Protein AF-A0A1Y2HWG3-F1 (afdb_monomer)

Solvent-accessible surface area (backbone atoms only — not comparable to full-atom values): 23329 Å² total; per-residue (Å²): 133,79,81,68,75,70,51,81,79,37,79,45,49,74,38,41,66,46,76,47,55,45,86,50,19,32,92,91,37,32,68,60,39,44,61,42,41,46,58,50,27,68,60,30,26,38,30,31,31,41,37,36,26,39,57,32,66,30,68,59,56,54,48,47,38,39,39,60,37,43,30,32,36,79,91,70,26,44,28,19,28,32,43,34,40,42,25,83,41,72,63,83,57,46,79,70,67,94,60,74,80,80,69,65,88,82,62,74,59,49,70,41,34,66,85,41,52,26,84,79,34,35,29,31,43,35,37,34,30,57,42,48,77,85,66,73,88,80,66,73,95,69,40,40,23,34,20,42,8,44,60,37,33,23,31,30,39,30,28,34,63,52,49,65,24,33,39,50,70,90,53,22,43,41,84,44,55,61,33,40,63,56,84,74,52,52,100,85,57,74,69,43,56,50,35,82,37,75,31,65,50,24,31,32,43,32,34,39,49,47,71,55,33,90,44,91,87,52,53,66,59,65,35,41,52,43,33,79,47,22,31,29,42,35,38,35,37,47,76,93,65,36,51,66,55,41,61,61,61,50,50,44,52,51,72,28,58,46,24,29,38,38,37,41,32,36,24,40,48,54,74,68,37,52,44,51,39,41,38,62,50,51,32,46,89,55,50,86,77,21,72,32,51,53,49,49,42,38,38,35,35,26,56,33,96,48,68,93,54,25,16,36,32,36,32,36,79,53,76,46,45,83,68,64,82,83,52,81,80,83,70,91,69,74,76,82,62,81,60,75,60,65,77,71,42,90,48,70,86,78,50,74,70,58,74,49,82,62,40,54,15,84,75,64,83,40,26,34,89,39,91,60,17,34,66,38,89,89,75,59,44,39,34,33,77,85,68,44,95,41,65,73,50,77,48,68,36,91,88,55,68,40,48,38,36,31,55,30,68,68,57,83,61,50,62,62,61,66,71,81,52,73,66,70,86,70,61,123

Radius of gyration: 22.94 Å; Cα contacts (8 Å, |Δi|>4): 893; chains: 1; bounding box: 54×53×65 Å

Mean predicted aligned error: 10.66 Å

Nearest PDB structures (foldseek):
  5hyw-assembly2_C  TM=5.145E-01  e=3.352E-03  Oryza sativa Japonica Group
  8j07-assembly1_5  TM=5.182E-01  e=3.824E-02  Homo sapiens
  7zgu-assembly1_A  TM=3.962E-01  e=2.045E-01  Homo sapiens
  4z0c-assembly1_D  TM=3.500E-01  e=1.069E-01  Mus musculus

Sequence (428 aa):
MADLAPLQSSPWTTVTSLTLGTPLFSPLNWLDSLHQLAIIAAAFPNVTSLSLKPYFPAIADVLLACDPFLRRPPAVGRPLRRLSIVRSHSEQKLPELKRAVQTDNKMVRTQLNMTRASPHHLEQLVLADTGLYGDHSWWQDHPVLIHPGLLHGLKYANIMGAHVAVAPPRLATPDSDSFPSVLSLRRKEKPILLAHLTLPNLLALALNGDLERPSTAISLTDALPTCPNLESLMIDMDWSVCLNTWREPAAVICKYPRLRNVCLACVTFNEKQLLLLADHLFGHPIRALRPVPTLARLVIANQSHADELTGLWVGGPEVGAVWMSDVKVPGEFKVVSPCPFLRLFKNPAMVQPAPMYGESCLCGRKMMGRAGAWMHPLDGTIVCAKCKHEVGVKLESKKTGVVARRLTHDMSNYPSFLSEGPWPLAVV

Foldseek 3Di:
DPDPVVLVPQPLQVDQEDEAEAVCQDPVHNVVSLVCLLVVLQSRQNHQAYAYAHAAADPLLSLLSCQSQFFDDVVRHAHHAHYAYAHQDLDDHDPHDLDRPDDPPPDDGFFFDQAAADPRGYAYYHDHHNNPPADPPPDDPFAFEAQVNNQLNYQYYFQHPGHYFHDDSVQNGRSHGRTDGSSPADPPRDTHALLVAENANHAFYHYELQSLDVDPVDQSLSSHHQHANHAYYEYEYHLVNAAAALVSVLSNVLSHLNYAYYEYENHAYDLVRVVVNLCQQPLDPDLVPHSRSNHAKYWYQHDYPDLVRHAIKIFGPQPFADDCVVPPPDDDDPPPDPDCVCVVDVDPVVQPQQFDFQCAAPVNPDTPRDGQWHQLLPPRGIHGPVRDPAFPDWRADPNRRTIMIGRHSDCVCVVVCSRPGRNDPNPD

Structure (mmCIF, N/CA/C/O backbone):
data_AF-A0A1Y2HWG3-F1
#
_entry.id   AF-A0A1Y2HWG3-F1
#
loop_
_atom_site.group_PDB
_atom_site.id
_atom_site.type_symbol
_atom_site.label_atom_id
_atom_site.label_alt_id
_atom_site.label_comp_id
_atom_site.label_asym_id
_atom_site.label_entity_id
_atom_site.label_seq_id
_atom_site.pdbx_PDB_ins_code
_atom_site.Cartn_x
_atom_site.Cartn_y
_atom_site.Cartn_z
_atom_site.occupancy
_atom_site.B_iso_or_equiv
_atom_site.auth_seq_id
_atom_site.auth_comp_id
_atom_site.auth_asym_id
_atom_site.auth_atom_id
_atom_site.pdbx_PDB_model_num
ATOM 1 N N . MET A 1 1 ? 25.164 -8.085 -29.906 1.00 40.44 1 MET A N 1
ATOM 2 C CA . MET A 1 1 ? 25.079 -8.964 -28.726 1.00 40.44 1 MET A CA 1
ATOM 3 C C . MET A 1 1 ? 26.508 -9.214 -28.290 1.00 40.44 1 MET A C 1
ATOM 5 O O . MET A 1 1 ? 27.204 -9.934 -28.986 1.00 40.44 1 MET A O 1
ATOM 9 N N . ALA A 1 2 ? 26.983 -8.498 -27.271 1.00 41.94 2 ALA A N 1
ATOM 10 C CA . ALA A 1 2 ? 28.292 -8.769 -26.683 1.00 41.94 2 ALA A CA 1
ATOM 11 C C . ALA A 1 2 ? 28.205 -10.085 -25.894 1.00 41.94 2 ALA A C 1
ATOM 13 O O . ALA A 1 2 ? 27.166 -10.347 -25.284 1.00 41.94 2 ALA A O 1
ATOM 14 N N . ASP A 1 3 ? 29.253 -10.907 -25.957 1.00 39.75 3 ASP A N 1
ATOM 15 C CA . ASP A 1 3 ? 29.334 -12.217 -25.308 1.00 39.75 3 ASP A CA 1
ATOM 16 C C . ASP A 1 3 ? 28.896 -12.151 -23.837 1.00 39.75 3 ASP A C 1
ATOM 18 O O . ASP A 1 3 ? 29.552 -11.531 -23.005 1.00 39.75 3 ASP A O 1
ATOM 22 N N . LEU A 1 4 ? 27.783 -12.818 -23.508 1.00 47.84 4 LEU A N 1
ATOM 23 C CA . LEU A 1 4 ? 27.286 -13.008 -22.135 1.00 47.84 4 LEU A CA 1
ATOM 24 C C . LEU A 1 4 ? 28.080 -14.086 -21.366 1.00 47.84 4 LEU A C 1
ATOM 26 O O . LEU A 1 4 ? 27.843 -14.303 -20.178 1.00 47.84 4 LEU A O 1
ATOM 30 N N . ALA A 1 5 ? 29.041 -14.745 -22.023 1.00 46.00 5 ALA A N 1
ATOM 31 C CA . ALA A 1 5 ? 29.880 -15.795 -21.450 1.00 46.00 5 ALA A CA 1
ATOM 32 C C . ALA A 1 5 ? 30.683 -15.395 -20.184 1.00 46.00 5 ALA A C 1
ATOM 34 O O . ALA A 1 5 ? 30.798 -16.241 -19.297 1.00 46.00 5 ALA A O 1
ATOM 35 N N . PRO A 1 6 ? 31.180 -14.150 -19.992 1.00 50.50 6 PRO A N 1
ATOM 36 C CA . PRO A 1 6 ? 31.944 -13.808 -18.793 1.00 50.50 6 PRO A CA 1
ATOM 37 C C . PRO A 1 6 ? 31.072 -13.483 -17.566 1.00 50.50 6 PRO A C 1
ATOM 39 O O . PRO A 1 6 ? 31.606 -13.294 -16.474 1.00 50.50 6 PRO A O 1
ATOM 42 N N . LEU A 1 7 ? 29.737 -13.428 -17.690 1.00 50.94 7 LEU A N 1
ATOM 43 C CA . LEU A 1 7 ? 28.871 -13.118 -16.545 1.00 50.94 7 LEU A CA 1
ATOM 44 C C . LEU A 1 7 ? 28.629 -14.317 -15.624 1.00 50.94 7 LEU A C 1
ATOM 46 O O . LEU A 1 7 ? 28.382 -14.097 -14.444 1.00 50.94 7 LEU A O 1
ATOM 50 N N . GLN A 1 8 ? 28.752 -15.565 -16.093 1.00 53.88 8 GLN A N 1
ATOM 51 C CA . GLN A 1 8 ? 28.525 -16.740 -15.233 1.00 53.88 8 GLN A CA 1
ATOM 52 C C . GLN A 1 8 ? 29.557 -16.875 -14.098 1.00 53.88 8 GLN A C 1
ATOM 54 O O . GLN A 1 8 ? 29.242 -17.451 -13.061 1.00 53.88 8 GLN A O 1
ATOM 59 N N . SER A 1 9 ? 30.750 -16.292 -14.251 1.00 64.38 9 SER A N 1
ATOM 60 C CA . SER A 1 9 ? 31.790 -16.229 -13.214 1.00 64.38 9 SER A CA 1
ATOM 61 C C . SER A 1 9 ? 31.792 -14.918 -12.419 1.00 64.38 9 SER A C 1
ATOM 63 O O . SER A 1 9 ? 32.653 -14.718 -11.564 1.00 64.38 9 SER A O 1
ATOM 65 N N . SER A 1 10 ? 30.867 -13.996 -12.702 1.00 77.19 10 SER A N 1
ATOM 66 C CA . SER A 1 10 ? 30.827 -12.698 -12.033 1.00 77.19 10 SER A CA 1
ATOM 67 C C . SER A 1 10 ? 30.284 -12.845 -10.607 1.00 77.19 10 SER A C 1
ATOM 69 O O . SER A 1 10 ? 29.199 -13.418 -10.434 1.00 77.19 10 SER A O 1
ATOM 71 N N . PRO A 1 11 ? 30.959 -12.293 -9.576 1.00 79.81 11 PRO A N 1
ATOM 72 C CA . PRO A 1 11 ? 30.484 -12.368 -8.190 1.00 79.81 11 PRO A CA 1
ATOM 73 C C . PRO A 1 11 ? 29.088 -11.745 -8.023 1.00 79.81 11 PRO A C 1
ATOM 75 O O . PRO A 1 11 ? 28.308 -12.155 -7.159 1.00 79.81 11 PRO A O 1
ATOM 78 N N . TRP A 1 12 ? 28.730 -10.814 -8.911 1.00 86.19 12 TRP A N 1
ATOM 79 C CA . TRP A 1 12 ? 27.451 -10.108 -8.935 1.00 86.19 12 TRP A CA 1
ATOM 80 C C . TRP A 1 12 ? 26.244 -10.998 -9.258 1.00 86.19 12 TRP A C 1
ATOM 82 O O . TRP A 1 12 ? 25.116 -10.649 -8.913 1.00 86.19 12 TRP A O 1
ATOM 92 N N . THR A 1 13 ? 26.452 -12.184 -9.840 1.00 86.75 13 THR A N 1
ATOM 93 C CA . THR A 1 13 ? 25.362 -13.138 -10.110 1.00 86.75 13 THR A CA 1
ATOM 94 C C . THR A 1 13 ? 24.743 -13.721 -8.843 1.00 86.75 13 THR A C 1
ATOM 96 O O . THR A 1 13 ? 23.601 -14.171 -8.878 1.00 86.75 13 THR A O 1
ATOM 99 N N . THR A 1 14 ? 25.446 -13.703 -7.711 1.00 88.56 14 THR A N 1
ATOM 100 C CA . THR A 1 14 ? 24.920 -14.219 -6.435 1.00 88.56 14 THR A CA 1
ATOM 101 C C . THR A 1 14 ? 24.025 -13.214 -5.707 1.00 88.56 14 THR A C 1
ATOM 103 O O . THR A 1 14 ? 23.265 -13.583 -4.809 1.00 88.56 14 THR A O 1
ATOM 106 N N . VAL A 1 15 ? 24.077 -11.940 -6.104 1.00 92.31 15 VAL A N 1
ATOM 107 C CA . VAL A 1 15 ? 23.353 -10.854 -5.446 1.00 92.31 15 VAL A CA 1
ATOM 108 C C . VAL A 1 15 ? 21.863 -10.956 -5.759 1.00 92.31 15 VAL A C 1
ATOM 110 O O . VAL A 1 15 ? 21.438 -10.843 -6.907 1.00 92.31 15 VAL A O 1
ATOM 113 N N . THR A 1 16 ? 21.049 -11.137 -4.717 1.00 93.62 16 THR A N 1
ATOM 114 C CA . THR A 1 16 ? 19.582 -11.202 -4.841 1.00 93.62 16 THR A CA 1
ATOM 115 C C . THR A 1 16 ? 18.866 -9.935 -4.389 1.00 93.62 16 THR A C 1
ATOM 117 O O . THR A 1 16 ? 17.678 -9.779 -4.675 1.00 93.62 16 THR A O 1
ATOM 120 N N . SER A 1 17 ? 19.562 -9.053 -3.669 1.00 93.12 17 SER A N 1
ATOM 121 C CA . SER A 1 17 ? 19.022 -7.804 -3.135 1.00 93.12 17 SER A CA 1
ATOM 122 C C . SER A 1 17 ? 19.991 -6.665 -3.402 1.00 93.12 17 SER A C 1
ATOM 124 O O . SER A 1 17 ? 21.180 -6.809 -3.129 1.00 93.12 17 SER A O 1
ATOM 126 N N . LEU A 1 18 ? 19.478 -5.544 -3.898 1.00 92.19 18 LEU A N 1
ATOM 127 C CA . LEU A 1 18 ? 20.265 -4.361 -4.219 1.00 92.19 18 LEU A CA 1
ATOM 128 C C . LEU A 1 18 ? 19.577 -3.115 -3.661 1.00 92.19 18 LEU A C 1
ATOM 130 O O . LEU A 1 18 ? 18.372 -2.939 -3.835 1.00 92.19 18 LEU A O 1
ATOM 134 N N . THR A 1 19 ? 20.353 -2.248 -3.014 1.00 92.00 19 THR A N 1
ATOM 135 C CA . THR A 1 19 ? 19.885 -0.944 -2.539 1.00 92.00 19 THR A CA 1
ATOM 136 C C . THR A 1 19 ? 20.746 0.139 -3.164 1.00 92.00 19 THR A C 1
ATOM 138 O O . THR A 1 19 ? 21.958 0.149 -2.964 1.00 92.00 19 THR A O 1
ATOM 141 N N . LEU A 1 20 ? 20.122 1.048 -3.907 1.00 88.38 20 LEU A N 1
ATOM 142 C CA . LEU A 1 20 ? 20.777 2.186 -4.540 1.00 88.38 20 LEU A CA 1
ATOM 143 C C . LEU A 1 20 ? 20.325 3.464 -3.835 1.00 88.38 20 LEU A C 1
ATOM 145 O O . LEU A 1 20 ? 19.145 3.817 -3.831 1.00 88.38 20 LEU A O 1
ATOM 149 N N . GLY A 1 21 ? 21.278 4.112 -3.172 1.00 84.00 21 GLY A N 1
ATOM 150 C CA . GLY A 1 21 ? 21.026 5.276 -2.334 1.00 84.00 21 GLY A CA 1
ATOM 151 C C . GLY A 1 21 ? 21.036 6.607 -3.084 1.00 84.00 21 GLY A C 1
ATOM 152 O O . GLY A 1 21 ? 21.293 6.689 -4.285 1.00 84.00 21 GLY A O 1
ATOM 153 N N . THR A 1 22 ? 20.846 7.663 -2.301 1.00 75.12 22 THR A N 1
ATOM 154 C CA . THR A 1 22 ? 20.791 9.070 -2.707 1.00 75.12 22 THR A CA 1
ATOM 155 C C . THR A 1 22 ? 21.930 9.555 -3.613 1.00 75.12 22 THR A C 1
ATOM 157 O O . THR A 1 22 ? 21.626 10.302 -4.539 1.00 75.12 22 THR A O 1
ATOM 160 N N . PRO A 1 23 ? 23.211 9.155 -3.434 1.00 77.06 23 PRO A N 1
ATOM 161 C CA . PRO A 1 23 ? 24.301 9.683 -4.261 1.00 77.06 23 PRO A CA 1
ATOM 162 C C . PRO A 1 23 ? 24.141 9.421 -5.762 1.00 77.06 23 PRO A C 1
ATOM 164 O O . PRO A 1 23 ? 24.629 10.208 -6.567 1.00 77.06 23 PRO A O 1
ATOM 167 N N . LEU A 1 24 ? 23.447 8.346 -6.150 1.00 78.06 24 LEU A N 1
ATOM 168 C CA . LEU A 1 24 ? 23.149 8.065 -7.557 1.00 78.06 24 LEU A CA 1
ATOM 169 C C . LEU A 1 24 ? 22.045 8.992 -8.087 1.00 78.06 24 LEU A C 1
ATOM 171 O O . LEU A 1 24 ? 22.070 9.424 -9.225 1.00 78.06 24 LEU A O 1
ATOM 175 N N . PHE A 1 25 ? 21.093 9.387 -7.256 1.00 81.50 25 PHE A N 1
ATOM 176 C CA . PHE A 1 25 ? 19.933 10.169 -7.687 1.00 81.50 25 PHE A CA 1
ATOM 177 C C . PHE A 1 25 ? 20.009 11.633 -7.245 1.00 81.50 25 PHE A C 1
ATOM 179 O O . PHE A 1 25 ? 18.986 12.236 -6.912 1.00 81.50 25 PHE A O 1
ATOM 186 N N . SER A 1 26 ? 21.223 12.182 -7.216 1.00 81.75 26 SER A N 1
ATOM 187 C CA . SER A 1 26 ? 21.507 13.560 -6.819 1.00 81.75 26 SER A CA 1
ATOM 188 C C . SER A 1 26 ? 21.139 14.547 -7.946 1.00 81.75 26 SER A C 1
ATOM 190 O O . SER A 1 26 ? 20.964 14.133 -9.098 1.00 81.75 26 SER A O 1
ATOM 192 N N . PRO A 1 27 ? 21.042 15.862 -7.674 1.00 77.69 27 PRO A N 1
ATOM 193 C CA . PRO A 1 27 ? 20.620 16.834 -8.687 1.00 77.69 27 PRO A CA 1
ATOM 194 C C . PRO A 1 27 ? 21.543 16.876 -9.910 1.00 77.69 27 PRO A C 1
ATOM 196 O O . PRO A 1 27 ? 21.093 17.208 -11.002 1.00 77.69 27 PRO A O 1
ATOM 199 N N . LEU A 1 28 ? 22.818 16.513 -9.746 1.00 82.00 28 LEU A N 1
ATOM 200 C CA . LEU A 1 28 ? 23.819 16.590 -10.809 1.00 82.00 28 LEU A CA 1
ATOM 201 C C . LEU A 1 28 ? 23.850 15.354 -11.719 1.00 82.00 28 LEU A C 1
ATOM 203 O O . LEU A 1 28 ? 24.396 15.434 -12.811 1.00 82.00 28 LEU A O 1
ATOM 207 N N . ASN A 1 29 ? 23.302 14.215 -11.282 1.00 84.25 29 ASN A N 1
ATOM 208 C CA . ASN A 1 29 ? 23.492 12.921 -11.951 1.00 84.25 29 ASN A CA 1
ATOM 209 C C . ASN A 1 29 ? 22.227 12.055 -12.035 1.00 84.25 29 ASN A C 1
ATOM 211 O O . ASN A 1 29 ? 22.310 10.898 -12.444 1.00 84.25 29 ASN A O 1
ATOM 215 N N . TRP A 1 30 ? 21.059 12.572 -11.646 1.00 84.06 30 TRP A N 1
ATOM 216 C CA . TRP A 1 30 ? 19.833 11.774 -11.612 1.00 84.06 30 TRP A CA 1
ATOM 217 C C . TRP A 1 30 ? 19.476 11.180 -12.982 1.00 84.06 30 TRP A C 1
ATOM 219 O O . TRP A 1 30 ? 19.115 10.008 -13.039 1.00 84.06 30 TRP A O 1
ATOM 229 N N . LEU A 1 31 ? 19.611 11.943 -14.076 1.00 86.44 31 LEU A N 1
ATOM 230 C CA . LEU A 1 31 ? 19.262 11.478 -15.423 1.00 86.44 31 LEU A CA 1
ATOM 231 C C . LEU A 1 31 ? 20.207 10.366 -15.894 1.00 86.44 31 LEU A C 1
ATOM 233 O O . LEU A 1 31 ? 19.748 9.311 -16.331 1.00 86.44 31 LEU A O 1
ATOM 237 N N . ASP A 1 32 ? 21.516 10.566 -15.732 1.00 87.38 32 ASP A N 1
ATOM 238 C CA . ASP A 1 32 ? 22.518 9.539 -16.033 1.00 87.38 32 ASP A CA 1
ATOM 239 C C . ASP A 1 32 ? 22.273 8.278 -15.206 1.00 87.38 32 ASP A C 1
ATOM 241 O O . ASP A 1 32 ? 22.396 7.164 -15.710 1.00 87.38 32 ASP A O 1
ATOM 245 N N . SER A 1 33 ? 21.849 8.434 -13.954 1.00 87.38 33 SER A N 1
ATOM 246 C CA . SER A 1 33 ? 21.563 7.299 -13.084 1.00 87.38 33 SER A CA 1
ATOM 247 C C . SER A 1 33 ? 20.314 6.530 -13.492 1.00 87.38 33 SER A C 1
ATOM 249 O O . SER A 1 33 ? 20.319 5.304 -13.397 1.00 87.38 33 SER A O 1
ATOM 251 N N . LEU A 1 34 ? 19.286 7.195 -14.034 1.00 88.69 34 LEU A N 1
ATOM 252 C CA . LEU A 1 34 ? 18.160 6.503 -14.673 1.00 88.69 34 LEU A CA 1
ATOM 253 C C . LEU A 1 34 ? 18.634 5.656 -15.863 1.00 88.69 34 LEU A C 1
ATOM 255 O O . LEU A 1 34 ? 18.234 4.500 -15.989 1.00 88.69 34 LEU A O 1
ATOM 259 N N . HIS A 1 35 ? 19.535 6.181 -16.698 1.00 86.81 35 HIS A N 1
ATOM 260 C CA . HIS A 1 35 ? 20.118 5.419 -17.807 1.00 86.81 35 HIS A CA 1
ATOM 261 C C . HIS A 1 35 ? 20.997 4.252 -17.327 1.00 86.81 35 HIS A C 1
ATOM 263 O O . HIS A 1 35 ? 20.967 3.164 -17.908 1.00 86.81 35 HIS A O 1
ATOM 269 N N . GLN A 1 36 ? 21.745 4.438 -16.236 1.00 89.50 36 GLN A N 1
ATOM 270 C CA . GLN A 1 36 ? 22.602 3.400 -15.663 1.00 89.50 36 GLN A CA 1
ATOM 271 C C . GLN A 1 36 ? 21.816 2.226 -15.071 1.00 89.50 36 GLN A C 1
ATOM 273 O O . GLN A 1 36 ? 22.359 1.123 -15.015 1.00 89.50 36 GLN A O 1
ATOM 278 N N . LEU A 1 37 ? 20.545 2.397 -14.683 1.00 90.94 37 LEU A N 1
ATOM 279 C CA . LEU A 1 37 ? 19.734 1.298 -14.141 1.00 90.94 37 LEU A CA 1
ATOM 280 C C . LEU A 1 37 ? 19.635 0.103 -15.098 1.00 90.94 37 LEU A C 1
ATOM 282 O O . LEU A 1 37 ? 19.680 -1.035 -14.636 1.00 90.94 37 LEU A O 1
ATOM 286 N N . ALA A 1 38 ? 19.587 0.321 -16.416 1.00 88.56 38 ALA A N 1
ATOM 287 C CA . ALA A 1 38 ? 19.599 -0.773 -17.390 1.00 88.56 38 ALA A CA 1
ATOM 288 C C . ALA A 1 38 ? 20.936 -1.542 -17.394 1.00 88.56 38 ALA A C 1
ATOM 290 O O . ALA A 1 38 ? 20.953 -2.773 -17.442 1.00 88.56 38 ALA A O 1
ATOM 291 N N . ILE A 1 39 ? 22.058 -0.823 -17.279 1.00 89.06 39 ILE A N 1
ATOM 292 C CA . ILE A 1 39 ? 23.406 -1.410 -17.205 1.00 89.06 39 ILE A CA 1
ATOM 293 C C . ILE A 1 39 ? 23.555 -2.209 -15.906 1.00 89.06 39 ILE A C 1
ATOM 295 O O . ILE A 1 39 ? 24.012 -3.353 -15.918 1.00 89.06 39 ILE A O 1
ATOM 299 N N . ILE A 1 40 ? 23.101 -1.642 -14.787 1.00 91.69 40 ILE A N 1
ATOM 300 C CA . ILE A 1 40 ? 23.076 -2.319 -13.488 1.00 91.69 40 ILE A CA 1
ATOM 301 C C . ILE A 1 40 ? 22.175 -3.560 -13.575 1.00 91.69 40 ILE A C 1
ATOM 303 O O . ILE A 1 40 ? 22.560 -4.635 -13.123 1.00 91.69 40 ILE A O 1
ATOM 307 N N . ALA A 1 41 ? 21.007 -3.484 -14.211 1.00 92.19 41 ALA A N 1
ATOM 308 C CA . ALA A 1 41 ? 20.136 -4.645 -14.357 1.00 92.19 41 ALA A CA 1
ATOM 309 C C . ALA A 1 41 ? 20.834 -5.816 -15.070 1.00 92.19 41 ALA A C 1
ATOM 311 O O . ALA A 1 41 ? 20.703 -6.956 -14.623 1.00 92.19 41 ALA A O 1
ATOM 312 N N . ALA A 1 42 ? 21.604 -5.536 -16.124 1.00 89.50 42 ALA A N 1
ATOM 313 C CA . ALA A 1 42 ? 22.378 -6.547 -16.841 1.00 89.50 42 ALA A CA 1
ATOM 314 C C . ALA A 1 42 ? 23.519 -7.136 -15.989 1.00 89.50 42 ALA A C 1
ATOM 316 O O . ALA A 1 42 ? 23.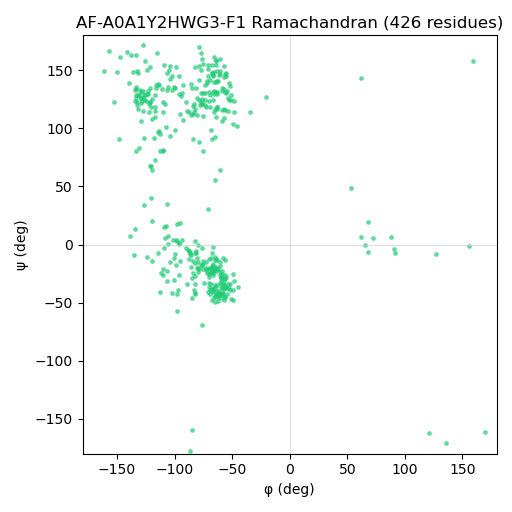756 -8.342 -16.028 1.00 89.50 42 ALA A O 1
ATOM 317 N N . ALA A 1 43 ? 24.195 -6.309 -15.184 1.00 90.50 43 ALA A N 1
ATOM 318 C CA . ALA A 1 43 ? 25.274 -6.752 -14.299 1.00 90.50 43 ALA A CA 1
ATOM 319 C C . ALA A 1 43 ? 24.784 -7.607 -13.111 1.00 90.50 43 ALA A C 1
ATOM 321 O O . ALA A 1 43 ? 25.535 -8.433 -12.592 1.00 90.50 43 ALA A O 1
ATOM 322 N N . PHE A 1 44 ? 23.523 -7.436 -12.698 1.00 93.94 44 PHE A N 1
ATOM 323 C CA . PHE A 1 44 ? 22.924 -8.085 -11.528 1.00 93.94 44 PHE A CA 1
ATOM 324 C C . PHE A 1 44 ? 21.691 -8.944 -11.898 1.00 93.94 44 PHE A C 1
ATOM 326 O O . PHE A 1 44 ? 20.557 -8.628 -11.498 1.00 93.94 44 PHE A O 1
ATOM 333 N N . PRO A 1 45 ? 21.871 -10.060 -12.634 1.00 92.81 45 PRO A N 1
ATOM 334 C CA . PRO A 1 45 ? 20.778 -10.830 -13.243 1.00 92.81 45 PRO A CA 1
ATOM 335 C C . PRO A 1 45 ? 19.856 -11.547 -12.244 1.00 92.81 45 PRO A C 1
ATOM 337 O O . PRO A 1 45 ? 18.709 -11.860 -12.569 1.00 92.81 45 PRO A O 1
ATOM 340 N N . ASN A 1 46 ? 20.305 -11.773 -11.007 1.00 93.62 46 ASN A N 1
ATOM 341 C CA . ASN A 1 46 ? 19.534 -12.487 -9.982 1.00 93.62 46 ASN A CA 1
ATOM 342 C C . ASN A 1 46 ? 18.949 -11.583 -8.886 1.00 93.62 46 ASN A C 1
ATOM 344 O O . ASN A 1 46 ? 18.354 -12.091 -7.930 1.00 93.62 46 ASN A O 1
ATOM 348 N N . VAL A 1 47 ? 19.057 -10.256 -9.033 1.00 95.50 47 VAL A N 1
ATOM 349 C CA . VAL A 1 47 ? 18.376 -9.303 -8.147 1.00 95.50 47 VAL A CA 1
ATOM 350 C C . VAL A 1 47 ? 16.866 -9.470 -8.274 1.00 95.50 47 VAL A C 1
ATOM 352 O O . VAL A 1 47 ? 16.279 -9.234 -9.322 1.00 95.50 47 VAL A O 1
ATOM 355 N N . THR A 1 48 ? 16.242 -9.869 -7.167 1.00 95.94 48 THR A N 1
ATOM 356 C CA . THR A 1 48 ? 14.787 -10.041 -7.036 1.00 95.94 48 THR A CA 1
ATOM 357 C C . THR A 1 48 ? 14.171 -9.045 -6.053 1.00 95.94 48 THR A C 1
ATOM 359 O O . THR A 1 48 ? 12.947 -8.953 -5.974 1.00 95.94 48 THR A O 1
ATOM 362 N N . SER A 1 49 ? 15.005 -8.282 -5.341 1.00 96.19 49 SER A N 1
ATOM 363 C CA . SER A 1 49 ? 14.613 -7.206 -4.434 1.00 96.19 49 SER A CA 1
ATOM 364 C C . SER A 1 49 ? 15.456 -5.961 -4.703 1.00 96.19 49 SER A C 1
ATOM 366 O O . SER A 1 49 ? 16.677 -6.013 -4.577 1.00 96.19 49 SER A O 1
ATOM 368 N N . LEU A 1 50 ? 14.816 -4.853 -5.067 1.00 95.38 50 LEU A N 1
ATOM 369 C CA . LEU A 1 50 ? 15.465 -3.588 -5.400 1.00 95.38 50 LEU A CA 1
ATOM 370 C C . LEU A 1 50 ? 14.872 -2.479 -4.537 1.00 95.38 50 LEU A C 1
ATOM 372 O O . LEU A 1 50 ? 13.653 -2.330 -4.473 1.00 95.38 50 LEU A O 1
ATOM 376 N N . SER A 1 51 ? 15.737 -1.710 -3.884 1.00 93.56 51 SER A N 1
ATOM 377 C CA . SER A 1 51 ? 15.363 -0.520 -3.124 1.00 93.56 51 SER A CA 1
ATOM 378 C C . SER A 1 51 ? 16.103 0.691 -3.677 1.00 93.56 51 SER A C 1
ATOM 380 O O . SER A 1 51 ? 17.330 0.688 -3.748 1.00 93.56 51 SER A O 1
ATOM 382 N N . LEU A 1 52 ? 15.367 1.712 -4.095 1.00 92.00 52 LEU A N 1
ATOM 383 C CA . LEU A 1 52 ? 15.887 2.950 -4.656 1.00 92.00 52 LEU A CA 1
ATOM 384 C C . LEU A 1 52 ? 15.511 4.102 -3.732 1.00 92.00 52 LEU A C 1
ATOM 386 O O . LEU A 1 52 ? 14.364 4.206 -3.296 1.00 92.00 52 LEU A O 1
ATOM 390 N N . LYS A 1 53 ? 16.469 4.985 -3.456 1.00 89.38 53 LYS A N 1
ATOM 391 C CA . LYS A 1 53 ? 16.238 6.198 -2.666 1.00 89.38 53 LYS A CA 1
ATOM 392 C C . LYS A 1 53 ? 16.494 7.447 -3.509 1.00 89.38 53 LYS A C 1
ATOM 394 O O . LYS A 1 53 ? 17.549 8.069 -3.354 1.00 89.38 53 LYS A O 1
ATOM 399 N N . PRO A 1 54 ? 15.596 7.773 -4.459 1.00 87.12 54 PRO A N 1
ATOM 400 C CA . PRO A 1 54 ? 15.763 8.948 -5.294 1.00 87.12 54 PRO A CA 1
ATOM 401 C C . PRO A 1 54 ? 15.637 10.237 -4.480 1.00 87.12 54 PRO A C 1
ATOM 403 O O . PRO A 1 54 ? 14.841 10.307 -3.547 1.00 87.12 54 PRO A O 1
ATOM 406 N N . TYR A 1 55 ? 16.401 11.267 -4.852 1.00 84.44 55 TYR A N 1
ATOM 407 C CA . TYR A 1 55 ? 16.290 12.591 -4.234 1.00 84.44 55 TYR A CA 1
ATOM 408 C C . TYR A 1 55 ? 15.416 13.530 -5.076 1.00 84.44 55 TYR A C 1
ATOM 410 O O . TYR A 1 55 ? 14.392 14.029 -4.612 1.00 84.44 55 TYR A O 1
ATOM 418 N N . PHE A 1 56 ? 15.794 13.735 -6.340 1.00 81.38 56 PHE A N 1
ATOM 419 C CA . PHE A 1 56 ? 15.114 14.649 -7.264 1.00 81.38 56 PHE A CA 1
ATOM 420 C C . PHE A 1 56 ? 14.114 14.027 -8.244 1.00 81.38 56 PHE A C 1
ATOM 422 O O . PHE A 1 56 ? 13.076 14.658 -8.463 1.00 81.38 56 PHE A O 1
ATOM 429 N N . PRO A 1 57 ? 14.389 12.872 -8.884 1.00 85.94 57 PRO A N 1
ATOM 430 C CA . PRO A 1 57 ? 13.553 12.427 -9.991 1.00 85.94 57 PRO A CA 1
ATOM 431 C C . PRO A 1 57 ? 12.152 12.047 -9.512 1.00 85.94 57 PRO A C 1
ATOM 433 O O . PRO A 1 57 ? 11.977 11.540 -8.399 1.00 85.94 57 PRO A O 1
ATOM 436 N N . ALA A 1 58 ? 11.157 12.266 -10.372 1.00 87.06 58 ALA A N 1
ATOM 437 C CA . ALA A 1 58 ? 9.806 11.805 -10.110 1.00 87.06 58 ALA A CA 1
ATOM 438 C C . ALA A 1 58 ? 9.777 10.272 -10.018 1.00 87.06 58 ALA A C 1
ATOM 440 O O . ALA A 1 58 ? 10.431 9.576 -10.797 1.00 87.06 58 ALA A O 1
ATOM 441 N N . ILE A 1 59 ? 8.980 9.733 -9.088 1.00 90.38 59 ILE A N 1
ATOM 442 C CA . ILE A 1 59 ? 8.832 8.280 -8.899 1.00 90.38 59 ILE A CA 1
ATOM 443 C C . ILE A 1 59 ? 8.435 7.579 -10.211 1.00 90.38 59 ILE A C 1
ATOM 445 O O . ILE A 1 59 ? 8.951 6.500 -10.497 1.00 90.38 59 ILE A O 1
ATOM 449 N N . ALA A 1 60 ? 7.586 8.205 -11.034 1.00 90.06 60 ALA A N 1
ATOM 450 C CA . ALA A 1 60 ? 7.183 7.683 -12.341 1.00 90.06 60 ALA A CA 1
ATOM 451 C C . ALA A 1 60 ? 8.378 7.454 -13.291 1.00 90.06 60 ALA A C 1
ATOM 453 O O . ALA A 1 60 ? 8.474 6.398 -13.917 1.00 90.06 60 ALA A O 1
ATOM 454 N N . ASP A 1 61 ? 9.328 8.393 -13.346 1.00 89.75 61 ASP A N 1
ATOM 455 C CA . ASP A 1 61 ? 10.523 8.280 -14.194 1.00 89.75 61 ASP A CA 1
ATOM 456 C C . ASP A 1 61 ? 11.467 7.177 -13.697 1.00 89.75 61 ASP A C 1
ATOM 458 O O . ASP A 1 61 ? 12.032 6.417 -14.487 1.00 89.75 61 ASP A O 1
ATOM 462 N N . VAL A 1 62 ? 11.597 7.040 -12.373 1.00 92.88 62 VAL A N 1
ATOM 463 C CA . VAL A 1 62 ? 12.371 5.955 -11.755 1.00 92.88 62 VAL A CA 1
ATOM 464 C C . VAL A 1 62 ? 11.744 4.595 -12.075 1.00 92.88 62 VAL A C 1
ATOM 466 O O . VAL A 1 62 ? 12.461 3.652 -12.410 1.00 92.88 62 VAL A O 1
ATOM 469 N N . LEU A 1 63 ? 10.414 4.485 -12.017 1.00 94.25 63 LEU A N 1
ATOM 470 C CA . LEU A 1 63 ? 9.685 3.258 -12.343 1.00 94.25 63 LEU A CA 1
ATOM 471 C C . LEU A 1 63 ? 9.863 2.834 -13.801 1.00 94.25 63 LEU A C 1
ATOM 473 O O . LEU A 1 63 ? 10.109 1.654 -14.057 1.00 94.25 63 LEU A O 1
ATOM 477 N N . LEU A 1 64 ? 9.805 3.785 -14.737 1.00 90.62 64 LEU A N 1
ATOM 478 C CA . LEU A 1 64 ? 10.077 3.540 -16.157 1.00 90.62 64 LEU A CA 1
ATOM 479 C C . LEU A 1 64 ? 11.473 2.935 -16.363 1.00 90.62 64 LEU A C 1
ATOM 481 O O . LEU A 1 64 ? 11.629 1.937 -17.068 1.00 90.62 64 LEU A O 1
ATOM 485 N N . ALA A 1 65 ? 12.483 3.483 -15.687 1.00 91.88 65 ALA A N 1
ATOM 486 C CA . ALA A 1 65 ? 13.858 2.995 -15.769 1.00 91.88 65 ALA A CA 1
ATOM 487 C C . ALA A 1 65 ? 14.081 1.621 -15.094 1.00 91.88 65 ALA A C 1
ATOM 489 O O . ALA A 1 65 ? 15.112 0.983 -15.316 1.00 91.88 65 ALA A O 1
ATOM 490 N N . CYS A 1 66 ? 13.125 1.131 -14.293 1.00 94.69 66 CYS A N 1
ATOM 491 C CA . CYS A 1 66 ? 13.210 -0.162 -13.607 1.00 94.69 66 CYS A CA 1
ATOM 492 C C . CYS A 1 66 ? 12.720 -1.359 -14.438 1.00 94.69 66 CYS A C 1
ATOM 494 O O . CYS A 1 66 ? 12.902 -2.501 -14.006 1.00 94.69 66 CYS A O 1
ATOM 496 N N . ASP A 1 67 ? 12.123 -1.150 -15.616 1.00 93.50 67 ASP A N 1
ATOM 497 C CA . ASP A 1 67 ? 11.604 -2.240 -16.460 1.00 93.50 67 ASP A CA 1
ATOM 498 C C . ASP A 1 67 ? 12.626 -3.374 -16.743 1.00 93.50 67 ASP A C 1
ATOM 500 O O . ASP A 1 67 ? 12.257 -4.546 -16.612 1.00 93.50 67 ASP A O 1
ATOM 504 N N . PRO A 1 68 ? 13.930 -3.089 -16.979 1.00 93.62 68 PRO A N 1
ATOM 505 C CA . PRO A 1 68 ? 14.966 -4.120 -17.133 1.00 93.62 68 PRO A CA 1
ATOM 506 C C . PRO A 1 68 ? 15.166 -5.037 -15.912 1.00 93.62 68 PRO A C 1
ATOM 508 O O . PRO A 1 68 ? 15.677 -6.153 -16.038 1.00 93.62 68 PRO A O 1
ATOM 511 N N . PHE A 1 69 ? 14.793 -4.591 -14.710 1.00 95.25 69 PHE A N 1
ATOM 512 C CA . PHE A 1 69 ? 14.742 -5.451 -13.524 1.00 95.25 69 PHE A CA 1
ATOM 513 C C . PHE A 1 69 ? 13.438 -6.252 -13.480 1.00 95.25 69 PHE A C 1
ATOM 515 O O . PHE A 1 69 ? 13.449 -7.440 -13.163 1.00 95.25 69 PHE A O 1
ATOM 522 N N . LEU A 1 70 ? 12.315 -5.606 -13.794 1.00 95.31 70 LEU A N 1
ATOM 523 C CA . LEU A 1 70 ? 10.966 -6.152 -13.632 1.00 95.31 70 LEU A CA 1
ATOM 524 C C . LEU A 1 70 ? 10.657 -7.300 -14.596 1.00 95.31 70 LEU A C 1
ATOM 526 O O . LEU A 1 70 ? 10.029 -8.278 -14.192 1.00 95.31 70 LEU A O 1
ATOM 530 N N . ARG A 1 71 ? 11.108 -7.203 -15.851 1.00 93.88 71 ARG A N 1
ATOM 531 C CA . ARG A 1 71 ? 10.696 -8.110 -16.933 1.00 93.88 71 ARG A CA 1
ATOM 532 C C . ARG A 1 71 ? 11.875 -8.836 -17.567 1.00 93.88 71 ARG A C 1
ATOM 534 O O . ARG A 1 71 ? 12.209 -8.612 -18.728 1.00 93.88 71 ARG A O 1
ATOM 541 N N . ARG A 1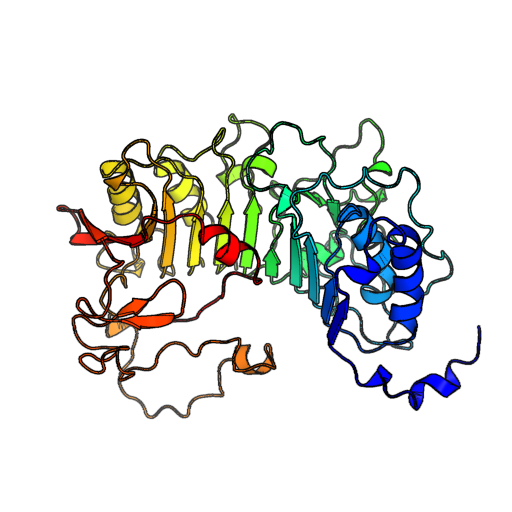 72 ? 12.514 -9.730 -16.811 1.00 92.25 72 ARG A N 1
ATOM 542 C CA . ARG A 1 72 ? 13.676 -10.490 -17.297 1.00 92.25 72 ARG A CA 1
ATOM 543 C C . ARG A 1 72 ? 13.293 -11.847 -17.877 1.00 92.25 72 ARG A C 1
ATOM 545 O O . ARG A 1 72 ? 12.627 -12.620 -17.186 1.00 92.25 72 ARG A O 1
ATOM 552 N N . PRO A 1 73 ? 13.765 -12.190 -19.087 1.00 91.88 73 PRO A N 1
ATOM 553 C CA . PRO A 1 73 ? 13.614 -13.535 -19.616 1.00 91.88 73 PRO A CA 1
ATOM 554 C C . PRO A 1 73 ? 14.462 -14.527 -18.800 1.00 91.88 73 PRO A C 1
ATOM 556 O O . PRO A 1 73 ? 15.561 -14.169 -18.364 1.00 91.88 73 PRO A O 1
ATOM 559 N N . PRO A 1 74 ? 14.016 -15.791 -18.652 1.00 90.56 74 PRO A N 1
ATOM 560 C CA . PRO A 1 74 ? 14.728 -16.803 -17.865 1.00 90.56 74 PRO A CA 1
ATOM 561 C C . PRO A 1 74 ? 16.186 -17.031 -18.286 1.00 90.56 74 PRO A C 1
ATOM 563 O O . PRO A 1 74 ? 17.012 -17.395 -17.456 1.00 90.56 74 PRO A O 1
ATOM 566 N N . ALA A 1 75 ? 16.507 -16.799 -19.563 1.00 90.19 75 ALA A N 1
ATOM 567 C CA . ALA A 1 75 ? 17.863 -16.918 -20.096 1.00 90.19 75 ALA A CA 1
ATOM 568 C C . ALA A 1 75 ? 18.822 -15.820 -19.597 1.00 90.19 75 ALA A C 1
ATOM 570 O O . ALA A 1 75 ? 20.031 -16.027 -19.596 1.00 90.19 75 ALA A O 1
ATOM 571 N N . VAL A 1 76 ? 18.298 -14.659 -19.189 1.00 89.81 76 VAL A N 1
ATOM 572 C CA . VAL A 1 76 ? 19.096 -13.522 -18.700 1.00 89.81 76 VAL A CA 1
ATOM 573 C C . VAL A 1 76 ? 19.160 -13.518 -17.178 1.00 89.81 76 VAL A C 1
ATOM 575 O O . VAL A 1 76 ? 20.203 -13.210 -16.613 1.00 89.81 76 VAL A O 1
ATOM 578 N N . GLY A 1 77 ? 18.063 -13.850 -16.496 1.00 92.25 77 GLY A N 1
ATOM 579 C CA . GLY A 1 77 ? 18.017 -13.804 -15.041 1.00 92.25 77 GLY A CA 1
ATOM 580 C C . GLY A 1 77 ? 16.618 -13.983 -14.469 1.00 92.25 77 GLY A C 1
ATOM 581 O O . GLY A 1 77 ? 15.705 -14.472 -15.134 1.00 92.25 77 GLY A O 1
ATOM 582 N N . ARG A 1 78 ? 16.444 -13.579 -13.209 1.00 93.94 78 ARG A N 1
ATOM 583 C CA . ARG A 1 78 ? 15.158 -13.653 -12.503 1.00 93.94 78 ARG A CA 1
ATOM 584 C C . ARG A 1 78 ? 14.466 -12.290 -12.502 1.00 93.94 78 ARG A C 1
ATOM 586 O O . ARG A 1 78 ? 15.138 -11.308 -12.188 1.00 93.94 78 ARG A O 1
ATOM 593 N N . PRO A 1 79 ? 13.156 -12.215 -12.800 1.00 95.62 79 PRO A N 1
ATOM 594 C CA . PRO A 1 79 ? 12.412 -10.964 -12.719 1.00 95.62 79 PRO A CA 1
ATOM 595 C C . PRO A 1 79 ? 12.370 -10.435 -11.281 1.00 95.62 79 PRO A C 1
ATOM 597 O O . PRO A 1 79 ? 12.373 -11.199 -10.307 1.00 95.62 79 PRO A O 1
ATOM 600 N N . LEU A 1 80 ? 12.314 -9.113 -11.153 1.00 96.62 80 LEU A N 1
ATOM 601 C CA . LEU A 1 80 ? 12.192 -8.437 -9.873 1.00 96.62 80 LEU A CA 1
ATOM 602 C C . LEU A 1 80 ? 10.841 -8.754 -9.221 1.00 96.62 80 LEU A C 1
ATOM 604 O O . LEU A 1 80 ? 9.785 -8.593 -9.828 1.00 96.62 80 LEU A O 1
ATOM 608 N N . ARG A 1 81 ? 10.878 -9.178 -7.954 1.00 96.50 81 ARG A N 1
ATOM 609 C CA . ARG A 1 81 ? 9.683 -9.524 -7.167 1.00 96.50 81 ARG A CA 1
ATOM 610 C C . ARG A 1 81 ? 9.350 -8.485 -6.108 1.00 96.50 81 ARG A C 1
ATOM 612 O O . ARG A 1 81 ? 8.205 -8.425 -5.672 1.00 96.50 81 ARG A O 1
ATOM 619 N N . ARG A 1 82 ? 10.327 -7.686 -5.681 1.00 95.75 82 ARG A N 1
ATOM 620 C CA . ARG A 1 82 ? 10.143 -6.624 -4.689 1.00 95.75 82 ARG A CA 1
ATOM 621 C C . ARG A 1 82 ? 10.800 -5.347 -5.185 1.00 95.75 82 ARG A C 1
ATOM 623 O O . ARG A 1 82 ? 12.000 -5.346 -5.449 1.00 95.75 82 ARG A O 1
ATOM 630 N N . LEU A 1 83 ? 10.015 -4.286 -5.291 1.00 96.69 83 LEU A N 1
ATOM 631 C CA . LEU A 1 83 ? 10.485 -2.956 -5.647 1.00 96.69 83 LEU A CA 1
ATOM 632 C C . LEU A 1 83 ? 10.096 -1.978 -4.546 1.00 96.69 83 LEU A C 1
ATOM 634 O O . LEU A 1 83 ? 8.936 -1.930 -4.143 1.00 96.69 83 LEU A O 1
ATOM 638 N N . SER A 1 84 ? 11.071 -1.211 -4.077 1.00 94.50 84 SER A N 1
ATOM 639 C CA . SER A 1 84 ? 10.869 -0.098 -3.164 1.00 94.50 84 SER A CA 1
ATOM 640 C C . SER A 1 84 ? 11.504 1.154 -3.745 1.00 94.50 84 SER A C 1
ATOM 642 O O . SER A 1 84 ? 12.663 1.122 -4.151 1.00 94.50 84 SER A O 1
ATOM 644 N N . ILE A 1 85 ? 10.748 2.240 -3.812 1.00 92.94 85 ILE A N 1
ATOM 645 C CA . ILE A 1 85 ? 11.199 3.560 -4.230 1.00 92.94 85 ILE A CA 1
ATOM 646 C C . ILE A 1 85 ? 10.746 4.520 -3.141 1.00 92.94 85 ILE A C 1
ATOM 648 O O . ILE A 1 85 ? 9.557 4.803 -3.010 1.00 92.94 85 ILE A O 1
ATOM 652 N N . VAL A 1 86 ? 11.701 4.982 -2.338 1.00 89.00 86 VAL A N 1
ATOM 653 C CA . VAL A 1 86 ? 11.438 5.853 -1.191 1.00 89.00 86 VAL A CA 1
ATOM 654 C C . VAL A 1 86 ? 12.179 7.162 -1.387 1.00 89.00 86 VAL A C 1
ATOM 656 O O . VAL A 1 86 ? 13.404 7.222 -1.280 1.00 89.00 86 VAL A O 1
ATOM 659 N N . ARG A 1 87 ? 11.429 8.218 -1.667 1.00 85.94 87 ARG A N 1
ATOM 660 C CA . ARG A 1 87 ? 11.926 9.582 -1.740 1.00 85.94 87 ARG A CA 1
ATOM 661 C C . ARG A 1 87 ? 11.747 10.237 -0.376 1.00 85.94 87 ARG A C 1
ATOM 663 O O . ARG A 1 87 ? 10.631 10.535 0.023 1.00 85.94 87 ARG A O 1
ATOM 670 N N . SER A 1 88 ? 12.850 10.435 0.344 1.00 78.12 88 SER A N 1
ATOM 671 C CA . SER A 1 88 ? 12.829 10.913 1.737 1.00 78.12 88 SER A CA 1
ATOM 672 C C . SER A 1 88 ? 13.068 12.424 1.899 1.00 78.12 88 SER A C 1
ATOM 674 O O . SER A 1 88 ? 13.465 12.859 2.977 1.00 78.12 88 SER A O 1
ATOM 676 N N . HIS A 1 89 ? 12.922 13.222 0.835 1.00 76.88 89 HIS A N 1
ATOM 677 C CA . HIS A 1 89 ? 13.341 14.629 0.837 1.00 76.88 89 HIS A CA 1
ATOM 678 C C . HIS A 1 89 ? 12.167 15.602 0.704 1.00 76.88 89 HIS A C 1
ATOM 680 O O . HIS A 1 89 ? 11.283 15.385 -0.121 1.00 76.88 89 HIS A O 1
ATOM 686 N N . SER A 1 90 ? 12.198 16.688 1.483 1.00 70.88 90 SER A N 1
ATOM 687 C CA . SER A 1 90 ? 11.157 17.729 1.531 1.00 70.88 90 SER A CA 1
ATOM 688 C C . SER A 1 90 ? 11.189 18.711 0.362 1.00 70.88 90 SER A C 1
ATOM 690 O O . SER A 1 90 ? 10.212 19.413 0.126 1.00 70.88 90 SER A O 1
ATOM 692 N N . GLU A 1 91 ? 12.300 18.781 -0.374 1.00 76.56 91 GLU A N 1
ATOM 693 C CA . GLU A 1 91 ? 12.382 19.623 -1.573 1.00 76.56 91 GLU A CA 1
ATOM 694 C C . GLU A 1 91 ? 11.357 19.199 -2.630 1.00 76.56 91 GLU A C 1
ATOM 696 O O . GLU A 1 91 ? 10.877 18.065 -2.639 1.00 76.56 91 GLU A O 1
ATOM 701 N N . GLN A 1 92 ? 11.029 20.093 -3.560 1.00 75.44 92 GLN A N 1
ATOM 702 C CA . GLN A 1 92 ? 10.123 19.764 -4.654 1.00 75.44 92 GLN A CA 1
ATOM 703 C C . GLN A 1 92 ? 10.802 18.784 -5.626 1.00 75.44 92 GLN A C 1
ATOM 705 O O . GLN A 1 92 ? 11.937 19.001 -6.055 1.00 75.44 92 GLN A O 1
ATOM 710 N N . LYS A 1 93 ? 10.113 17.692 -5.985 1.00 79.38 93 LYS A N 1
ATOM 711 C CA . LYS A 1 93 ? 10.591 16.785 -7.041 1.00 79.38 93 LYS A CA 1
ATOM 712 C C . LYS A 1 93 ? 10.639 17.505 -8.390 1.00 79.38 93 LYS A C 1
ATOM 714 O O . LYS A 1 93 ? 9.872 18.438 -8.637 1.00 79.38 93 LYS A O 1
ATOM 719 N N . LEU A 1 94 ? 11.494 17.027 -9.288 1.00 81.12 94 LEU A N 1
ATOM 720 C CA . LEU A 1 94 ? 11.481 17.495 -10.671 1.00 81.12 94 LEU A CA 1
ATOM 721 C C . LEU A 1 94 ? 10.169 17.082 -11.363 1.00 81.12 94 LEU A C 1
ATOM 723 O O . LEU A 1 94 ? 9.604 16.033 -11.033 1.00 81.12 94 LEU A O 1
ATOM 727 N N . PRO A 1 95 ? 9.668 17.891 -12.315 1.00 78.56 95 PRO A N 1
ATOM 728 C CA . PRO A 1 95 ? 8.539 17.484 -13.140 1.00 78.56 95 PRO A CA 1
ATOM 729 C C . PRO A 1 95 ? 8.896 16.222 -13.930 1.00 78.56 95 PRO A C 1
ATOM 731 O O . PRO A 1 95 ? 10.054 16.031 -14.305 1.00 78.56 95 PRO A O 1
ATOM 734 N N . GLU A 1 96 ? 7.889 15.393 -14.209 1.00 81.69 96 GLU A N 1
ATOM 735 C CA . GLU A 1 96 ? 8.072 14.178 -15.006 1.00 81.69 96 GLU A CA 1
ATOM 736 C C . GLU A 1 96 ? 8.702 14.480 -16.368 1.00 81.69 96 GLU A C 1
ATOM 738 O O . GLU A 1 96 ? 8.427 15.508 -17.008 1.00 81.69 96 GLU A O 1
ATOM 743 N N . LEU A 1 97 ? 9.540 13.559 -16.836 1.00 82.31 97 LEU A N 1
ATOM 744 C CA . LEU A 1 97 ? 10.197 13.695 -18.123 1.00 82.31 97 LEU A CA 1
ATOM 745 C C . LEU A 1 97 ? 9.168 13.718 -19.261 1.00 82.31 97 LEU A C 1
ATOM 747 O O . LEU A 1 97 ? 8.491 12.736 -19.555 1.00 82.31 97 LEU A O 1
ATOM 751 N N . LYS A 1 98 ? 9.124 14.836 -20.002 1.00 79.31 98 LYS A N 1
ATOM 752 C CA . LYS A 1 98 ? 8.248 15.006 -21.183 1.00 79.31 98 LYS A CA 1
ATOM 753 C C . LYS A 1 98 ? 8.487 13.973 -22.287 1.00 79.31 98 LYS A C 1
ATO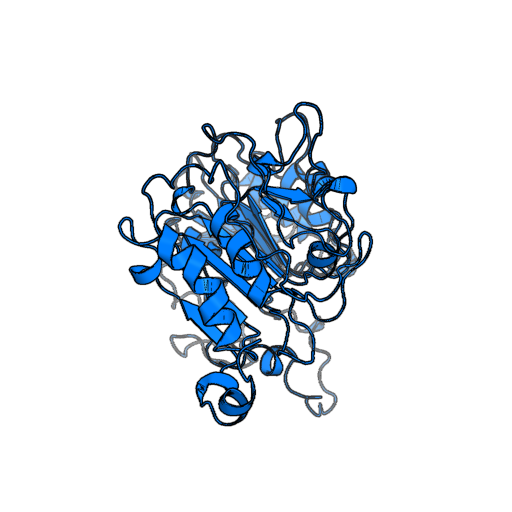M 755 O O . LYS A 1 98 ? 7.635 13.782 -23.152 1.00 79.31 98 LYS A O 1
ATOM 760 N N . ARG A 1 99 ? 9.673 13.370 -22.311 1.00 69.06 99 ARG A N 1
ATOM 761 C CA . ARG A 1 99 ? 10.032 12.268 -23.201 1.00 69.06 99 ARG A CA 1
ATOM 762 C C . ARG A 1 99 ? 10.425 11.102 -22.317 1.00 69.06 99 ARG A C 1
ATOM 764 O O . ARG A 1 99 ? 11.351 11.251 -21.526 1.00 69.06 99 ARG A O 1
ATOM 771 N N . ALA A 1 100 ? 9.741 9.972 -22.476 1.00 63.34 100 ALA A N 1
ATOM 772 C CA . ALA A 1 100 ? 10.117 8.749 -21.786 1.00 63.34 100 ALA A CA 1
ATOM 773 C C . ALA A 1 100 ? 11.604 8.463 -22.033 1.00 63.34 100 ALA A C 1
ATOM 775 O O . ALA A 1 100 ? 12.086 8.598 -23.165 1.00 63.34 100 ALA A O 1
ATOM 776 N N . VAL A 1 101 ? 12.319 8.072 -20.976 1.00 65.25 101 VAL A N 1
ATOM 777 C CA . VAL A 1 101 ? 13.638 7.451 -21.115 1.00 65.25 101 VAL A CA 1
ATOM 778 C C . VAL A 1 101 ? 13.442 6.287 -22.079 1.00 65.25 101 VAL A C 1
ATOM 780 O O . VAL A 1 101 ? 12.648 5.395 -21.789 1.00 65.25 101 VAL A O 1
ATOM 783 N N . GLN A 1 102 ? 14.064 6.345 -23.262 1.00 57.72 102 GLN A N 1
ATOM 784 C CA . GLN A 1 102 ? 13.867 5.318 -24.284 1.00 57.72 102 GLN A CA 1
ATOM 785 C C . GLN A 1 102 ? 14.275 3.971 -23.690 1.00 57.72 102 GLN A C 1
ATOM 787 O O . GLN A 1 102 ? 15.463 3.703 -23.506 1.00 57.72 102 GLN A O 1
ATOM 792 N N . THR A 1 103 ? 13.294 3.130 -23.370 1.00 61.22 103 THR A N 1
ATOM 793 C CA . THR A 1 103 ? 13.562 1.726 -23.113 1.00 61.22 103 THR A CA 1
ATOM 794 C C . THR A 1 103 ? 13.956 1.120 -24.456 1.00 61.22 103 THR A C 1
ATOM 796 O O . THR A 1 103 ? 13.299 1.350 -25.471 1.00 61.22 103 THR A O 1
ATOM 799 N N . ASP A 1 104 ? 15.092 0.423 -24.504 1.00 66.88 104 ASP A N 1
ATOM 800 C CA . ASP A 1 104 ? 15.571 -0.160 -25.755 1.00 66.88 104 ASP A CA 1
ATOM 801 C C . ASP A 1 104 ? 14.495 -1.117 -26.292 1.00 66.88 104 ASP A C 1
ATOM 803 O O . ASP A 1 104 ? 14.168 -2.128 -25.661 1.00 66.88 104 ASP A O 1
ATOM 807 N N . ASN A 1 105 ? 13.924 -0.790 -27.455 1.00 63.22 105 ASN A N 1
ATOM 808 C CA . ASN A 1 105 ? 12.906 -1.608 -28.120 1.00 63.22 105 ASN A CA 1
ATOM 809 C C . ASN A 1 105 ? 13.434 -3.012 -28.466 1.00 63.22 105 ASN A C 1
ATOM 811 O O . ASN A 1 105 ? 12.650 -3.904 -28.775 1.00 63.22 105 ASN A O 1
ATOM 815 N N . LYS A 1 106 ? 14.756 -3.220 -28.424 1.00 71.56 106 LYS A N 1
ATOM 816 C CA . LYS A 1 106 ? 15.404 -4.519 -28.637 1.00 71.56 106 LYS A CA 1
ATOM 817 C C . LYS A 1 106 ? 15.539 -5.347 -27.359 1.00 71.56 106 LYS A C 1
ATOM 819 O O . LYS A 1 106 ? 15.991 -6.490 -27.434 1.00 71.56 106 LYS A O 1
ATOM 824 N N . MET A 1 107 ? 15.183 -4.806 -26.193 1.00 75.12 107 MET A N 1
ATOM 825 C CA . MET A 1 107 ? 15.269 -5.543 -24.937 1.00 75.12 107 MET A CA 1
ATOM 826 C C . MET A 1 107 ? 14.222 -6.659 -24.914 1.00 75.12 107 MET A C 1
ATOM 828 O O . MET A 1 107 ? 13.022 -6.402 -24.965 1.00 75.12 107 MET A O 1
ATOM 832 N N . VAL A 1 108 ? 14.681 -7.907 -24.819 1.00 84.06 108 VAL A N 1
ATOM 833 C CA . VAL A 1 108 ? 13.805 -9.076 -24.669 1.00 84.06 108 VAL A CA 1
ATOM 834 C C . VAL A 1 108 ? 13.189 -9.048 -23.270 1.00 84.06 108 VAL A C 1
ATOM 836 O O . VAL A 1 108 ? 13.922 -9.031 -22.283 1.00 84.06 108 VAL A O 1
ATOM 839 N N . ARG A 1 109 ? 11.853 -9.055 -23.182 1.00 90.44 109 ARG A N 1
ATOM 840 C CA . ARG A 1 109 ? 11.085 -8.947 -21.929 1.00 90.44 109 ARG A CA 1
ATOM 841 C C . ARG A 1 109 ? 10.134 -10.131 -21.762 1.00 90.44 109 ARG A C 1
ATOM 843 O O . ARG A 1 109 ? 9.633 -10.674 -22.743 1.00 90.44 109 ARG A O 1
ATOM 850 N N . THR A 1 110 ? 9.846 -10.527 -20.524 1.00 93.94 110 THR A N 1
ATOM 851 C CA . THR A 1 110 ? 8.778 -11.502 -20.232 1.00 93.94 110 THR A CA 1
ATOM 852 C C . THR A 1 110 ? 7.411 -10.869 -20.400 1.00 93.94 110 THR A C 1
ATOM 854 O O . THR A 1 110 ? 7.160 -9.811 -19.836 1.00 93.94 110 THR A O 1
ATOM 857 N N . GLN A 1 111 ? 6.505 -11.503 -21.141 1.00 95.00 111 GLN A N 1
ATOM 858 C CA . GLN A 1 111 ? 5.168 -10.964 -21.400 1.00 95.00 111 GLN A CA 1
ATOM 859 C C . GLN A 1 111 ? 4.317 -10.830 -20.135 1.00 95.00 111 GLN A C 1
ATOM 861 O O . GLN A 1 111 ? 4.316 -11.712 -19.274 1.00 95.00 111 GLN A O 1
ATOM 866 N N . LEU A 1 112 ? 3.576 -9.724 -20.048 1.00 96.00 112 LEU A N 1
ATOM 867 C CA . LEU A 1 112 ? 2.607 -9.484 -18.984 1.00 96.00 112 LEU A CA 1
ATOM 868 C C . LEU A 1 112 ? 1.201 -9.872 -19.444 1.00 96.00 112 LEU A C 1
ATOM 870 O O . LEU A 1 112 ? 0.821 -9.695 -20.599 1.00 96.00 112 LEU A O 1
ATOM 874 N N . ASN A 1 113 ? 0.396 -10.393 -18.525 1.00 95.25 113 ASN A N 1
ATOM 875 C CA . ASN A 1 113 ? -1.003 -10.681 -18.800 1.00 95.25 113 ASN A CA 1
ATOM 876 C C . ASN A 1 113 ? -1.845 -9.402 -18.6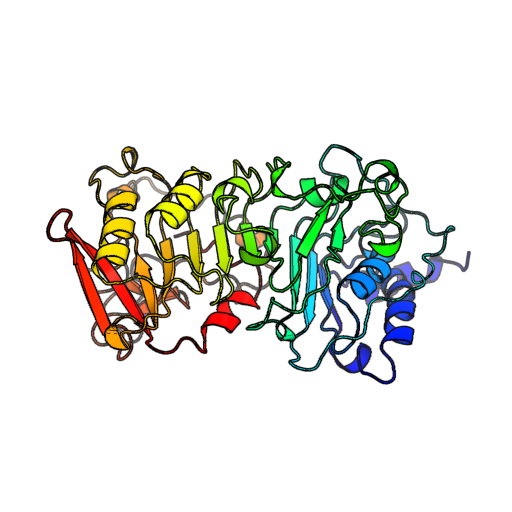70 1.00 95.25 113 ASN A C 1
ATOM 878 O O . ASN A 1 113 ? -1.707 -8.651 -17.710 1.00 95.25 113 ASN A O 1
ATOM 882 N N . MET A 1 114 ? -2.745 -9.154 -19.617 1.00 92.94 114 MET A N 1
ATOM 883 C CA . MET A 1 114 ? -3.554 -7.928 -19.638 1.00 92.94 114 MET A CA 1
ATOM 884 C C . MET A 1 114 ? -4.699 -7.919 -18.608 1.00 92.94 114 MET A C 1
ATOM 886 O O . MET A 1 114 ? -5.274 -6.872 -18.343 1.00 92.94 114 MET A O 1
ATOM 890 N N . THR A 1 115 ? -5.074 -9.078 -18.059 1.00 90.31 115 THR A N 1
ATOM 891 C CA . THR A 1 115 ? -6.320 -9.253 -17.279 1.00 90.31 115 THR A CA 1
ATOM 892 C C . THR A 1 115 ? -6.148 -10.039 -15.981 1.00 90.31 115 THR A C 1
ATOM 894 O O . THR A 1 115 ? -7.085 -10.155 -15.195 1.00 90.31 115 THR A O 1
ATOM 897 N N . ARG A 1 116 ? -4.978 -10.642 -15.756 1.00 93.56 116 ARG A N 1
ATOM 898 C CA . ARG A 1 116 ? -4.701 -11.525 -14.616 1.00 93.56 116 ARG A CA 1
ATOM 899 C C . ARG A 1 116 ? -3.298 -11.285 -14.093 1.00 93.56 116 ARG A C 1
ATOM 901 O O . ARG A 1 116 ? -2.468 -10.706 -14.783 1.00 93.56 116 ARG A O 1
ATOM 908 N N . ALA A 1 117 ? -3.016 -11.792 -12.899 1.00 94.69 117 ALA A N 1
ATOM 909 C CA . ALA A 1 117 ? -1.665 -11.792 -12.357 1.00 94.69 117 ALA A CA 1
ATOM 910 C C . ALA A 1 117 ? -0.687 -12.480 -13.322 1.00 94.69 117 ALA A C 1
ATOM 912 O O . ALA A 1 117 ? -0.935 -13.598 -13.778 1.00 94.69 117 ALA A O 1
ATOM 913 N N . SER A 1 118 ? 0.434 -11.820 -13.603 1.00 94.12 118 SER A N 1
ATOM 914 C CA . SER A 1 118 ? 1.543 -12.406 -14.356 1.00 94.12 118 SER A CA 1
ATOM 915 C C . SER A 1 118 ? 2.396 -13.231 -13.387 1.00 94.12 118 SER A C 1
ATOM 917 O O . SER A 1 118 ? 2.952 -12.663 -12.442 1.00 94.12 118 SER A O 1
ATOM 919 N N . PRO A 1 119 ? 2.502 -14.563 -13.555 1.00 89.94 119 PRO A N 1
ATOM 920 C CA . PRO A 1 119 ? 3.210 -15.412 -12.600 1.00 89.94 119 PRO A CA 1
ATOM 921 C C . PRO A 1 119 ? 4.663 -14.975 -12.406 1.00 89.94 119 PRO A C 1
ATOM 923 O O . PRO A 1 119 ? 5.317 -14.562 -13.359 1.00 89.94 119 PRO A O 1
ATOM 926 N N . HIS A 1 120 ? 5.172 -15.094 -11.179 1.00 89.56 120 HIS A N 1
ATOM 927 C CA . HIS A 1 120 ? 6.574 -14.827 -10.815 1.00 89.56 120 HIS A CA 1
ATOM 928 C C . HIS A 1 120 ? 7.083 -13.390 -11.023 1.00 89.56 120 HIS A C 1
ATOM 930 O O . HIS A 1 120 ? 8.272 -13.155 -10.819 1.00 89.56 120 HIS A O 1
ATOM 936 N N . HIS A 1 121 ? 6.215 -12.444 -11.381 1.00 94.00 121 HIS A N 1
ATOM 937 C CA . HIS A 1 121 ? 6.564 -11.028 -11.479 1.00 94.00 121 HIS A CA 1
ATOM 938 C C . HIS A 1 121 ? 6.439 -10.336 -10.106 1.00 94.00 121 HIS A C 1
ATOM 940 O O . HIS A 1 121 ? 6.504 -10.987 -9.058 1.00 94.00 121 HIS A O 1
ATOM 946 N N . LEU A 1 122 ? 6.308 -9.010 -10.115 1.00 95.69 122 LEU A N 1
ATOM 947 C CA . LEU A 1 122 ? 6.259 -8.156 -8.937 1.00 95.69 122 LEU A CA 1
ATOM 948 C C . LEU A 1 122 ? 5.193 -8.621 -7.928 1.00 95.69 122 LEU A C 1
ATOM 950 O O . LEU A 1 122 ? 4.017 -8.745 -8.255 1.00 95.69 122 LEU A O 1
ATOM 954 N N . GLU A 1 123 ? 5.616 -8.859 -6.688 1.00 95.56 123 GLU A N 1
ATOM 955 C CA . GLU A 1 123 ? 4.751 -9.242 -5.563 1.00 95.56 123 GLU A CA 1
ATOM 956 C C . GLU A 1 123 ? 4.668 -8.149 -4.496 1.00 95.56 123 GLU A C 1
ATOM 958 O O . GLU A 1 123 ? 3.716 -8.119 -3.716 1.00 95.56 123 GLU A O 1
ATOM 963 N N . GLN A 1 124 ? 5.677 -7.284 -4.423 1.00 95.19 124 GLN A N 1
ATOM 964 C CA . GLN A 1 124 ? 5.733 -6.174 -3.484 1.00 95.19 124 GLN A CA 1
ATOM 965 C C . GLN A 1 124 ? 6.124 -4.898 -4.216 1.00 95.19 124 GLN A C 1
ATOM 967 O O . GLN A 1 124 ? 7.160 -4.861 -4.885 1.00 95.19 124 GLN A O 1
ATOM 972 N N . LEU A 1 125 ? 5.322 -3.859 -4.015 1.00 95.62 125 LEU A N 1
ATOM 973 C CA . LEU A 1 125 ? 5.575 -2.510 -4.493 1.00 95.62 125 LEU A CA 1
ATOM 974 C C . LEU A 1 125 ? 5.496 -1.541 -3.313 1.00 95.62 125 LEU A C 1
ATOM 976 O O . LEU A 1 125 ? 4.496 -1.515 -2.600 1.00 95.62 125 LEU A O 1
ATOM 980 N N . VAL A 1 126 ? 6.555 -0.770 -3.100 1.00 93.00 126 VAL A N 1
ATOM 981 C CA . VAL A 1 126 ? 6.593 0.334 -2.139 1.00 93.00 126 VAL A CA 1
ATOM 982 C C . VAL A 1 126 ? 6.960 1.594 -2.907 1.00 93.00 126 VAL A C 1
ATOM 984 O O . VAL A 1 126 ? 8.060 1.684 -3.442 1.00 93.00 126 VAL A O 1
ATOM 987 N N . LEU A 1 127 ? 6.036 2.538 -2.982 1.00 91.94 127 LEU A N 1
ATOM 988 C CA . LEU A 1 127 ? 6.214 3.890 -3.482 1.00 91.94 127 LEU A CA 1
ATOM 989 C C . LEU A 1 127 ? 5.936 4.804 -2.296 1.00 91.94 127 LEU A C 1
ATOM 991 O O . LEU A 1 127 ? 4.829 4.787 -1.769 1.00 91.94 127 LEU A O 1
ATOM 995 N N . ALA A 1 128 ? 6.959 5.519 -1.847 1.00 86.88 128 ALA A N 1
ATOM 996 C CA . ALA A 1 128 ? 6.867 6.437 -0.724 1.00 86.88 128 ALA A CA 1
ATOM 997 C C . ALA A 1 128 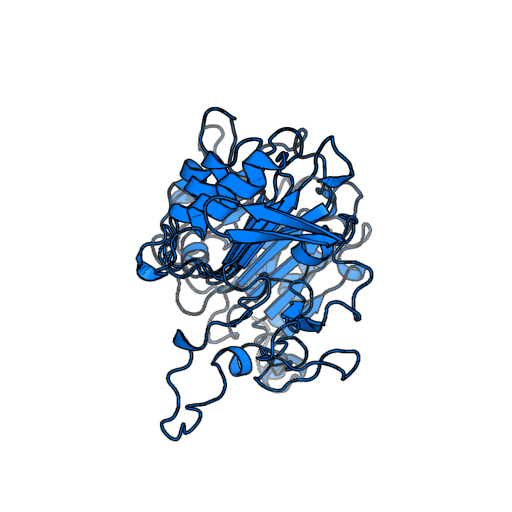? 7.498 7.775 -1.116 1.00 86.88 128 ALA A C 1
ATOM 999 O O . ALA A 1 128 ? 8.701 7.815 -1.374 1.00 86.88 128 ALA A O 1
ATOM 1000 N N . ASP A 1 129 ? 6.726 8.860 -1.151 1.00 85.06 129 ASP A N 1
ATOM 1001 C CA . ASP A 1 129 ? 7.261 10.221 -1.307 1.00 85.06 129 ASP A CA 1
ATOM 1002 C C . ASP A 1 129 ? 6.988 11.039 -0.046 1.00 85.06 129 ASP A C 1
ATOM 1004 O O . ASP A 1 129 ? 5.905 11.585 0.154 1.00 85.06 129 ASP A O 1
ATOM 1008 N N . THR A 1 130 ? 7.983 11.107 0.836 1.00 74.12 130 THR A N 1
ATOM 1009 C CA . THR A 1 130 ? 7.838 11.790 2.123 1.00 74.12 130 THR A CA 1
ATOM 1010 C C . THR A 1 130 ? 7.877 13.304 1.995 1.00 74.12 130 THR A C 1
ATOM 1012 O O . THR A 1 130 ? 7.524 13.997 2.944 1.00 74.12 130 THR A O 1
ATOM 1015 N N . GLY A 1 131 ? 8.314 13.835 0.848 1.00 66.56 131 GLY A N 1
ATOM 1016 C CA . GLY A 1 131 ? 8.240 15.269 0.576 1.00 66.56 131 GLY A CA 1
ATOM 1017 C C . GLY A 1 131 ? 6.809 15.776 0.427 1.00 66.56 131 GLY A C 1
ATOM 1018 O O . GLY A 1 131 ? 6.601 16.978 0.326 1.00 66.56 131 GLY A O 1
ATOM 1019 N N . LEU A 1 132 ? 5.835 14.863 0.410 1.00 63.62 132 LEU A N 1
ATOM 1020 C CA . LEU A 1 132 ? 4.418 15.143 0.202 1.00 63.62 132 LEU A CA 1
ATOM 1021 C C . LEU A 1 132 ? 3.570 14.976 1.451 1.00 63.62 132 LEU A C 1
ATOM 1023 O O . LEU A 1 132 ? 2.351 15.077 1.366 1.00 63.62 132 LEU A O 1
ATOM 1027 N N . TYR A 1 133 ? 4.186 14.722 2.603 1.00 61.31 133 TYR A N 1
ATOM 1028 C CA . TYR A 1 133 ? 3.458 14.739 3.862 1.00 61.31 133 TYR A CA 1
ATOM 1029 C C . TYR A 1 133 ? 3.034 16.182 4.180 1.00 61.31 133 TYR A C 1
ATOM 1031 O O . TYR A 1 133 ? 3.836 16.956 4.698 1.00 61.31 133 TYR A O 1
ATOM 1039 N N . GLY A 1 134 ? 1.783 16.542 3.871 1.00 52.81 134 GLY A N 1
ATOM 1040 C CA . GLY A 1 134 ? 1.126 17.727 4.438 1.00 52.81 134 GLY A CA 1
ATOM 1041 C C . GLY A 1 134 ? 0.501 18.734 3.470 1.00 52.81 134 GLY A C 1
ATOM 1042 O O . GLY A 1 134 ? -0.188 19.626 3.955 1.00 52.81 134 GLY A O 1
ATOM 1043 N N . ASP A 1 135 ? 0.692 18.622 2.151 1.00 58.72 135 ASP A N 1
ATOM 1044 C CA . ASP A 1 135 ? -0.033 19.472 1.189 1.00 58.72 135 ASP A CA 1
ATOM 1045 C C . ASP A 1 135 ? -0.288 18.741 -0.137 1.00 58.72 135 ASP A C 1
ATOM 1047 O O . ASP A 1 135 ? 0.526 18.753 -1.068 1.00 58.72 135 ASP A O 1
ATOM 1051 N N . HIS A 1 136 ? -1.439 18.069 -0.215 1.00 59.34 136 HIS A N 1
ATOM 1052 C CA . HIS A 1 136 ? -1.872 17.358 -1.418 1.00 59.34 136 HIS A CA 1
ATOM 1053 C C . HIS A 1 136 ? -2.625 18.278 -2.401 1.00 59.34 136 HIS A C 1
ATOM 1055 O O . HIS A 1 136 ? -2.912 17.884 -3.533 1.00 59.34 136 HIS A O 1
ATOM 1061 N N . SER A 1 137 ? -2.908 19.530 -2.014 1.00 53.59 137 SER A N 1
ATOM 1062 C CA . SER A 1 137 ? -3.824 20.432 -2.728 1.00 53.59 137 SER A CA 1
ATOM 1063 C C . SER A 1 137 ? -3.272 20.992 -4.046 1.00 53.59 137 SER A C 1
ATOM 1065 O O . SER A 1 137 ? -4.037 21.411 -4.917 1.00 53.59 137 SER A O 1
ATOM 1067 N N . TRP A 1 138 ? -1.948 20.976 -4.232 1.00 50.75 138 TRP A N 1
ATOM 1068 C CA . TRP A 1 138 ? -1.280 21.495 -5.436 1.00 50.75 138 TRP A CA 1
ATOM 1069 C C . TRP A 1 138 ? -0.914 20.418 -6.457 1.00 50.75 138 TRP A C 1
ATOM 1071 O O . TRP A 1 138 ? -0.268 20.711 -7.469 1.00 50.75 138 TRP A O 1
ATOM 1081 N N . TRP A 1 139 ? -1.290 19.164 -6.207 1.00 55.62 139 TRP A N 1
ATOM 1082 C CA . TRP A 1 139 ? -0.899 18.069 -7.077 1.00 55.62 139 TRP A CA 1
ATOM 1083 C C . TRP A 1 139 ? -1.704 18.041 -8.370 1.00 55.62 139 TRP A C 1
ATOM 1085 O O . TRP A 1 139 ? -2.926 17.914 -8.386 1.00 55.62 139 TRP A O 1
ATOM 1095 N N . GLN A 1 140 ? -0.978 18.149 -9.484 1.00 53.84 140 GLN A N 1
ATOM 1096 C CA . GLN A 1 140 ? -1.521 17.850 -10.799 1.00 53.84 140 GLN A CA 1
ATOM 1097 C C . GLN A 1 140 ? -1.718 16.341 -10.944 1.00 53.84 140 GLN A C 1
ATOM 1099 O O . GLN A 1 140 ? -0.875 15.539 -10.543 1.00 53.84 140 GLN A O 1
ATOM 1104 N N . ASP A 1 141 ? -2.853 16.017 -11.550 1.00 60.25 141 ASP A N 1
ATOM 1105 C CA . ASP A 1 141 ? -3.528 14.730 -11.720 1.00 60.25 141 ASP A CA 1
ATOM 1106 C C . ASP A 1 141 ? -2.734 13.726 -12.594 1.00 60.25 141 ASP A C 1
ATOM 1108 O O . ASP A 1 141 ? -3.199 13.256 -13.634 1.00 60.25 141 ASP A O 1
ATOM 1112 N N . HIS A 1 142 ? -1.483 13.438 -12.226 1.00 80.06 142 HIS A N 1
ATOM 1113 C CA . HIS A 1 142 ? -0.589 12.528 -12.944 1.00 80.06 142 HIS A CA 1
ATOM 1114 C C . HIS A 1 142 ? -0.372 11.244 -12.136 1.00 80.06 142 HIS A C 1
ATOM 1116 O O . HIS A 1 142 ? 0.630 11.113 -11.429 1.00 80.06 142 HIS A O 1
ATOM 1122 N N . PRO A 1 143 ? -1.315 10.288 -12.197 1.00 88.81 143 PRO A N 1
ATOM 1123 C CA . PRO A 1 143 ? -1.125 9.003 -11.554 1.00 88.81 143 PRO A CA 1
ATOM 1124 C C . PRO A 1 143 ? -0.001 8.216 -12.230 1.00 88.81 143 PRO A C 1
ATOM 1126 O O . PRO A 1 143 ? 0.137 8.203 -13.456 1.00 88.81 143 PRO A O 1
ATOM 1129 N N . VAL A 1 144 ? 0.743 7.464 -11.427 1.00 92.44 144 VAL A N 1
ATOM 1130 C CA . VAL A 1 144 ? 1.624 6.401 -11.902 1.00 92.44 144 VAL A CA 1
ATOM 1131 C C . VAL A 1 144 ? 0.753 5.311 -12.518 1.00 92.44 144 VAL A C 1
ATOM 1133 O O . VAL A 1 144 ? -0.017 4.649 -11.820 1.00 92.44 144 VAL A O 1
ATOM 1136 N N . LEU A 1 145 ? 0.876 5.103 -13.829 1.00 94.75 145 LEU A N 1
ATOM 1137 C CA . LEU A 1 145 ? 0.175 4.008 -14.487 1.00 94.75 145 LEU A CA 1
ATOM 1138 C C . LEU A 1 145 ? 0.896 2.692 -14.209 1.00 94.75 145 LEU A C 1
ATOM 1140 O O . LEU A 1 145 ? 2.099 2.582 -14.430 1.00 94.75 145 LEU A O 1
ATOM 1144 N N . ILE A 1 146 ? 0.155 1.677 -13.775 1.00 96.88 146 ILE A N 1
ATOM 1145 C CA . ILE A 1 146 ? 0.663 0.316 -13.597 1.00 96.88 146 ILE A CA 1
ATOM 1146 C C . ILE A 1 146 ? -0.004 -0.639 -14.583 1.00 96.88 146 ILE A C 1
ATOM 1148 O O . ILE A 1 146 ? -1.219 -0.605 -14.800 1.00 96.88 146 ILE A O 1
ATOM 1152 N N . HIS A 1 147 ? 0.793 -1.527 -15.172 1.00 96.75 147 HIS A N 1
ATOM 1153 C CA . HIS A 1 147 ? 0.270 -2.601 -16.000 1.00 96.75 147 HIS A CA 1
ATOM 1154 C C . HIS A 1 147 ? -0.610 -3.551 -15.151 1.00 96.75 147 HIS A C 1
ATOM 1156 O O . HIS A 1 147 ? -0.141 -4.058 -14.122 1.00 96.75 147 HIS A O 1
ATOM 1162 N N . PRO A 1 148 ? -1.849 -3.881 -15.572 1.00 96.19 148 PRO A N 1
ATOM 1163 C CA . PRO A 1 148 ? -2.771 -4.726 -14.798 1.00 96.19 148 PRO A CA 1
ATOM 1164 C C . PRO A 1 148 ? -2.163 -6.087 -14.437 1.00 96.19 148 PRO A C 1
ATOM 1166 O O . PRO A 1 148 ? -2.329 -6.581 -13.323 1.00 96.19 148 PRO A O 1
ATOM 1169 N N . GLY A 1 149 ? -1.376 -6.663 -15.349 1.00 95.94 149 GLY A N 1
ATOM 1170 C CA . GLY A 1 149 ? -0.642 -7.908 -15.129 1.00 95.94 149 GLY A CA 1
ATOM 1171 C C . GLY A 1 149 ? 0.314 -7.923 -13.940 1.00 95.94 149 GLY A C 1
ATOM 1172 O O . GLY A 1 149 ? 0.510 -8.987 -13.350 1.00 95.94 149 GLY A O 1
ATOM 1173 N N . LEU A 1 150 ? 0.896 -6.776 -13.584 1.00 96.81 150 LEU A N 1
ATOM 1174 C CA . LEU A 1 150 ? 1.725 -6.631 -12.387 1.00 96.81 150 LEU A CA 1
ATOM 1175 C C . LEU A 1 150 ? 0.860 -6.346 -11.168 1.00 96.81 150 LEU A C 1
ATOM 1177 O O . LEU A 1 150 ? 1.016 -7.002 -10.142 1.00 96.81 150 LEU A O 1
ATOM 1181 N N . LEU A 1 151 ? -0.094 -5.424 -11.307 1.00 96.19 151 LEU A N 1
ATOM 1182 C CA . LEU A 1 151 ? -0.984 -5.009 -10.227 1.00 96.19 151 LEU A CA 1
ATOM 1183 C C . LEU A 1 151 ? -1.753 -6.190 -9.618 1.00 96.19 151 LEU A C 1
ATOM 1185 O O . LEU A 1 151 ? -1.779 -6.351 -8.401 1.00 96.19 151 LEU A O 1
ATOM 1189 N N . HIS A 1 152 ? -2.313 -7.074 -10.449 1.00 95.94 152 HIS A N 1
ATOM 1190 C CA . HIS A 1 152 ? -3.008 -8.274 -9.972 1.00 95.94 152 HIS A CA 1
ATOM 1191 C C . HIS A 1 152 ? -2.081 -9.285 -9.275 1.00 95.94 152 HIS A C 1
ATOM 1193 O O . HIS A 1 152 ? -2.572 -10.152 -8.551 1.00 95.94 152 HIS A O 1
ATOM 1199 N N . GLY A 1 153 ? -0.766 -9.218 -9.505 1.00 95.62 153 GLY A N 1
ATOM 1200 C CA . GLY A 1 153 ? 0.238 -10.068 -8.857 1.00 95.62 153 GLY A CA 1
ATOM 1201 C C . GLY A 1 153 ? 0.696 -9.568 -7.485 1.00 95.62 153 GLY A C 1
ATOM 1202 O O . GLY A 1 153 ? 1.300 -10.341 -6.736 1.00 95.62 153 GLY A O 1
ATOM 1203 N N . LEU A 1 154 ? 0.389 -8.314 -7.131 1.00 96.50 154 LEU A N 1
ATOM 1204 C CA . LEU A 1 154 ? 0.818 -7.723 -5.869 1.00 96.50 154 LEU A CA 1
ATOM 1205 C C . LEU A 1 154 ? 0.162 -8.415 -4.670 1.00 96.50 154 LEU A C 1
ATOM 1207 O O . LEU A 1 154 ? -1.051 -8.608 -4.608 1.00 96.50 154 LEU A O 1
ATOM 1211 N N . LYS A 1 155 ? 1.004 -8.738 -3.691 1.00 95.06 155 LYS A N 1
ATOM 1212 C CA . LYS A 1 155 ? 0.631 -9.165 -2.339 1.00 95.06 155 LYS A CA 1
ATOM 1213 C C . LYS A 1 155 ? 0.757 -8.023 -1.341 1.00 95.06 155 LYS A C 1
ATOM 1215 O O . LYS A 1 155 ? 0.005 -7.972 -0.373 1.00 95.06 155 LYS A O 1
ATOM 1220 N N . TYR A 1 156 ? 1.686 -7.108 -1.596 1.00 94.06 156 TYR A N 1
ATOM 1221 C CA . TYR A 1 156 ? 1.983 -5.977 -0.731 1.00 94.06 156 TYR A CA 1
ATOM 1222 C C . TYR A 1 156 ? 2.097 -4.715 -1.578 1.00 94.06 156 TYR A C 1
ATOM 1224 O O . TYR A 1 156 ? 2.917 -4.663 -2.499 1.00 94.06 156 TYR A O 1
ATOM 1232 N N . ALA A 1 157 ? 1.297 -3.709 -1.254 1.00 93.50 157 ALA A N 1
ATOM 1233 C CA . ALA A 1 157 ? 1.368 -2.400 -1.877 1.00 93.50 157 ALA A CA 1
ATOM 1234 C C . ALA A 1 157 ? 1.430 -1.329 -0.786 1.00 93.50 157 ALA A C 1
ATOM 1236 O O . ALA A 1 157 ? 0.542 -1.247 0.054 1.00 93.50 157 ALA A O 1
ATOM 1237 N N . ASN A 1 158 ? 2.484 -0.525 -0.796 1.00 91.00 158 ASN A N 1
ATOM 1238 C CA . ASN A 1 158 ? 2.541 0.741 -0.079 1.00 91.00 158 ASN A CA 1
ATOM 1239 C C . ASN A 1 158 ? 2.703 1.818 -1.150 1.00 91.00 158 ASN A C 1
ATOM 1241 O O . ASN A 1 158 ? 3.639 1.745 -1.937 1.00 91.00 158 ASN A O 1
ATOM 1245 N N . ILE A 1 159 ? 1.741 2.723 -1.250 1.00 91.19 159 ILE A N 1
ATOM 1246 C CA . ILE A 1 159 ? 1.641 3.740 -2.298 1.00 91.19 159 ILE A CA 1
ATOM 1247 C C . ILE A 1 159 ? 1.498 5.123 -1.638 1.00 91.19 159 ILE A C 1
ATOM 1249 O O . ILE A 1 159 ? 0.784 6.002 -2.102 1.00 91.19 159 ILE A O 1
ATOM 1253 N N . MET A 1 160 ? 2.143 5.306 -0.490 1.00 85.25 160 MET A N 1
ATOM 1254 C CA . MET A 1 160 ? 2.116 6.560 0.252 1.00 85.25 160 MET A CA 1
ATOM 1255 C C . MET A 1 160 ? 2.829 7.681 -0.525 1.00 85.25 160 MET A C 1
ATOM 1257 O O . MET A 1 160 ? 3.944 7.521 -1.006 1.00 85.25 160 MET A O 1
ATOM 1261 N N . GLY A 1 161 ? 2.218 8.849 -0.675 1.00 80.94 161 GLY A N 1
ATOM 1262 C CA . GLY A 1 161 ? 2.764 9.949 -1.473 1.00 80.94 161 GLY A CA 1
ATOM 1263 C C . GLY A 1 161 ? 2.806 9.654 -2.979 1.00 80.94 161 GLY A C 1
ATOM 1264 O O . GLY A 1 161 ? 3.553 10.291 -3.719 1.00 80.94 161 GLY A O 1
ATOM 1265 N N . ALA A 1 162 ? 2.031 8.685 -3.467 1.00 86.56 162 ALA A N 1
ATOM 1266 C CA . ALA A 1 162 ? 1.862 8.457 -4.895 1.00 86.56 162 ALA A CA 1
ATOM 1267 C C . ALA A 1 162 ? 0.400 8.127 -5.215 1.00 86.56 162 ALA A C 1
ATOM 1269 O O . ALA A 1 162 ? -0.250 7.369 -4.509 1.00 86.56 162 ALA A O 1
ATOM 1270 N N . HIS A 1 163 ? -0.113 8.670 -6.315 1.00 87.38 163 HIS A N 1
ATOM 1271 C CA . HIS A 1 163 ? -1.393 8.246 -6.876 1.00 87.38 163 HIS A CA 1
ATOM 1272 C C . HIS A 1 163 ? -1.107 7.197 -7.951 1.00 87.38 163 HIS A C 1
ATOM 1274 O O . HIS A 1 163 ? -0.275 7.430 -8.830 1.00 87.38 163 HIS A O 1
ATOM 1280 N N . VAL A 1 164 ? -1.748 6.031 -7.878 1.00 91.31 164 VAL A N 1
ATOM 1281 C CA . VAL A 1 164 ? -1.576 4.949 -8.856 1.00 91.31 164 VAL A CA 1
ATOM 1282 C C . VAL A 1 164 ? -2.889 4.700 -9.574 1.00 91.31 164 VAL A C 1
ATOM 1284 O O . VAL A 1 164 ? -3.941 4.599 -8.958 1.00 91.31 164 VAL A O 1
ATOM 1287 N N . ALA A 1 165 ? -2.815 4.518 -10.887 1.00 93.00 165 ALA A N 1
ATOM 1288 C CA . ALA A 1 165 ? -3.954 4.103 -11.689 1.00 93.00 165 ALA A CA 1
ATOM 1289 C C . ALA A 1 165 ? -3.557 2.978 -12.647 1.00 93.00 165 ALA A C 1
ATOM 1291 O O . ALA A 1 165 ? -2.381 2.726 -12.900 1.00 93.00 165 ALA A O 1
ATOM 1292 N N . VAL A 1 166 ? -4.534 2.265 -13.193 1.00 94.62 166 VAL A N 1
ATOM 1293 C CA . VAL A 1 166 ? -4.269 1.167 -14.125 1.00 94.62 166 VAL A CA 1
ATOM 1294 C C . VAL A 1 166 ? -4.109 1.705 -15.533 1.00 94.62 166 VAL A C 1
ATOM 1296 O O . VAL A 1 166 ? -4.915 2.510 -16.016 1.00 94.62 166 VAL A O 1
ATOM 1299 N N . ALA A 1 167 ? -3.078 1.208 -16.211 1.00 94.38 167 ALA A N 1
ATOM 1300 C CA . ALA A 1 167 ? -2.861 1.482 -17.617 1.00 94.38 167 ALA A CA 1
ATOM 1301 C C . ALA A 1 167 ? -4.074 1.014 -18.455 1.00 94.38 167 ALA A C 1
ATOM 1303 O O . ALA A 1 167 ? -4.538 -0.120 -18.293 1.00 94.38 167 ALA A O 1
ATOM 1304 N N . PRO A 1 168 ? -4.596 1.852 -19.372 1.00 93.44 168 PRO A N 1
ATOM 1305 C CA . PRO A 1 168 ? -5.677 1.452 -20.266 1.00 93.44 168 PRO A CA 1
ATOM 1306 C C . PRO A 1 168 ? -5.217 0.329 -21.213 1.00 93.44 168 PRO A C 1
ATOM 1308 O O . PRO A 1 168 ? -4.023 0.233 -21.497 1.00 93.44 168 PRO A O 1
ATOM 1311 N N . PRO A 1 169 ? -6.132 -0.472 -21.798 1.00 92.81 169 PRO A N 1
ATOM 1312 C CA . PRO A 1 169 ? -5.780 -1.640 -22.618 1.00 92.81 169 PRO A CA 1
ATOM 1313 C C . PRO A 1 169 ? -4.769 -1.366 -23.739 1.00 92.81 169 PRO A C 1
ATOM 1315 O O . PRO A 1 169 ? -3.926 -2.205 -24.042 1.00 92.81 169 PRO A O 1
ATOM 1318 N N . ARG A 1 170 ? -4.812 -0.165 -24.330 1.00 93.69 170 ARG A N 1
ATOM 1319 C CA . ARG A 1 170 ? -3.866 0.274 -25.366 1.00 93.69 170 ARG A CA 1
ATOM 1320 C C . ARG A 1 170 ? -2.425 0.392 -24.854 1.00 93.69 170 ARG A C 1
ATOM 1322 O O . ARG A 1 170 ? -1.499 0.162 -25.621 1.00 93.69 170 ARG A O 1
ATOM 1329 N N . LEU A 1 171 ? -2.250 0.797 -23.598 1.00 93.00 171 LEU A N 1
ATOM 1330 C CA . LEU A 1 171 ? -0.957 0.932 -22.919 1.00 93.00 171 LEU A CA 1
ATOM 1331 C C . LEU A 1 171 ? -0.605 -0.302 -22.076 1.00 93.00 171 LEU A C 1
ATOM 1333 O O . LEU A 1 171 ? 0.437 -0.305 -21.437 1.00 93.00 171 LEU A O 1
ATOM 1337 N N . ALA A 1 172 ? -1.468 -1.318 -22.065 1.00 94.25 172 ALA A N 1
ATOM 1338 C CA . ALA A 1 172 ? -1.337 -2.535 -21.274 1.00 94.25 172 ALA A CA 1
ATOM 1339 C C . ALA A 1 172 ? -1.290 -3.780 -22.173 1.00 94.25 172 ALA A C 1
ATOM 1341 O O . ALA A 1 172 ? -1.937 -4.785 -21.887 1.00 94.25 172 ALA A O 1
ATOM 1342 N N . THR A 1 173 ? -0.596 -3.698 -23.311 1.00 94.56 173 THR A N 1
ATOM 1343 C CA . THR A 1 173 ? -0.359 -4.864 -24.174 1.00 94.56 173 THR A CA 1
ATOM 1344 C C . THR A 1 173 ? 0.721 -5.763 -23.562 1.00 94.56 173 THR A C 1
ATOM 1346 O O . THR A 1 173 ? 1.538 -5.281 -22.778 1.00 94.56 173 THR A O 1
ATOM 1349 N N . PRO A 1 174 ? 0.809 -7.054 -23.930 1.00 94.62 174 PRO A N 1
ATOM 1350 C CA . PRO A 1 174 ? 1.751 -7.975 -23.292 1.00 94.62 174 PRO A CA 1
ATOM 1351 C C . PRO A 1 174 ? 3.217 -7.538 -23.336 1.00 94.62 174 PRO A C 1
ATOM 1353 O O . PRO A 1 174 ? 3.984 -7.908 -22.449 1.00 94.62 174 PRO A O 1
ATOM 1356 N N . ASP A 1 175 ? 3.600 -6.740 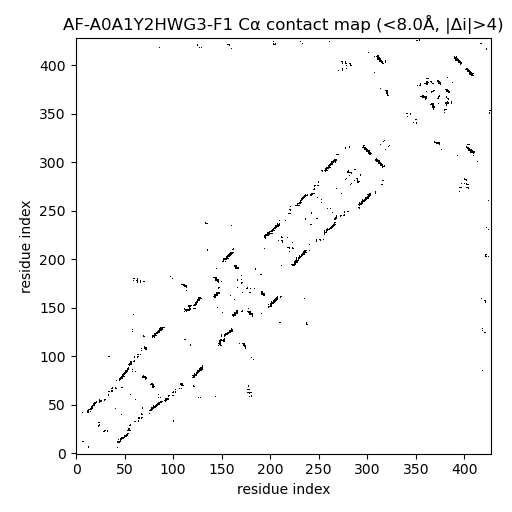-24.333 1.00 91.44 175 ASP A N 1
ATOM 1357 C CA . ASP A 1 175 ? 4.961 -6.240 -24.528 1.00 91.44 175 ASP A CA 1
ATOM 1358 C C . ASP A 1 175 ? 5.161 -4.798 -24.020 1.00 91.44 175 ASP A C 1
ATOM 1360 O O . ASP A 1 175 ? 6.302 -4.357 -23.921 1.00 91.44 175 ASP A O 1
ATOM 1364 N N . SER A 1 176 ? 4.094 -4.094 -23.619 1.00 91.69 176 SER A N 1
ATOM 1365 C CA . SER A 1 176 ? 4.149 -2.717 -23.093 1.00 91.69 176 SER A CA 1
ATOM 1366 C C . SER A 1 176 ? 4.921 -2.584 -21.775 1.00 91.69 176 SER A C 1
AT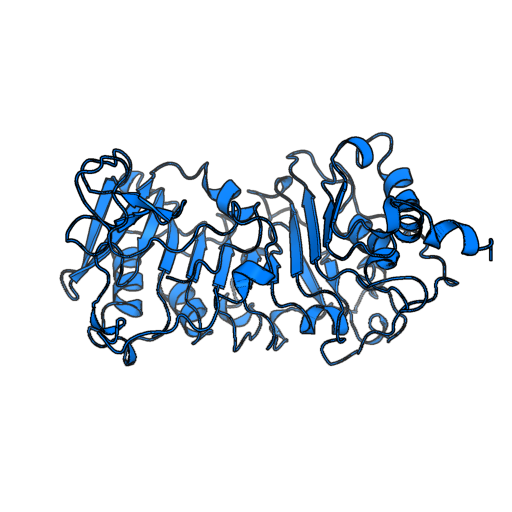OM 1368 O O . SER A 1 176 ? 5.085 -3.553 -21.036 1.00 91.69 176 SER A O 1
ATOM 1370 N N . ASP A 1 177 ? 5.408 -1.382 -21.466 1.00 92.12 177 ASP A N 1
ATOM 1371 C CA . ASP A 1 177 ? 6.162 -1.130 -20.233 1.00 92.12 177 ASP A CA 1
ATOM 1372 C C . ASP A 1 177 ? 5.376 -1.533 -18.971 1.00 92.12 177 ASP A C 1
ATOM 1374 O O . ASP A 1 177 ? 4.155 -1.398 -18.892 1.00 92.12 177 ASP A O 1
ATOM 1378 N N . SER A 1 178 ? 6.097 -1.990 -17.945 1.00 95.31 178 SER A N 1
ATOM 1379 C CA . SER A 1 178 ? 5.526 -2.321 -16.630 1.00 95.31 178 SER A CA 1
ATOM 1380 C C . SER A 1 178 ? 4.764 -1.153 -15.998 1.00 95.31 178 SER A C 1
ATOM 1382 O O . SER A 1 178 ? 3.734 -1.349 -15.346 1.00 95.31 178 SER A O 1
ATOM 1384 N N . PHE A 1 179 ? 5.291 0.056 -16.200 1.00 95.00 179 PHE A N 1
ATOM 1385 C CA . PHE A 1 179 ? 4.766 1.313 -15.684 1.00 95.00 179 PHE A CA 1
ATOM 1386 C C . PHE A 1 179 ? 4.748 2.357 -16.807 1.00 95.00 179 PHE A C 1
ATOM 1388 O O . PHE A 1 179 ? 5.694 3.134 -16.918 1.00 95.00 179 PHE A O 1
ATOM 1395 N N . PRO A 1 180 ? 3.742 2.355 -17.699 1.00 92.31 180 PRO A N 1
ATOM 1396 C CA . PRO A 1 180 ? 3.699 3.281 -18.827 1.00 92.31 180 PRO A CA 1
ATOM 1397 C C . PRO A 1 180 ? 3.676 4.747 -18.374 1.00 92.31 180 PRO A C 1
ATOM 1399 O O . PRO A 1 180 ? 3.054 5.088 -17.371 1.00 92.31 180 PRO A O 1
ATOM 1402 N N . SER A 1 181 ? 4.291 5.644 -19.148 1.00 90.38 181 SER A N 1
ATOM 1403 C CA . SER A 1 181 ? 4.230 7.080 -18.845 1.00 90.38 181 SER A CA 1
ATOM 1404 C C . SER A 1 181 ? 2.791 7.594 -18.952 1.00 90.38 181 SER A C 1
ATOM 1406 O O . SER A 1 181 ? 2.131 7.387 -19.976 1.00 90.38 181 SER A O 1
ATOM 1408 N N . VAL A 1 182 ? 2.330 8.334 -17.939 1.00 88.38 182 VAL A N 1
ATOM 1409 C CA . VAL A 1 182 ? 1.012 8.994 -17.929 1.00 88.38 182 VAL A CA 1
ATOM 1410 C C . VAL A 1 182 ? 0.844 9.974 -19.092 1.00 88.38 182 VAL A C 1
ATOM 1412 O O . VAL A 1 182 ? -0.247 10.120 -19.640 1.00 88.38 182 VAL A O 1
ATOM 1415 N N . LEU A 1 183 ? 1.948 10.553 -19.573 1.00 88.12 183 LEU A N 1
ATOM 1416 C CA . LEU A 1 183 ? 1.979 11.430 -20.745 1.00 88.12 183 LEU A CA 1
ATOM 1417 C C . LEU A 1 183 ? 1.608 10.703 -22.049 1.00 88.12 183 LEU A C 1
ATOM 1419 O O . LEU A 1 183 ? 1.335 11.345 -23.062 1.00 88.12 183 LEU A O 1
ATOM 1423 N N . SER A 1 184 ? 1.576 9.366 -22.033 1.00 89.94 184 SER A N 1
ATOM 1424 C CA . SER A 1 184 ? 1.130 8.541 -23.160 1.00 89.94 184 SER A CA 1
ATOM 1425 C C . SER A 1 184 ? -0.394 8.419 -23.249 1.00 89.94 184 SER A C 1
ATOM 1427 O O . SER A 1 184 ? -0.895 7.836 -24.219 1.00 89.94 184 SER A O 1
ATOM 1429 N N . LEU A 1 185 ? -1.144 8.924 -22.263 1.00 89.12 185 LEU A N 1
ATOM 1430 C CA . LEU A 1 185 ? -2.604 8.991 -22.311 1.00 89.12 185 LEU A CA 1
ATOM 1431 C C . LEU A 1 185 ? -3.062 10.011 -23.355 1.00 89.12 185 LEU A C 1
ATOM 1433 O O . LEU A 1 185 ? -2.492 11.090 -23.523 1.00 89.12 185 LEU A O 1
ATOM 1437 N N . ARG A 1 186 ? -4.135 9.684 -24.076 1.00 90.56 186 ARG A N 1
ATOM 1438 C CA . ARG A 1 186 ? -4.776 10.663 -24.966 1.00 90.56 186 ARG A CA 1
ATOM 1439 C C . ARG A 1 186 ? -5.493 11.718 -24.120 1.00 90.56 186 ARG A C 1
ATOM 1441 O O . ARG A 1 186 ? -6.045 11.391 -23.081 1.00 90.56 186 ARG A O 1
ATOM 1448 N N . ARG A 1 187 ? -5.621 12.956 -24.617 1.00 83.56 187 ARG A N 1
ATOM 1449 C CA . ARG A 1 187 ? -6.274 14.080 -23.897 1.00 83.56 187 ARG A CA 1
ATOM 1450 C C . ARG A 1 187 ? -7.662 13.783 -23.298 1.00 83.56 187 ARG A C 1
ATOM 1452 O O . ARG A 1 187 ? -8.076 14.477 -22.382 1.00 83.56 187 ARG A O 1
ATOM 1459 N N . LYS A 1 188 ? -8.408 12.820 -23.850 1.00 86.12 188 LYS A N 1
ATOM 1460 C CA . LYS A 1 188 ? -9.749 12.416 -23.379 1.00 86.12 188 LYS A CA 1
ATOM 1461 C C . LYS A 1 188 ? -9.774 11.033 -22.713 1.00 86.12 188 LYS A C 1
ATOM 1463 O O . LYS A 1 188 ? -10.834 10.581 -22.297 1.00 86.12 188 LYS A O 1
ATOM 1468 N N . GLU A 1 189 ? -8.644 10.335 -22.681 1.00 86.88 189 GLU A N 1
ATOM 1469 C CA . GLU A 1 189 ? -8.518 9.002 -22.099 1.00 86.88 189 GLU A CA 1
ATOM 1470 C C . GLU A 1 189 ? -8.285 9.158 -20.599 1.00 86.88 189 GLU A C 1
ATOM 1472 O O . GLU A 1 189 ? -7.261 9.688 -20.176 1.00 86.88 189 GLU A O 1
ATOM 1477 N N . LYS A 1 190 ? -9.265 8.732 -19.800 1.00 83.69 190 LYS A N 1
ATOM 1478 C CA . LYS A 1 190 ? -9.131 8.707 -18.345 1.00 83.69 190 LYS A CA 1
ATOM 1479 C C . LYS A 1 190 ? -8.465 7.398 -17.923 1.00 83.69 190 LYS A C 1
ATOM 1481 O O . LYS A 1 190 ? -8.821 6.350 -18.473 1.00 83.69 190 LYS A O 1
ATOM 1486 N N . PRO A 1 191 ? -7.528 7.433 -16.967 1.00 84.50 191 PRO A N 1
ATOM 1487 C CA . PRO A 1 191 ? -6.958 6.215 -16.425 1.00 84.50 191 PRO A CA 1
ATOM 1488 C C . PRO A 1 191 ? -8.019 5.441 -15.629 1.00 84.50 191 PRO A C 1
ATOM 1490 O O . PRO A 1 191 ? -9.004 6.006 -15.147 1.00 84.50 191 PRO A O 1
ATOM 1493 N N . ILE A 1 192 ? -7.839 4.127 -15.520 1.00 89.38 192 ILE A N 1
ATOM 1494 C CA . ILE A 1 192 ? -8.752 3.273 -14.757 1.00 89.38 192 ILE A CA 1
ATOM 1495 C C . ILE A 1 192 ? -8.333 3.346 -13.286 1.00 89.38 192 ILE A C 1
ATOM 1497 O O . ILE A 1 192 ? -7.203 3.008 -12.949 1.00 89.38 192 ILE A O 1
ATOM 1501 N N . LEU A 1 193 ? -9.239 3.778 -12.415 1.00 90.44 193 LEU A N 1
ATOM 1502 C CA . LEU A 1 193 ? -8.975 3.905 -10.979 1.00 90.44 193 LEU A CA 1
ATOM 1503 C C . LEU A 1 193 ? -8.864 2.540 -10.289 1.00 90.44 193 LEU A C 1
ATOM 1505 O O . LEU A 1 193 ? -9.484 1.563 -10.723 1.00 90.44 193 LEU A O 1
ATOM 1509 N N . LEU A 1 194 ? -8.138 2.492 -9.168 1.00 91.19 194 LEU A N 1
ATOM 1510 C CA . LEU A 1 194 ? -8.029 1.292 -8.333 1.00 91.19 194 LEU A CA 1
ATOM 1511 C C . LEU A 1 194 ? -9.392 0.837 -7.792 1.00 91.19 194 LEU A C 1
ATOM 1513 O O . LEU A 1 194 ? -9.641 -0.367 -7.723 1.00 91.19 194 LEU A O 1
ATOM 1517 N N . ALA A 1 195 ? -10.299 1.779 -7.509 1.00 91.50 195 ALA A N 1
ATOM 1518 C CA . ALA A 1 195 ? -11.691 1.538 -7.114 1.00 91.50 195 ALA A CA 1
ATOM 1519 C C . ALA A 1 195 ? -12.411 0.478 -7.968 1.00 91.50 195 ALA A C 1
ATOM 1521 O O . ALA A 1 195 ? -13.205 -0.317 -7.469 1.00 91.50 195 ALA A O 1
ATOM 1522 N N . HIS A 1 196 ? -12.119 0.441 -9.272 1.00 91.56 196 HIS A N 1
ATOM 1523 C CA . HIS A 1 196 ? -12.799 -0.429 -10.233 1.00 91.56 196 HIS A CA 1
ATOM 1524 C C . HIS A 1 196 ? -12.261 -1.867 -10.257 1.00 91.56 196 HIS A C 1
ATOM 1526 O O . HIS A 1 196 ? -12.689 -2.673 -11.084 1.00 91.56 196 HIS A O 1
ATOM 1532 N N . LEU A 1 197 ? -11.298 -2.200 -9.396 1.00 93.44 197 LEU A N 1
ATOM 1533 C CA . LEU A 1 197 ? -10.584 -3.468 -9.450 1.00 93.44 197 LEU A CA 1
ATOM 1534 C C . LEU A 1 197 ? -10.937 -4.399 -8.303 1.00 93.44 197 LEU A C 1
ATOM 1536 O O . LEU A 1 197 ? -11.248 -3.996 -7.182 1.00 93.44 197 LEU A O 1
ATOM 1540 N N . THR A 1 198 ? -10.759 -5.686 -8.590 1.00 96.06 198 THR A N 1
ATOM 1541 C CA . THR A 1 198 ? -10.622 -6.720 -7.571 1.00 96.06 198 THR A CA 1
ATOM 1542 C C . THR A 1 198 ? -9.178 -7.215 -7.542 1.00 96.06 198 THR A C 1
ATOM 1544 O O . THR A 1 198 ? -8.665 -7.723 -8.542 1.00 96.06 198 THR A O 1
ATOM 1547 N N . LEU A 1 199 ? -8.518 -7.080 -6.392 1.00 96.44 199 LEU A N 1
ATOM 1548 C CA . LEU A 1 199 ? -7.128 -7.469 -6.155 1.00 96.44 199 LEU A CA 1
ATOM 1549 C C . LEU A 1 199 ? -7.087 -8.652 -5.172 1.00 96.44 199 LEU A C 1
ATOM 1551 O O . LEU A 1 199 ? -6.862 -8.471 -3.975 1.00 96.44 199 LEU A O 1
ATOM 1555 N N . PRO A 1 200 ? -7.330 -9.890 -5.644 1.00 94.88 200 PRO A N 1
ATOM 1556 C CA . PRO A 1 200 ? -7.484 -11.049 -4.767 1.00 94.88 200 PRO A CA 1
ATOM 1557 C C . PRO A 1 200 ? -6.177 -11.499 -4.112 1.00 94.88 200 PRO A C 1
ATOM 1559 O O . PRO A 1 200 ? -6.222 -12.186 -3.099 1.00 94.88 200 PRO A O 1
ATOM 1562 N N . ASN A 1 201 ? -5.021 -11.138 -4.669 1.00 95.50 201 ASN A N 1
ATOM 1563 C CA . ASN A 1 201 ? -3.726 -11.520 -4.108 1.00 95.50 201 ASN A CA 1
ATOM 1564 C C . ASN A 1 201 ? -3.217 -10.535 -3.052 1.00 95.50 201 ASN A C 1
ATOM 1566 O O . ASN A 1 201 ? -2.265 -10.865 -2.348 1.00 95.50 201 ASN A O 1
ATOM 1570 N N . LEU A 1 202 ? -3.840 -9.357 -2.936 1.00 95.75 202 LEU A N 1
ATOM 1571 C CA . LEU A 1 202 ? -3.367 -8.287 -2.073 1.00 95.75 202 LEU A CA 1
ATOM 1572 C C . LEU A 1 202 ? -3.694 -8.588 -0.606 1.00 95.75 202 LEU A C 1
ATOM 1574 O O . LEU A 1 202 ? -4.858 -8.755 -0.242 1.00 95.75 202 LEU A O 1
ATOM 1578 N N . LEU A 1 203 ? -2.650 -8.647 0.217 1.00 93.25 203 LEU A N 1
ATOM 1579 C CA . LEU A 1 203 ? -2.703 -8.949 1.649 1.00 93.25 203 LEU A CA 1
ATOM 1580 C C . LEU A 1 203 ? -2.466 -7.702 2.504 1.00 93.25 203 LEU A C 1
ATOM 1582 O O . LEU A 1 203 ? -3.030 -7.593 3.590 1.00 93.25 203 LEU A O 1
ATOM 1586 N N . ALA A 1 204 ? -1.658 -6.758 2.016 1.00 90.81 204 ALA A N 1
ATOM 1587 C CA . ALA A 1 204 ? -1.422 -5.480 2.679 1.00 90.81 204 ALA A CA 1
ATOM 1588 C C . ALA A 1 204 ? -1.510 -4.313 1.694 1.00 90.81 204 ALA A C 1
ATOM 1590 O O . ALA A 1 204 ? -0.923 -4.376 0.608 1.00 90.81 204 ALA A O 1
ATOM 1591 N N . LEU A 1 205 ? -2.203 -3.253 2.107 1.00 93.44 205 LEU A N 1
ATOM 1592 C CA . LEU A 1 205 ? -2.372 -2.020 1.346 1.00 93.44 205 LEU A CA 1
ATOM 1593 C C . LEU A 1 205 ? -2.123 -0.807 2.246 1.00 93.44 205 LEU A C 1
ATOM 1595 O O . LEU A 1 205 ? -2.768 -0.683 3.283 1.00 93.44 205 LEU A O 1
ATOM 1599 N N . ALA A 1 206 ? -1.222 0.078 1.832 1.00 90.94 206 ALA A N 1
ATOM 1600 C CA . ALA A 1 206 ? -1.044 1.414 2.392 1.00 90.94 206 ALA A CA 1
ATOM 1601 C C . ALA A 1 206 ? -1.195 2.460 1.281 1.00 90.94 206 ALA A C 1
ATOM 1603 O O . ALA A 1 206 ? -0.612 2.278 0.211 1.00 90.94 206 ALA A O 1
ATOM 1604 N N . LEU A 1 207 ? -1.985 3.508 1.512 1.00 90.75 207 LEU A N 1
ATOM 1605 C CA . LEU A 1 207 ? -2.258 4.569 0.536 1.00 90.75 207 LEU A CA 1
ATOM 1606 C C . LEU A 1 207 ? -2.696 5.880 1.204 1.00 90.75 207 LEU A C 1
ATOM 1608 O O . LEU A 1 207 ? -3.098 5.888 2.370 1.00 90.75 207 LEU A O 1
ATOM 1612 N N . ASN A 1 208 ? -2.684 6.960 0.423 1.00 87.56 208 ASN A N 1
ATOM 1613 C CA . ASN A 1 208 ? -3.325 8.231 0.758 1.00 87.56 208 ASN A CA 1
ATOM 1614 C C . ASN A 1 208 ? -4.784 8.213 0.297 1.00 87.56 208 ASN A C 1
ATOM 1616 O O . ASN A 1 208 ? -5.063 8.148 -0.900 1.00 87.56 208 ASN A O 1
ATOM 1620 N N . GLY A 1 209 ? -5.730 8.244 1.231 1.00 81.50 209 GLY A N 1
ATOM 1621 C CA . GLY A 1 209 ? -7.152 8.164 0.911 1.00 81.50 209 GLY A CA 1
ATOM 1622 C C . GLY A 1 209 ? -7.709 9.440 0.277 1.00 81.50 209 GLY A C 1
ATOM 1623 O O . GLY A 1 209 ? -8.709 9.368 -0.431 1.00 81.50 209 GLY A O 1
ATOM 1624 N N . ASP A 1 210 ? -7.062 10.588 0.475 1.00 78.44 210 ASP A N 1
ATOM 1625 C CA . ASP A 1 210 ? -7.384 11.847 -0.202 1.00 78.44 210 ASP A CA 1
ATOM 1626 C C . ASP A 1 210 ? -7.024 11.807 -1.697 1.00 78.44 210 ASP A C 1
ATOM 1628 O O . ASP A 1 210 ? -7.814 12.272 -2.517 1.00 78.44 210 ASP A O 1
ATOM 1632 N N . LEU A 1 211 ? -5.916 11.154 -2.072 1.00 78.56 211 LEU A N 1
ATOM 1633 C CA . LEU A 1 211 ? -5.534 10.972 -3.480 1.00 78.56 211 LEU A CA 1
ATOM 1634 C C . LEU A 1 211 ? -6.492 10.036 -4.227 1.00 78.56 211 LEU A C 1
ATOM 1636 O O . LEU A 1 211 ? -6.783 10.250 -5.401 1.00 78.56 211 LEU A O 1
ATOM 1640 N N . GLU A 1 212 ? -7.024 9.023 -3.544 1.00 78.25 212 GLU A N 1
ATOM 1641 C CA . GLU A 1 212 ? -8.002 8.095 -4.125 1.00 78.25 212 GLU A CA 1
ATOM 1642 C C . GLU A 1 212 ? -9.425 8.685 -4.163 1.00 78.25 212 GLU A C 1
ATOM 1644 O O . GLU A 1 212 ? -10.298 8.179 -4.872 1.00 78.25 212 GLU A O 1
ATOM 1649 N N . ARG A 1 213 ? -9.679 9.769 -3.416 1.00 75.44 213 ARG A N 1
ATOM 1650 C CA . ARG A 1 213 ? -10.986 10.423 -3.291 1.00 75.44 213 ARG A CA 1
ATOM 1651 C C . ARG A 1 213 ? -10.972 11.791 -3.989 1.00 75.44 213 ARG A C 1
ATOM 1653 O O . ARG A 1 213 ? -10.936 12.822 -3.317 1.00 75.44 213 ARG A O 1
ATOM 1660 N N . PRO A 1 214 ? -11.130 11.844 -5.327 1.00 62.66 214 PRO A N 1
ATOM 1661 C CA . PRO A 1 214 ? -11.033 13.091 -6.097 1.00 62.66 214 PRO A CA 1
ATOM 1662 C C . PRO A 1 214 ? -12.127 14.117 -5.757 1.00 62.66 214 PRO A C 1
ATOM 1664 O O . PRO A 1 214 ? -12.061 15.268 -6.178 1.00 62.66 214 PRO A O 1
ATOM 1667 N N . SER A 1 215 ? -13.171 13.712 -5.025 1.00 67.69 215 SER A N 1
ATOM 1668 C CA . SER A 1 215 ? -14.183 14.625 -4.497 1.00 67.69 215 SER A CA 1
ATOM 1669 C C . SER A 1 215 ? -14.776 14.097 -3.195 1.00 67.69 215 SER A C 1
ATOM 1671 O O . SER A 1 215 ? -14.956 12.891 -3.032 1.00 67.69 215 SER A O 1
ATOM 1673 N N . THR A 1 216 ? -15.177 15.000 -2.301 1.00 67.81 216 THR A N 1
ATOM 1674 C CA . THR A 1 216 ? -15.860 14.658 -1.040 1.00 67.81 216 THR A CA 1
ATOM 1675 C C . THR A 1 216 ? -17.242 14.024 -1.232 1.00 67.81 216 THR A C 1
ATOM 1677 O O . THR A 1 216 ? -17.812 13.509 -0.274 1.00 67.81 216 THR A O 1
ATOM 1680 N N . ALA A 1 217 ? -17.778 14.041 -2.457 1.00 71.75 217 ALA A N 1
ATOM 1681 C CA . ALA A 1 217 ? -19.051 13.420 -2.807 1.00 71.75 217 ALA A CA 1
ATOM 1682 C C . ALA A 1 217 ? -18.973 11.887 -2.909 1.00 71.75 217 ALA A C 1
ATOM 1684 O O . ALA A 1 217 ? -20.002 11.220 -2.824 1.00 71.75 217 ALA A O 1
ATOM 1685 N N . ILE A 1 218 ? -17.775 11.327 -3.100 1.00 80.94 218 ILE A N 1
ATOM 1686 C CA . ILE A 1 218 ? -17.553 9.881 -3.179 1.00 80.94 218 ILE A CA 1
ATOM 1687 C C . ILE A 1 218 ? -17.119 9.399 -1.795 1.00 80.94 218 ILE A C 1
ATOM 1689 O O . ILE A 1 218 ? -16.203 9.969 -1.205 1.00 80.94 218 ILE A O 1
ATOM 1693 N N . SER A 1 219 ? -17.759 8.352 -1.266 1.00 87.69 219 SER A N 1
ATOM 1694 C CA . SER A 1 219 ? -17.307 7.750 -0.008 1.00 87.69 219 SER A CA 1
ATOM 1695 C C . SER A 1 219 ? -15.910 7.165 -0.186 1.00 87.69 219 SER A C 1
ATOM 1697 O O . SER A 1 219 ? -15.640 6.508 -1.192 1.00 87.69 219 SER A O 1
ATOM 1699 N N . LEU A 1 220 ? -15.043 7.300 0.823 1.00 89.75 220 LEU A N 1
ATOM 1700 C CA . LEU A 1 220 ? -13.750 6.613 0.826 1.00 89.75 220 LEU A CA 1
ATOM 1701 C C . LEU A 1 220 ? -13.913 5.096 0.614 1.00 89.75 220 LEU A C 1
ATOM 1703 O O . LEU A 1 220 ? -13.110 4.464 -0.062 1.00 89.75 220 LEU A O 1
ATOM 1707 N N . THR A 1 221 ? -15.001 4.509 1.118 1.00 92.25 221 THR A N 1
ATOM 1708 C CA . THR A 1 221 ? -15.307 3.085 0.918 1.00 92.25 221 THR A CA 1
ATOM 1709 C C . THR A 1 221 ? -15.459 2.730 -0.563 1.00 92.25 221 THR A C 1
ATOM 1711 O O . THR A 1 221 ? -15.010 1.660 -0.968 1.00 92.25 221 THR A O 1
ATOM 1714 N N . ASP A 1 222 ? -16.034 3.617 -1.376 1.00 91.19 222 ASP A N 1
ATOM 1715 C CA . ASP A 1 222 ? -16.254 3.397 -2.812 1.00 91.19 222 ASP A CA 1
ATOM 1716 C C . ASP A 1 222 ? -14.999 3.692 -3.642 1.00 91.19 222 ASP A C 1
ATOM 1718 O O . ASP A 1 222 ? -14.799 3.090 -4.693 1.00 91.19 222 ASP A O 1
ATOM 1722 N N . ALA A 1 223 ? -14.130 4.576 -3.148 1.00 90.81 223 ALA A N 1
ATOM 1723 C CA . ALA A 1 223 ? -12.859 4.925 -3.780 1.00 90.81 223 ALA A CA 1
ATOM 1724 C C . ALA A 1 223 ? -11.801 3.808 -3.691 1.00 90.81 223 ALA A C 1
ATOM 1726 O O . ALA A 1 223 ? -10.898 3.723 -4.518 1.00 90.81 223 ALA A O 1
ATOM 1727 N N . LEU A 1 224 ? -11.898 2.922 -2.698 1.00 94.00 224 LEU A N 1
ATOM 1728 C CA . LEU A 1 224 ? -10.900 1.872 -2.495 1.00 94.00 224 LEU A CA 1
ATOM 1729 C C . LEU A 1 224 ? -11.136 0.642 -3.400 1.00 94.00 224 LEU A C 1
ATOM 1731 O O . LEU A 1 224 ? -12.283 0.307 -3.706 1.00 94.00 224 LEU A O 1
ATOM 1735 N N . PRO A 1 225 ? -10.098 -0.132 -3.759 1.00 95.50 225 PRO A N 1
ATOM 1736 C CA . PRO A 1 225 ? -10.262 -1.395 -4.484 1.00 95.50 225 PRO A CA 1
ATOM 1737 C C . PRO A 1 225 ? -10.988 -2.466 -3.654 1.00 95.50 225 PRO A C 1
ATOM 1739 O O . PRO A 1 225 ? -11.021 -2.428 -2.418 1.00 95.50 225 PRO A O 1
ATOM 1742 N N . THR A 1 226 ? -11.525 -3.486 -4.326 1.00 97.00 226 THR A N 1
ATOM 1743 C CA . THR A 1 226 ? -12.012 -4.707 -3.668 1.00 97.00 226 THR A CA 1
ATOM 1744 C C . THR A 1 226 ? -10.851 -5.672 -3.437 1.00 97.00 226 THR A C 1
ATOM 1746 O O . THR A 1 226 ? -10.234 -6.153 -4.383 1.00 97.00 226 THR A O 1
ATOM 1749 N N . CYS A 1 227 ? -10.564 -6.008 -2.181 1.00 97.19 227 CYS A N 1
ATOM 1750 C CA . CYS A 1 227 ? -9.420 -6.844 -1.804 1.00 97.19 227 CYS A CA 1
ATOM 1751 C C . CYS A 1 227 ? -9.896 -7.956 -0.854 1.00 97.19 227 CYS A C 1
ATOM 1753 O O . CYS A 1 227 ? -9.820 -7.801 0.363 1.00 97.19 227 CYS A O 1
ATOM 1755 N N . PRO A 1 228 ? -10.433 -9.079 -1.370 1.00 96.12 228 PRO A N 1
ATOM 1756 C CA . PRO A 1 228 ? -11.115 -10.082 -0.542 1.00 96.12 228 PRO A CA 1
ATOM 1757 C C . PRO A 1 228 ? -10.202 -10.780 0.478 1.00 96.12 228 PRO A C 1
ATOM 1759 O O . PRO A 1 228 ? -10.693 -11.347 1.452 1.00 96.12 228 PRO A O 1
ATOM 1762 N N . ASN A 1 229 ? -8.885 -10.742 0.260 1.00 95.44 229 ASN A N 1
ATOM 1763 C CA . ASN A 1 229 ? -7.875 -11.352 1.124 1.00 95.44 229 ASN A CA 1
ATOM 1764 C C . ASN A 1 229 ? -7.036 -10.325 1.896 1.00 95.44 229 ASN A C 1
ATOM 1766 O O . ASN A 1 229 ? -5.992 -10.688 2.426 1.00 95.44 229 ASN A O 1
ATOM 1770 N N . LEU A 1 230 ? -7.479 -9.065 1.965 1.00 95.62 230 LEU A N 1
ATOM 1771 C CA . LEU A 1 230 ? -6.739 -8.020 2.662 1.00 95.62 230 LEU A CA 1
ATOM 1772 C C . LEU A 1 230 ? -6.708 -8.291 4.171 1.00 95.62 230 LEU A C 1
ATOM 1774 O O . LEU A 1 230 ? -7.752 -8.423 4.808 1.00 95.62 230 LEU A O 1
ATOM 1778 N N . GLU A 1 231 ? -5.504 -8.346 4.732 1.00 89.75 231 GLU A N 1
ATOM 1779 C CA . GLU A 1 231 ? -5.248 -8.589 6.154 1.00 89.75 231 GLU A CA 1
ATOM 1780 C C . GLU A 1 231 ? -4.709 -7.340 6.869 1.00 89.75 231 GLU A C 1
ATOM 1782 O O . GLU A 1 231 ? -4.908 -7.194 8.077 1.00 89.75 231 GLU A O 1
ATOM 1787 N N . SER A 1 232 ? -4.054 -6.430 6.143 1.00 87.00 232 SER A N 1
ATOM 1788 C CA . SER A 1 232 ? -3.520 -5.171 6.672 1.00 87.00 232 SER A CA 1
ATOM 1789 C C . SER A 1 232 ? -3.924 -3.993 5.790 1.00 87.00 232 SER A C 1
ATOM 1791 O O . SER A 1 232 ? -3.719 -4.026 4.575 1.00 87.00 232 SER A O 1
ATOM 1793 N N . LEU A 1 233 ? -4.490 -2.954 6.399 1.00 92.62 233 LEU A N 1
ATOM 1794 C CA . LEU A 1 233 ? -4.874 -1.719 5.724 1.00 92.62 233 LEU A CA 1
ATOM 1795 C C . LEU A 1 233 ? -4.310 -0.514 6.470 1.00 92.62 233 LEU A C 1
ATOM 1797 O O . LEU A 1 233 ? -4.488 -0.383 7.679 1.00 92.62 233 LEU A O 1
ATOM 1801 N N . MET A 1 234 ? -3.680 0.386 5.731 1.00 90.69 234 MET A N 1
ATOM 1802 C CA . MET A 1 234 ? -3.228 1.677 6.218 1.00 90.69 234 MET A CA 1
ATOM 1803 C C . MET A 1 234 ? -3.756 2.766 5.293 1.00 90.69 234 MET A C 1
ATOM 1805 O O . MET A 1 234 ? -3.582 2.691 4.079 1.00 90.69 234 MET A O 1
ATOM 1809 N N . ILE A 1 235 ? -4.431 3.750 5.869 1.00 90.94 235 ILE A N 1
ATOM 1810 C CA . ILE A 1 235 ? -4.921 4.913 5.138 1.00 90.94 235 ILE A CA 1
ATOM 1811 C C . ILE A 1 235 ? -4.449 6.148 5.877 1.00 90.94 235 ILE A C 1
ATOM 1813 O O . ILE A 1 235 ? -4.748 6.319 7.060 1.00 90.94 235 ILE A O 1
ATOM 1817 N N . ASP A 1 236 ? -3.730 6.994 5.162 1.00 86.81 236 ASP A N 1
ATOM 1818 C CA . ASP A 1 236 ? -3.424 8.352 5.585 1.00 86.81 236 ASP A CA 1
ATOM 1819 C C . ASP A 1 236 ? -4.282 9.329 4.789 1.00 86.81 236 ASP A C 1
ATOM 1821 O O . ASP A 1 236 ? -4.689 9.027 3.669 1.00 86.81 236 ASP A O 1
ATOM 1825 N N . MET A 1 237 ? -4.609 10.467 5.378 1.00 85.19 237 MET A N 1
ATOM 1826 C CA . MET A 1 237 ? -5.494 11.462 4.780 1.00 85.19 237 MET A CA 1
ATOM 1827 C C . MET A 1 237 ? -4.859 12.842 4.912 1.00 85.19 237 MET A C 1
ATOM 1829 O O . MET A 1 237 ? -4.214 13.139 5.914 1.00 85.19 237 MET A O 1
ATOM 1833 N N . ASP A 1 238 ? -5.124 13.729 3.959 1.00 79.88 238 ASP A N 1
ATOM 1834 C CA . ASP A 1 238 ? -4.888 15.160 4.157 1.00 79.88 238 ASP A CA 1
ATOM 1835 C C . ASP A 1 238 ? -5.752 15.693 5.321 1.00 79.88 238 ASP A C 1
ATOM 1837 O O . ASP A 1 238 ? -6.904 15.283 5.509 1.00 79.88 238 ASP A O 1
ATOM 1841 N N . TRP A 1 239 ? -5.237 16.662 6.077 1.00 73.44 239 TRP A N 1
ATOM 1842 C CA . TRP A 1 239 ? -5.984 17.356 7.133 1.00 73.44 239 TRP A CA 1
ATOM 1843 C C . TRP A 1 239 ? -7.242 18.042 6.601 1.00 73.44 239 TRP A C 1
ATOM 1845 O O . TRP A 1 239 ? -8.271 18.073 7.279 1.00 73.44 239 TRP A O 1
ATOM 1855 N N . SER A 1 240 ? -7.189 18.548 5.370 1.00 72.44 240 SER A N 1
ATOM 1856 C CA . SER A 1 240 ? -8.322 19.181 4.692 1.00 72.44 240 SER A CA 1
ATOM 1857 C C . SER A 1 240 ? -9.456 18.204 4.349 1.00 72.44 240 SER A C 1
ATOM 1859 O O . SER A 1 240 ? -10.605 18.625 4.199 1.00 72.44 240 SER A O 1
ATOM 1861 N N . VAL A 1 241 ? -9.168 16.899 4.274 1.00 76.31 241 VAL A N 1
ATOM 1862 C CA . VAL A 1 241 ? -10.122 15.833 3.914 1.00 76.31 241 VAL A CA 1
ATOM 1863 C C . VAL A 1 241 ? -10.274 14.810 5.053 1.00 76.31 241 VAL A C 1
ATOM 1865 O O . VAL A 1 241 ? -10.725 13.684 4.840 1.00 76.31 241 VAL A O 1
ATOM 1868 N N . CYS A 1 242 ? -9.912 15.202 6.277 1.00 80.62 242 CYS A N 1
ATOM 1869 C CA . CYS A 1 242 ? -9.884 14.321 7.438 1.00 80.62 242 CYS A CA 1
ATOM 1870 C C . CYS A 1 242 ? -11.227 13.620 7.712 1.00 80.62 242 CYS A C 1
ATOM 1872 O O . CYS A 1 242 ? -12.321 14.161 7.513 1.00 80.62 242 CYS A O 1
ATOM 1874 N N . LEU A 1 243 ? -11.141 12.395 8.236 1.00 87.06 243 LEU A N 1
ATOM 1875 C CA . LEU A 1 243 ? -12.317 11.651 8.678 1.00 87.06 243 LEU A CA 1
ATOM 1876 C C . LEU A 1 243 ? -12.796 12.235 10.010 1.00 87.06 243 LEU A C 1
ATOM 1878 O O . LEU A 1 243 ? -12.145 12.074 11.041 1.00 87.06 243 LEU A O 1
ATOM 1882 N N . ASN A 1 244 ? -13.953 12.890 9.983 1.00 89.00 244 ASN A N 1
ATOM 1883 C CA . ASN A 1 244 ? -14.534 13.591 11.132 1.00 89.00 244 ASN A CA 1
ATOM 1884 C C . ASN A 1 244 ? -15.733 12.859 11.754 1.00 89.00 244 ASN A C 1
ATOM 1886 O O . ASN A 1 244 ? -16.333 13.344 12.711 1.00 89.00 244 ASN A O 1
ATOM 1890 N N . THR A 1 245 ? -16.121 11.696 11.22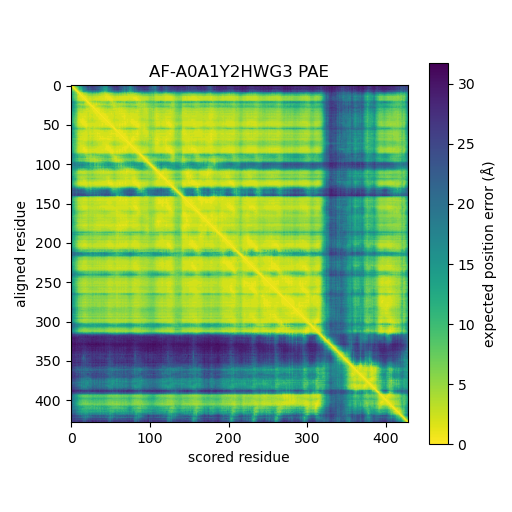1 1.00 92.31 245 THR A N 1
ATOM 1891 C CA . THR A 1 245 ? -17.138 10.821 11.814 1.00 92.31 245 THR A CA 1
ATOM 1892 C C . THR A 1 245 ? -16.643 9.384 11.857 1.00 92.31 245 THR A C 1
ATOM 1894 O O . THR A 1 245 ? -15.933 8.939 10.965 1.00 92.31 245 THR A O 1
ATOM 1897 N N . TRP A 1 246 ? -17.062 8.622 12.870 1.00 94.44 246 TRP A N 1
ATOM 1898 C CA . TRP A 1 246 ? -16.653 7.222 13.026 1.00 94.44 246 TRP A CA 1
ATOM 1899 C C . TRP A 1 246 ? -17.234 6.277 11.956 1.00 94.44 246 TRP A C 1
ATOM 1901 O O . TRP A 1 246 ? -16.719 5.179 11.759 1.00 94.44 246 TRP A O 1
ATOM 1911 N N . ARG A 1 247 ? -18.322 6.678 11.280 1.00 95.75 247 ARG A N 1
ATOM 1912 C CA . ARG A 1 247 ? -19.084 5.810 10.365 1.00 95.75 247 ARG A CA 1
ATOM 1913 C C . ARG A 1 247 ? -18.313 5.471 9.095 1.00 95.75 247 ARG A C 1
ATOM 1915 O O . ARG A 1 247 ? -18.354 4.326 8.665 1.00 95.75 247 ARG A O 1
ATOM 1922 N N . GLU A 1 248 ? -17.627 6.446 8.507 1.00 92.62 248 GLU A N 1
ATOM 1923 C CA . GLU A 1 248 ? -16.827 6.240 7.294 1.00 92.62 248 GLU A CA 1
ATOM 1924 C C . GLU A 1 248 ? -15.632 5.289 7.536 1.00 92.62 248 GLU A C 1
ATOM 1926 O O . GLU A 1 248 ? -15.551 4.280 6.838 1.00 92.62 248 GLU A O 1
ATOM 1931 N N . PRO A 1 249 ? -14.793 5.476 8.578 1.00 93.88 249 PRO A N 1
ATOM 1932 C CA . PRO A 1 249 ? -13.822 4.475 9.028 1.00 93.88 249 PRO A CA 1
ATOM 1933 C C . PRO A 1 249 ? -14.415 3.082 9.225 1.00 93.88 249 PRO A C 1
ATOM 1935 O O . PRO A 1 249 ? -13.847 2.095 8.768 1.00 93.88 249 PRO A O 1
ATOM 1938 N N . ALA A 1 250 ? -15.559 2.988 9.912 1.00 96.38 250 ALA A N 1
ATOM 1939 C CA . ALA A 1 250 ? -16.212 1.710 10.163 1.00 96.38 250 ALA A CA 1
ATOM 1940 C C . ALA A 1 250 ? -16.639 1.035 8.853 1.00 96.38 250 ALA A C 1
ATOM 1942 O O . ALA A 1 250 ? -16.406 -0.158 8.689 1.00 96.38 250 ALA A O 1
ATOM 1943 N N . ALA A 1 251 ? -17.203 1.786 7.903 1.00 96.25 251 ALA A N 1
ATOM 1944 C CA . ALA A 1 251 ? -17.581 1.271 6.590 1.00 96.25 251 ALA A CA 1
ATOM 1945 C C . ALA A 1 251 ? -16.366 0.756 5.802 1.00 96.25 251 ALA A C 1
ATOM 1947 O O . ALA A 1 251 ? -16.408 -0.357 5.275 1.00 96.25 251 ALA A O 1
ATOM 1948 N N . VAL A 1 252 ? -15.259 1.508 5.804 1.00 95.56 252 VAL A N 1
ATOM 1949 C CA . VAL A 1 252 ? -13.993 1.088 5.187 1.00 95.56 252 VAL A CA 1
ATOM 1950 C C . VAL A 1 252 ? -13.472 -0.205 5.815 1.00 95.56 252 VAL A C 1
ATOM 1952 O O . VAL A 1 252 ? -13.103 -1.129 5.098 1.00 95.56 252 VAL A O 1
ATOM 1955 N N . ILE A 1 253 ? -13.473 -0.312 7.145 1.00 96.12 253 ILE A N 1
ATOM 1956 C CA . ILE A 1 253 ? -13.010 -1.515 7.851 1.00 96.12 253 ILE A CA 1
ATOM 1957 C C . ILE A 1 253 ? -13.920 -2.712 7.537 1.00 96.12 253 ILE A C 1
ATOM 1959 O O . ILE A 1 253 ? -13.436 -3.793 7.206 1.00 96.12 253 ILE A O 1
ATOM 1963 N N . CYS A 1 254 ? -15.239 -2.519 7.569 1.00 96.44 254 CYS A N 1
ATOM 1964 C CA . CYS A 1 254 ? -16.227 -3.562 7.290 1.00 96.44 254 CYS A CA 1
ATOM 1965 C C . CYS A 1 254 ? -16.224 -4.039 5.829 1.00 96.44 254 CYS A C 1
ATOM 1967 O O . CYS A 1 254 ? -16.648 -5.163 5.564 1.00 96.44 254 CYS A O 1
ATOM 1969 N N . LYS A 1 255 ? -15.714 -3.237 4.884 1.00 96.38 255 LYS A N 1
ATOM 1970 C CA . LYS A 1 255 ? -15.531 -3.644 3.480 1.00 96.38 255 LYS A CA 1
ATOM 1971 C C . LYS A 1 255 ? -14.607 -4.858 3.332 1.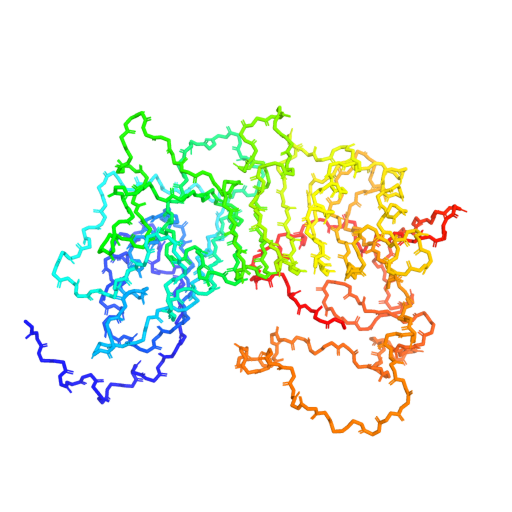00 96.38 255 LYS A C 1
ATOM 1973 O O . LYS A 1 255 ? -14.753 -5.627 2.382 1.00 96.38 255 LYS A O 1
ATOM 1978 N N . TYR A 1 256 ? -13.665 -5.046 4.255 1.00 96.69 256 TYR A N 1
ATOM 1979 C CA . TYR A 1 256 ? -12.631 -6.073 4.161 1.00 96.69 256 TYR A CA 1
ATOM 1980 C C . TYR A 1 256 ? -12.752 -7.077 5.322 1.00 96.69 256 TYR A C 1
ATOM 1982 O O . TYR A 1 256 ? -12.136 -6.909 6.378 1.00 96.69 256 TYR A O 1
ATOM 1990 N N . PRO A 1 257 ? -13.505 -8.176 5.142 1.00 92.44 257 PRO A N 1
ATOM 1991 C CA . PRO A 1 257 ? -13.881 -9.077 6.236 1.00 92.44 257 PRO A CA 1
ATOM 1992 C C . PRO A 1 257 ? -12.717 -9.883 6.836 1.00 92.44 257 PRO A C 1
ATOM 1994 O O . PRO A 1 257 ? -12.900 -10.529 7.865 1.00 92.44 257 PRO A O 1
ATOM 1997 N N . ARG A 1 258 ? -11.541 -9.881 6.191 1.00 92.12 258 ARG A N 1
ATOM 1998 C CA . ARG A 1 258 ? -10.325 -10.581 6.639 1.00 92.12 258 ARG A CA 1
ATOM 1999 C C . ARG A 1 258 ? -9.293 -9.665 7.297 1.00 92.12 258 ARG A C 1
ATOM 2001 O O . ARG A 1 258 ? -8.221 -10.146 7.669 1.00 92.12 258 ARG A O 1
ATOM 2008 N N . LEU A 1 259 ? -9.604 -8.378 7.475 1.00 89.75 259 LEU A N 1
ATOM 2009 C CA . LEU A 1 259 ? -8.678 -7.447 8.108 1.00 89.75 259 LEU A CA 1
ATOM 2010 C C . LEU A 1 259 ? -8.312 -7.905 9.514 1.00 89.75 259 LEU A C 1
ATOM 2012 O O . LEU A 1 259 ? -9.166 -8.292 10.312 1.00 89.75 259 LEU A O 1
ATOM 2016 N N . ARG A 1 260 ? -7.018 -7.830 9.803 1.00 85.81 260 ARG A N 1
ATOM 2017 C CA . ARG A 1 260 ? -6.417 -8.072 11.115 1.00 85.81 260 ARG A CA 1
ATOM 2018 C C . ARG A 1 260 ? -5.849 -6.785 11.685 1.00 85.81 260 ARG A C 1
ATOM 2020 O O . ARG A 1 260 ? -6.020 -6.526 12.874 1.00 85.81 260 ARG A O 1
ATOM 2027 N N . ASN A 1 261 ? -5.213 -5.987 10.830 1.00 82.25 261 ASN A N 1
ATOM 2028 C CA . ASN A 1 261 ? -4.527 -4.759 11.199 1.00 82.25 261 ASN A CA 1
ATOM 2029 C C . ASN A 1 261 ? -5.082 -3.588 10.398 1.00 82.25 261 ASN A C 1
ATOM 2031 O O . ASN A 1 261 ? -5.162 -3.645 9.173 1.00 82.25 261 ASN A O 1
ATOM 2035 N N . VAL A 1 262 ? -5.442 -2.522 11.102 1.00 88.62 262 VAL A N 1
ATOM 2036 C CA . VAL A 1 262 ? -5.882 -1.272 10.496 1.00 88.62 262 VAL A CA 1
ATOM 2037 C C . VAL A 1 262 ? -5.117 -0.121 11.121 1.00 88.62 262 VAL A C 1
ATOM 2039 O O . VAL A 1 262 ? -5.020 -0.040 12.345 1.00 88.62 262 VAL A O 1
ATOM 2042 N N . CYS A 1 263 ? -4.605 0.778 10.290 1.00 87.50 263 CYS A N 1
ATOM 2043 C CA . CYS A 1 263 ? -4.097 2.074 10.702 1.00 87.50 263 CYS A CA 1
ATOM 2044 C C . CYS A 1 263 ? -4.813 3.169 9.908 1.00 87.50 263 CYS A C 1
ATOM 2046 O O . CYS A 1 263 ? -4.812 3.146 8.682 1.00 87.50 263 CYS A O 1
ATOM 2048 N N . LEU A 1 264 ? -5.444 4.107 10.606 1.00 90.31 264 LEU A N 1
ATOM 2049 C CA . LEU A 1 264 ? -6.072 5.280 10.007 1.00 90.31 264 LEU A CA 1
ATOM 2050 C C . LEU A 1 264 ? -5.396 6.515 10.573 1.00 90.31 264 LEU A C 1
ATOM 2052 O O . LEU A 1 264 ? -5.347 6.666 11.793 1.00 90.31 264 LEU A O 1
ATOM 2056 N N . ALA A 1 265 ? -4.893 7.389 9.718 1.00 86.44 265 ALA A N 1
ATOM 2057 C CA . ALA A 1 265 ? -4.280 8.630 10.149 1.00 86.44 265 ALA A CA 1
ATOM 2058 C C . ALA A 1 265 ? -5.025 9.862 9.690 1.00 86.44 265 ALA A C 1
ATOM 2060 O O . ALA A 1 265 ? -5.924 9.795 8.852 1.00 86.44 265 ALA A O 1
ATOM 2061 N N . CYS A 1 266 ? -4.661 10.968 10.338 1.00 81.06 266 CYS A N 1
ATOM 2062 C CA . CYS A 1 266 ? -5.237 12.280 10.108 1.00 81.06 266 CYS A CA 1
ATOM 2063 C C . CYS A 1 266 ? -6.768 12.248 10.230 1.00 81.06 266 CYS A C 1
ATOM 2065 O O . CYS A 1 266 ? -7.506 12.737 9.376 1.00 81.06 266 CYS A O 1
ATOM 2067 N N . VAL A 1 267 ? -7.251 11.641 11.320 1.00 88.38 267 VAL A N 1
ATOM 2068 C CA . VAL A 1 267 ? -8.667 11.690 11.706 1.00 88.38 267 VAL A CA 1
ATOM 2069 C C . VAL A 1 267 ? -8.885 12.756 12.778 1.00 88.38 267 VAL A C 1
ATOM 2071 O O . VAL A 1 267 ? -7.982 13.040 13.563 1.00 88.38 267 VAL A O 1
ATOM 2074 N N . THR A 1 268 ? -10.090 13.318 12.835 1.00 91.56 268 THR A N 1
ATOM 2075 C CA . THR A 1 268 ? -10.471 14.395 13.764 1.00 91.56 268 THR A CA 1
ATOM 2076 C C . THR A 1 268 ? -11.613 13.935 14.671 1.00 91.56 268 THR A C 1
ATOM 2078 O O . THR A 1 268 ? -12.735 14.438 14.618 1.00 91.56 268 THR A O 1
ATOM 2081 N N . PHE A 1 269 ? -11.355 12.926 15.508 1.00 92.94 269 PHE A N 1
ATOM 2082 C CA . PHE A 1 269 ? -12.365 12.380 16.413 1.00 92.94 269 PHE A CA 1
ATOM 2083 C C . PHE A 1 269 ? -12.357 13.029 17.789 1.00 92.94 269 PHE A C 1
ATOM 2085 O O . PHE A 1 269 ? -11.322 13.182 18.444 1.00 92.94 269 PHE A O 1
ATOM 2092 N N . ASN A 1 270 ? -13.566 13.305 18.275 1.00 93.62 270 ASN A N 1
ATOM 2093 C CA . ASN A 1 270 ? -13.800 13.520 19.698 1.00 93.62 270 ASN A CA 1
ATOM 2094 C C . ASN A 1 270 ? -13.875 12.183 20.465 1.00 93.62 270 ASN A C 1
ATOM 2096 O O . ASN A 1 270 ? -13.976 11.103 19.874 1.00 93.62 270 ASN A O 1
ATOM 2100 N N . GLU A 1 271 ? -13.880 12.255 21.799 1.00 92.56 271 GLU A N 1
ATOM 2101 C CA . GLU A 1 271 ? -13.966 11.088 22.691 1.00 92.56 271 GLU A CA 1
ATOM 2102 C C . GLU A 1 271 ? -15.133 10.157 22.327 1.00 92.56 271 GLU A C 1
ATOM 2104 O O . GLU A 1 271 ? -14.967 8.942 22.195 1.00 92.56 271 GLU A O 1
ATOM 2109 N N . LYS A 1 272 ? -16.320 10.735 22.103 1.00 94.25 272 LYS A N 1
ATOM 2110 C CA . LYS A 1 272 ? -17.529 9.978 21.764 1.00 94.25 272 LYS A CA 1
ATOM 2111 C C . LYS A 1 272 ? -17.359 9.206 20.457 1.00 94.25 272 LYS A C 1
ATOM 2113 O O . LYS A 1 272 ? -17.820 8.076 20.363 1.00 94.25 272 LYS A O 1
ATOM 2118 N N . GLN A 1 273 ? -16.724 9.788 19.446 1.00 95.00 273 GLN A N 1
ATOM 2119 C CA . GLN A 1 273 ? -16.502 9.135 18.156 1.00 95.00 273 GLN A CA 1
ATOM 2120 C C . GLN A 1 273 ? -15.465 8.014 18.240 1.00 95.00 273 GLN A C 1
ATOM 2122 O O . GLN A 1 273 ? -15.710 6.948 17.679 1.00 95.00 273 GLN A O 1
ATOM 2127 N N . LEU A 1 274 ? -14.370 8.213 18.985 1.00 91.62 274 LEU A N 1
ATOM 2128 C CA . LEU A 1 274 ? -13.388 7.157 19.260 1.00 91.62 274 LEU A CA 1
ATOM 2129 C C . LEU A 1 274 ? -14.055 5.949 19.930 1.00 91.62 274 LEU A C 1
ATOM 2131 O O . LEU A 1 274 ? -13.879 4.813 19.484 1.00 91.62 274 LEU A O 1
ATOM 2135 N N . LEU A 1 275 ? -14.871 6.195 20.959 1.00 91.44 275 LEU A N 1
ATOM 2136 C CA . LEU A 1 275 ? -15.603 5.142 21.662 1.00 91.44 275 LEU A CA 1
ATOM 2137 C C . LEU A 1 275 ? -16.670 4.482 20.788 1.00 91.44 275 LEU A C 1
ATOM 2139 O O . LEU A 1 275 ? -16.789 3.264 20.818 1.00 91.44 275 LEU A O 1
ATOM 2143 N N . LEU A 1 276 ? -17.415 5.242 19.979 1.00 95.00 276 LEU A N 1
ATOM 2144 C CA . LEU A 1 276 ? -18.408 4.675 19.060 1.00 95.00 276 LEU A CA 1
ATOM 2145 C C . LEU A 1 276 ? -17.766 3.767 18.006 1.00 95.00 276 LEU A C 1
ATOM 2147 O O . LEU A 1 276 ? -18.316 2.706 17.712 1.00 95.00 276 LEU A O 1
ATOM 2151 N N . LEU A 1 277 ? -16.603 4.149 17.468 1.00 94.50 277 LEU A N 1
ATOM 2152 C CA . LEU A 1 277 ? -15.844 3.305 16.546 1.00 94.50 277 LEU A CA 1
ATOM 2153 C C . LEU A 1 277 ? -15.395 2.008 17.229 1.00 94.50 277 LEU A C 1
ATOM 2155 O O . LEU A 1 277 ? -15.602 0.917 16.698 1.00 94.50 277 LEU A O 1
ATOM 2159 N N . ALA A 1 278 ? -14.811 2.127 18.423 1.00 91.00 278 ALA A N 1
ATOM 2160 C CA . ALA A 1 278 ? -14.331 0.983 19.185 1.00 91.00 278 ALA A CA 1
ATOM 2161 C C . ALA A 1 278 ? -15.481 0.044 19.598 1.00 91.00 278 ALA A C 1
ATOM 2163 O O . ALA A 1 278 ? -15.373 -1.169 19.433 1.00 91.00 278 ALA A O 1
ATOM 2164 N N . ASP A 1 279 ? -16.607 0.593 20.057 1.00 91.00 279 ASP A N 1
ATOM 2165 C CA . ASP A 1 279 ? -17.819 -0.155 20.403 1.00 91.00 279 ASP A CA 1
ATOM 2166 C C . ASP A 1 279 ? -18.402 -0.888 19.203 1.00 91.00 279 ASP A C 1
ATOM 2168 O O . ASP A 1 279 ? -18.808 -2.043 19.323 1.00 91.00 279 ASP A O 1
ATOM 2172 N N . HIS A 1 280 ? -18.441 -0.237 18.042 1.00 95.00 280 HIS A N 1
ATOM 2173 C CA . HIS A 1 280 ? -18.954 -0.855 16.830 1.00 95.00 280 HIS A CA 1
ATOM 2174 C C . HIS A 1 280 ? -18.122 -2.077 16.425 1.00 95.00 280 HIS A C 1
ATOM 2176 O O . HIS A 1 280 ? -18.679 -3.131 16.124 1.00 95.00 280 HIS A O 1
ATOM 2182 N N . LEU A 1 281 ? -16.794 -1.953 16.454 1.00 92.38 281 LEU A N 1
ATOM 2183 C CA . LEU A 1 281 ? -15.885 -2.995 15.976 1.00 92.38 281 LEU A CA 1
ATOM 2184 C C . LEU A 1 281 ? -15.637 -4.104 17.007 1.00 92.38 281 LEU A C 1
ATOM 2186 O O . LEU A 1 281 ? -15.474 -5.266 16.636 1.00 92.38 281 LEU A O 1
ATOM 2190 N N . PHE A 1 282 ? -15.620 -3.766 18.299 1.00 88.62 282 PHE A N 1
ATOM 2191 C CA . PHE A 1 282 ? -15.161 -4.663 19.364 1.00 88.62 282 PHE A CA 1
ATOM 2192 C C . PHE A 1 282 ? -16.180 -4.902 20.478 1.00 88.62 282 PHE A C 1
ATOM 2194 O O . PHE A 1 282 ? -15.975 -5.804 21.289 1.00 88.62 282 PHE A O 1
ATOM 2201 N N . GLY A 1 283 ? -17.278 -4.145 20.519 1.00 87.44 283 GLY A N 1
ATOM 2202 C CA . GLY A 1 283 ? -18.231 -4.160 21.629 1.00 87.44 283 GLY A CA 1
ATOM 2203 C C . GLY A 1 283 ? -19.017 -5.457 21.785 1.00 87.44 283 GLY A C 1
ATOM 2204 O O . GLY A 1 283 ? -19.553 -5.714 22.861 1.00 87.44 283 GLY A O 1
ATOM 2205 N N . HIS A 1 284 ? -19.082 -6.293 20.743 1.00 86.00 284 HIS A N 1
ATOM 2206 C CA . HIS A 1 284 ? -19.725 -7.596 20.858 1.00 86.00 284 HIS A CA 1
ATOM 2207 C C . HIS A 1 284 ? -18.810 -8.588 21.612 1.00 86.00 284 HIS A C 1
ATOM 2209 O O . HIS A 1 284 ? -17.670 -8.817 21.178 1.00 86.00 284 HIS A O 1
ATOM 2215 N N . PRO A 1 285 ? -19.286 -9.229 22.701 1.00 79.25 285 PRO A N 1
ATOM 2216 C CA . PRO A 1 285 ? -18.467 -10.142 23.505 1.00 79.25 285 PRO A CA 1
ATOM 2217 C C . PRO A 1 285 ? -18.047 -11.391 22.719 1.00 79.25 285 PRO A C 1
ATOM 2219 O O . PRO A 1 285 ? -16.912 -11.848 22.823 1.00 79.25 285 PRO A O 1
ATOM 2222 N N . ILE A 1 286 ? -18.936 -11.912 21.870 1.00 81.44 286 ILE A N 1
ATOM 2223 C CA . ILE A 1 286 ? -18.639 -13.023 20.956 1.00 81.44 286 ILE A CA 1
ATOM 2224 C C . ILE A 1 286 ? -17.960 -12.473 19.697 1.00 81.44 286 ILE A C 1
ATOM 2226 O O . ILE A 1 286 ? -18.597 -11.766 18.916 1.00 81.44 286 ILE A O 1
ATOM 2230 N N . ARG A 1 287 ? -16.687 -12.831 19.483 1.00 82.81 287 ARG A N 1
ATOM 2231 C CA . ARG A 1 287 ? -15.848 -12.375 18.356 1.00 82.81 287 ARG A CA 1
ATOM 2232 C C . ARG A 1 287 ? -16.484 -12.624 16.985 1.00 82.81 287 ARG A C 1
ATOM 2234 O O . ARG A 1 287 ? -16.456 -11.741 16.138 1.00 82.81 287 ARG A O 1
ATOM 2241 N N . ALA A 1 288 ? -17.093 -13.794 16.790 1.00 84.62 288 ALA A N 1
ATOM 2242 C CA . ALA A 1 288 ? -17.735 -14.182 15.531 1.00 84.62 288 ALA A CA 1
ATOM 2243 C C . ALA A 1 288 ? -18.940 -13.306 15.141 1.00 84.62 288 ALA A C 1
ATOM 2245 O O . ALA A 1 288 ? -19.328 -13.298 13.980 1.00 84.62 288 ALA A O 1
ATOM 2246 N N . LEU A 1 289 ? -19.521 -12.578 16.100 1.00 88.44 289 LEU A N 1
ATOM 2247 C CA . LEU A 1 289 ? -20.662 -11.684 15.883 1.00 88.44 289 LEU A CA 1
ATOM 2248 C C . LEU A 1 289 ? -20.242 -10.214 15.720 1.00 88.44 289 LEU A C 1
ATOM 2250 O O . LEU A 1 289 ? -21.095 -9.336 15.607 1.00 88.44 289 LEU A O 1
ATOM 2254 N N . ARG A 1 290 ? -18.936 -9.922 15.728 1.00 90.38 290 ARG A N 1
ATOM 2255 C CA . ARG A 1 290 ? -18.411 -8.583 15.431 1.00 90.38 290 ARG A CA 1
ATOM 2256 C C . ARG A 1 290 ? -18.477 -8.305 13.925 1.00 90.38 290 ARG A C 1
ATOM 2258 O O . ARG A 1 290 ? -18.396 -9.257 13.150 1.00 90.38 290 ARG A O 1
ATOM 2265 N N . PRO A 1 291 ? -18.531 -7.029 13.496 1.00 93.25 291 PRO A N 1
ATOM 2266 C CA . PRO A 1 291 ? -18.552 -6.685 12.072 1.00 93.25 291 PRO A CA 1
ATOM 2267 C C . PRO A 1 291 ? -17.346 -7.228 11.298 1.00 93.25 291 PRO A C 1
ATOM 2269 O O . PRO A 1 291 ? -17.492 -7.704 10.177 1.00 93.25 291 PRO A O 1
ATOM 2272 N N . VAL A 1 292 ? -16.163 -7.207 11.922 1.00 92.19 292 VAL A N 1
ATOM 2273 C CA . VAL A 1 292 ? -14.938 -7.810 11.381 1.00 92.19 292 VAL A CA 1
ATOM 2274 C C . VAL A 1 292 ? -14.353 -8.751 12.432 1.00 92.19 292 VAL A C 1
ATOM 2276 O O . VAL A 1 292 ? -13.577 -8.321 13.289 1.00 92.19 292 VAL A O 1
ATOM 2279 N N . PRO A 1 293 ? -14.719 -10.046 12.409 1.00 87.19 293 PRO A N 1
ATOM 2280 C CA . PRO A 1 293 ? -14.293 -10.996 13.430 1.00 87.19 293 PRO A CA 1
ATOM 2281 C C . PRO A 1 293 ? -12.775 -11.147 13.522 1.00 87.19 293 PRO A C 1
ATOM 2283 O O . PRO A 1 293 ? -12.252 -11.387 14.604 1.00 87.19 293 PRO A O 1
ATOM 2286 N N . THR A 1 294 ? -12.044 -11.001 12.417 1.00 86.00 294 THR A N 1
ATOM 2287 C CA . THR A 1 294 ? -10.584 -11.171 12.384 1.00 86.00 294 THR A CA 1
ATOM 2288 C C . THR A 1 294 ? -9.808 -9.957 12.882 1.00 86.00 294 THR A C 1
ATOM 2290 O O . THR A 1 294 ? -8.611 -10.096 13.130 1.00 86.00 294 THR A O 1
ATOM 2293 N N . LEU A 1 295 ? -10.461 -8.803 13.068 1.00 85.06 295 LEU A N 1
ATOM 2294 C CA . LEU A 1 295 ? -9.791 -7.558 13.429 1.00 85.06 295 LEU A CA 1
ATOM 2295 C C . LEU A 1 295 ? -9.155 -7.679 14.816 1.00 85.06 295 LEU A C 1
ATOM 2297 O O . LEU A 1 295 ? -9.849 -7.855 15.820 1.00 85.06 295 LEU A O 1
ATOM 2301 N N . ALA A 1 296 ? -7.829 -7.583 14.853 1.00 77.50 296 ALA A N 1
ATOM 2302 C CA . ALA A 1 296 ? -7.029 -7.679 16.068 1.00 77.50 296 ALA A CA 1
ATOM 2303 C C . ALA A 1 296 ? -6.580 -6.291 16.541 1.00 77.50 296 ALA A C 1
ATOM 2305 O O . ALA A 1 296 ? -6.644 -5.983 17.732 1.00 77.50 296 ALA A O 1
ATOM 2306 N N . ARG A 1 297 ? -6.175 -5.429 15.600 1.00 77.38 297 ARG A N 1
ATOM 2307 C CA . ARG A 1 297 ? -5.556 -4.136 15.892 1.00 77.38 297 ARG A CA 1
ATOM 2308 C C . ARG A 1 297 ? -6.160 -3.016 15.054 1.00 77.38 297 ARG A C 1
ATOM 2310 O O . ARG A 1 297 ? -6.184 -3.096 13.828 1.00 77.38 297 ARG A O 1
ATOM 2317 N N . LEU A 1 298 ? -6.565 -1.945 15.730 1.00 85.94 298 LEU A N 1
ATOM 2318 C CA . LEU A 1 298 ? -6.924 -0.663 15.135 1.00 85.94 298 LEU A CA 1
ATOM 2319 C C . LEU A 1 298 ? -6.015 0.420 15.717 1.00 85.94 298 LEU A C 1
ATOM 2321 O O . LEU A 1 298 ? -6.045 0.657 16.919 1.00 85.94 298 LEU A O 1
ATOM 2325 N N . VAL A 1 299 ? -5.227 1.076 14.873 1.00 84.94 299 VAL A N 1
ATOM 2326 C CA . VAL A 1 299 ? -4.416 2.249 15.209 1.00 84.94 299 VAL A CA 1
ATOM 2327 C C . VAL A 1 299 ? -5.062 3.473 14.579 1.00 84.94 299 VAL A C 1
ATOM 2329 O O . VAL A 1 299 ? -5.428 3.450 13.407 1.00 84.94 299 VAL A O 1
ATOM 2332 N N . ILE A 1 300 ? -5.205 4.537 15.354 1.00 87.25 300 ILE A N 1
ATOM 2333 C CA . ILE A 1 300 ? -5.810 5.791 14.929 1.00 87.25 300 ILE A CA 1
ATOM 2334 C C . ILE A 1 300 ? -4.839 6.921 15.249 1.00 87.25 300 ILE A C 1
ATOM 2336 O O . ILE A 1 300 ? -4.575 7.203 16.415 1.00 87.25 300 ILE A O 1
ATOM 2340 N N . ALA A 1 301 ? -4.326 7.584 14.225 1.00 87.50 301 ALA A N 1
ATOM 2341 C CA . ALA A 1 301 ? -3.571 8.817 14.359 1.00 87.50 301 ALA A CA 1
ATOM 2342 C C . ALA A 1 301 ? -4.572 9.983 14.428 1.00 87.50 301 ALA A C 1
ATOM 2344 O O . ALA A 1 301 ? -5.027 10.495 13.404 1.00 87.50 301 ALA A O 1
ATOM 2345 N N . ASN A 1 302 ? -4.979 10.334 15.652 1.00 89.00 302 ASN A N 1
ATOM 2346 C CA . ASN A 1 302 ? -6.005 11.340 15.905 1.00 89.00 302 ASN A CA 1
ATOM 2347 C C . ASN A 1 302 ? -5.357 12.716 16.048 1.00 89.00 302 ASN A C 1
ATOM 2349 O O . ASN A 1 302 ? -4.517 12.923 16.924 1.00 89.00 302 ASN A O 1
ATOM 2353 N N . GLN A 1 303 ? -5.777 13.658 15.219 1.00 85.88 303 GLN A N 1
ATOM 2354 C CA . GLN A 1 303 ? -5.395 15.056 15.311 1.00 85.88 303 GLN A CA 1
ATOM 2355 C C . GLN A 1 303 ? -6.640 15.850 15.682 1.00 85.88 303 GLN A C 1
ATOM 2357 O O . GLN A 1 303 ? -7.472 16.157 14.839 1.00 85.88 303 GLN A O 1
ATOM 2362 N N . SER A 1 304 ? -6.824 16.100 16.974 1.00 80.88 304 SER A N 1
ATOM 2363 C CA . SER A 1 304 ? -8.013 16.766 17.498 1.00 80.88 304 SER A CA 1
ATOM 2364 C C . SER A 1 304 ? -7.692 18.211 17.865 1.00 80.88 304 SER A C 1
ATOM 2366 O O . SER A 1 304 ? -6.566 18.532 18.233 1.00 80.88 304 SER A O 1
ATOM 2368 N N . HIS A 1 305 ? -8.700 19.083 17.841 1.00 78.00 305 HIS A N 1
ATOM 2369 C CA . HIS A 1 305 ? -8.578 20.428 18.417 1.00 78.00 305 HIS A CA 1
ATOM 2370 C C . HIS A 1 305 ? -8.421 20.405 19.947 1.00 78.00 305 HIS A C 1
ATOM 2372 O O . HIS A 1 305 ? -8.033 21.408 20.535 1.00 78.00 305 HIS A O 1
ATOM 2378 N N . ALA A 1 306 ? -8.744 19.281 20.592 1.00 82.81 306 ALA A N 1
ATOM 2379 C CA . ALA A 1 306 ? -8.473 19.059 22.005 1.00 82.81 306 ALA A CA 1
ATOM 2380 C C . ALA A 1 306 ? -7.147 18.297 22.158 1.00 82.81 306 ALA A C 1
ATOM 2382 O O . ALA A 1 306 ? -7.078 17.116 21.808 1.00 82.81 306 ALA A O 1
ATOM 2383 N N . ASP A 1 307 ? -6.121 18.948 22.713 1.00 80.44 307 ASP A N 1
ATOM 2384 C CA . ASP A 1 307 ? -4.767 18.388 22.887 1.00 80.44 307 ASP A CA 1
ATOM 2385 C C . ASP A 1 307 ? -4.769 17.024 23.603 1.00 80.44 307 ASP A C 1
ATOM 2387 O O . ASP A 1 307 ? -4.058 16.086 23.243 1.00 80.44 307 ASP A O 1
ATOM 2391 N N . GLU A 1 308 ? -5.653 16.849 24.583 1.00 82.50 308 GLU A N 1
ATOM 2392 C CA . GLU A 1 308 ? -5.825 15.592 25.321 1.00 82.50 308 GLU A CA 1
ATOM 2393 C C . GLU A 1 308 ? -6.287 14.404 24.456 1.00 82.50 308 GLU A C 1
ATOM 2395 O O . GLU A 1 308 ? -6.059 13.246 24.818 1.00 82.50 308 GLU A O 1
ATOM 2400 N N . LEU A 1 309 ? -6.892 14.684 23.301 1.00 85.19 309 LEU A N 1
ATOM 2401 C CA . LEU A 1 309 ? -7.331 13.697 22.320 1.00 85.19 309 LEU A CA 1
ATOM 2402 C C . LEU A 1 309 ? -6.363 13.551 21.145 1.00 85.19 309 LEU A C 1
ATOM 2404 O O . LEU A 1 309 ? -6.485 12.585 20.389 1.00 85.19 309 LEU A O 1
ATOM 2408 N N . THR A 1 310 ? -5.390 14.446 21.004 1.00 86.88 310 THR A N 1
ATOM 2409 C CA . THR A 1 310 ? -4.356 14.349 19.973 1.00 86.88 310 THR A CA 1
ATOM 2410 C C . THR A 1 310 ? -3.348 13.258 20.317 1.00 86.88 310 THR A C 1
ATOM 2412 O O . THR A 1 310 ? -2.946 13.095 21.475 1.00 86.88 310 THR A O 1
ATOM 2415 N N . GLY A 1 311 ? -2.970 12.466 19.313 1.00 83.75 311 GLY A N 1
ATOM 2416 C CA . GLY A 1 311 ? -1.968 11.415 19.431 1.00 83.75 311 GLY A CA 1
ATOM 2417 C C . GLY A 1 311 ? -2.354 10.103 18.753 1.00 83.75 311 GLY A C 1
ATOM 2418 O O . GLY A 1 311 ? -3.355 9.992 18.043 1.00 83.75 311 GLY A O 1
ATOM 2419 N N . LEU A 1 312 ? -1.546 9.075 19.009 1.00 79.94 312 LEU A N 1
ATOM 2420 C CA . LEU A 1 312 ? -1.761 7.729 18.481 1.00 79.94 312 LEU A CA 1
ATOM 2421 C C . LEU A 1 312 ? -2.631 6.923 19.439 1.00 79.94 312 LEU A C 1
ATOM 2423 O O . LEU A 1 312 ? -2.219 6.604 20.554 1.00 79.94 312 LEU A O 1
ATOM 2427 N N . TRP A 1 313 ? -3.823 6.566 18.994 1.00 84.00 313 TRP A N 1
ATOM 2428 C CA . TRP A 1 313 ? -4.787 5.758 19.722 1.00 84.00 313 TRP A CA 1
ATOM 2429 C C . TRP A 1 313 ? -4.792 4.329 19.213 1.00 84.00 313 TRP A C 1
ATOM 2431 O O . TRP A 1 313 ? -4.645 4.084 18.020 1.00 84.00 313 TRP A O 1
ATOM 2441 N N . VAL A 1 314 ? -4.999 3.374 20.113 1.00 78.94 314 VAL A N 1
ATOM 2442 C CA . VAL A 1 314 ? -5.166 1.967 19.751 1.00 78.94 314 VAL A CA 1
ATOM 2443 C C . VAL A 1 314 ? -6.434 1.401 20.361 1.00 78.94 314 VAL A C 1
ATOM 2445 O O . VAL A 1 314 ? -6.706 1.583 21.550 1.00 78.94 314 VAL A O 1
ATOM 2448 N N . GLY A 1 315 ? -7.194 0.711 19.515 1.00 72.12 315 GLY A N 1
ATOM 2449 C CA . GLY A 1 315 ? -8.379 -0.067 19.839 1.00 72.12 315 GLY A CA 1
ATOM 2450 C C . GLY A 1 315 ? -8.205 -1.527 19.415 1.00 72.12 315 GLY A C 1
ATOM 2451 O O . GLY A 1 315 ? -7.447 -1.846 18.498 1.00 72.12 315 GLY A O 1
ATOM 2452 N N . GLY A 1 316 ? -8.903 -2.421 20.104 1.00 67.25 316 GLY A N 1
ATOM 2453 C CA . GLY A 1 316 ? -8.836 -3.858 19.870 1.00 67.25 316 GLY A CA 1
ATOM 2454 C C . GLY A 1 316 ? -9.306 -4.639 21.093 1.00 67.25 316 GLY A C 1
ATOM 2455 O O . GLY A 1 316 ? -9.252 -4.119 22.211 1.00 67.25 316 GLY A O 1
ATOM 2456 N N . PRO A 1 317 ? -9.730 -5.902 20.925 1.00 54.62 317 PRO A N 1
ATOM 2457 C CA . PRO A 1 317 ? -10.039 -6.770 22.061 1.00 54.62 317 PRO A CA 1
ATOM 2458 C C . PRO A 1 317 ? -8.812 -6.996 22.965 1.00 54.62 317 PRO A C 1
ATOM 2460 O O . PRO A 1 317 ? -8.963 -7.365 24.125 1.00 54.62 317 PRO A O 1
ATOM 2463 N N . GLU A 1 318 ? -7.614 -6.733 22.429 1.00 57.81 318 GLU A N 1
ATOM 2464 C CA . GLU A 1 318 ? -6.295 -7.053 22.976 1.00 57.81 318 GLU A CA 1
ATOM 2465 C C . GLU A 1 318 ? -5.521 -5.834 23.508 1.00 57.81 318 GLU A C 1
ATOM 2467 O O . GLU A 1 318 ? -4.327 -5.936 23.785 1.00 57.81 318 GLU A O 1
ATOM 2472 N N . VAL A 1 319 ? -6.166 -4.682 23.738 1.00 48.22 319 VAL A N 1
ATOM 2473 C CA . VAL A 1 319 ? -5.526 -3.471 24.313 1.00 48.22 319 VAL A CA 1
ATOM 2474 C C . VAL A 1 319 ? -5.181 -3.654 25.820 1.00 48.22 319 VAL A C 1
ATOM 2476 O O . VAL A 1 319 ? -5.177 -2.718 26.625 1.00 48.22 319 VAL A O 1
ATOM 2479 N N . GLY A 1 320 ? -4.878 -4.891 26.236 1.00 39.97 320 GLY A N 1
ATOM 2480 C CA . GLY A 1 320 ? -4.430 -5.269 27.576 1.00 39.97 320 GLY A CA 1
ATOM 2481 C C . GLY A 1 320 ? -4.686 -6.720 28.017 1.00 39.97 320 GLY A C 1
ATOM 2482 O O . GLY A 1 320 ? -4.305 -7.046 29.140 1.00 39.97 320 GLY A O 1
ATOM 2483 N N . ALA A 1 321 ? -5.318 -7.585 27.214 1.00 34.50 321 ALA A N 1
ATOM 2484 C CA . ALA A 1 321 ? -5.536 -8.993 27.566 1.00 34.50 321 ALA A CA 1
ATOM 2485 C C . ALA A 1 321 ? -5.637 -9.878 26.314 1.00 34.50 321 ALA A C 1
ATOM 2487 O O . ALA A 1 321 ? -6.503 -9.671 25.470 1.00 34.50 321 ALA A O 1
ATOM 2488 N N . VAL A 1 322 ? -4.767 -10.884 26.214 1.00 33.47 322 VAL A N 1
ATOM 2489 C CA . VAL A 1 322 ? -4.941 -12.009 25.287 1.00 33.47 322 VAL A CA 1
ATOM 2490 C C . VAL A 1 322 ? -6.056 -12.891 25.854 1.00 33.47 322 VAL A C 1
ATOM 2492 O O . VAL A 1 322 ? -5.962 -13.325 27.003 1.00 33.47 322 VAL A O 1
ATOM 2495 N N . TRP A 1 323 ? -7.113 -13.163 25.085 1.00 31.84 323 TRP A N 1
ATOM 2496 C CA . TRP A 1 323 ? -8.108 -14.162 25.481 1.00 31.84 323 TRP A CA 1
ATOM 2497 C C . TRP A 1 323 ? -7.540 -15.559 25.224 1.00 31.84 323 TRP A C 1
ATOM 2499 O O . TRP A 1 323 ? -7.205 -15.910 24.096 1.00 31.84 323 TRP A O 1
ATOM 2509 N N . MET A 1 324 ? -7.481 -16.388 26.268 1.00 29.19 324 MET A N 1
ATOM 2510 C CA . MET A 1 324 ? -7.074 -17.797 26.176 1.00 29.19 324 MET A CA 1
ATOM 2511 C C . MET A 1 324 ? -7.934 -18.639 25.215 1.00 29.19 324 MET A C 1
ATOM 2513 O O . MET A 1 324 ? -7.546 -19.755 24.902 1.00 29.19 324 MET A O 1
ATOM 2517 N N . SER A 1 325 ? -9.078 -18.148 24.727 1.00 28.05 325 SER A N 1
ATOM 2518 C CA . SER A 1 325 ? -9.944 -18.894 23.802 1.00 28.05 325 SER A CA 1
ATOM 2519 C C . SER A 1 325 ? -9.352 -19.089 22.401 1.00 28.05 325 SER A C 1
ATOM 2521 O O . SER A 1 325 ? -9.778 -20.005 21.704 1.00 28.05 325 SER A O 1
ATOM 2523 N N . ASP A 1 326 ? -8.372 -18.271 22.000 1.00 32.06 326 ASP A N 1
ATOM 2524 C CA . ASP A 1 326 ? -7.621 -18.463 20.747 1.00 32.06 326 ASP A CA 1
ATOM 2525 C C . ASP A 1 326 ? -6.390 -19.373 20.936 1.00 32.06 326 ASP A C 1
ATOM 2527 O O . ASP A 1 326 ? -5.754 -19.792 19.969 1.00 32.06 326 ASP A O 1
ATOM 2531 N N . VAL A 1 327 ? -6.105 -19.775 22.180 1.00 28.88 327 VAL A N 1
ATOM 2532 C CA . VAL A 1 327 ? -5.175 -20.855 22.505 1.00 28.88 327 VAL A CA 1
ATOM 2533 C C . VAL A 1 327 ? -6.001 -22.110 22.778 1.00 28.88 327 VAL A C 1
ATOM 2535 O O . VAL A 1 327 ? -6.501 -22.327 23.879 1.00 28.88 327 VAL A O 1
ATOM 2538 N N . LYS A 1 328 ? -6.128 -22.990 21.781 1.00 26.55 328 LYS A N 1
ATOM 2539 C CA . LYS A 1 328 ? -6.517 -24.382 22.054 1.00 26.55 328 LYS A CA 1
ATOM 2540 C C . LYS A 1 328 ? -5.396 -25.038 22.878 1.00 26.55 328 LYS A C 1
ATOM 2542 O O . LYS A 1 328 ? -4.424 -25.531 22.316 1.00 26.55 328 LYS A O 1
ATOM 2547 N N . VAL A 1 329 ? -5.488 -25.001 24.204 1.00 28.52 329 VAL A N 1
ATOM 2548 C CA . VAL A 1 329 ? -4.598 -25.739 25.125 1.00 28.52 329 VAL A CA 1
ATOM 2549 C C . VAL A 1 329 ? -5.050 -27.213 25.198 1.00 28.52 329 VAL A C 1
ATOM 2551 O O . VAL A 1 329 ? -6.253 -27.451 25.109 1.00 28.52 329 VAL A O 1
ATOM 2554 N N . PRO A 1 330 ? -4.193 -28.207 25.509 1.00 37.72 330 PRO A N 1
ATOM 2555 C CA . PRO A 1 330 ? -2.852 -28.508 25.018 1.00 37.72 330 PRO A CA 1
ATOM 2556 C C . PRO A 1 330 ? -2.862 -29.882 24.309 1.00 37.72 330 PRO A C 1
ATOM 2558 O O . PRO A 1 330 ? -2.981 -30.927 24.944 1.00 37.72 330 PRO A O 1
ATOM 2561 N N . GLY A 1 331 ? -2.714 -29.907 22.991 1.00 25.34 331 GLY A N 1
ATOM 2562 C CA . GLY A 1 331 ? -2.180 -31.087 22.308 1.00 25.34 331 GLY A CA 1
ATOM 2563 C C . GLY A 1 331 ? -0.718 -30.802 22.015 1.00 25.34 331 GLY A C 1
ATOM 2564 O O . GLY A 1 331 ? -0.413 -29.685 21.608 1.00 25.34 331 GLY A O 1
ATOM 2565 N N . GLU A 1 332 ? 0.180 -31.754 22.258 1.00 30.91 332 GLU A N 1
ATOM 2566 C CA . GLU A 1 332 ? 1.597 -31.652 21.900 1.00 30.91 332 GLU A CA 1
ATOM 2567 C C . GLU A 1 332 ? 1.755 -31.131 20.466 1.00 30.91 332 GLU A C 1
ATOM 2569 O O . GLU A 1 332 ? 1.576 -31.854 19.484 1.00 30.91 332 GLU A O 1
ATOM 2574 N N . PHE A 1 333 ? 2.085 -29.850 20.323 1.00 34.81 333 PHE A N 1
ATOM 2575 C CA . PHE A 1 333 ? 2.430 -29.320 19.023 1.00 34.81 333 PHE A CA 1
ATOM 2576 C C . PHE A 1 333 ? 3.881 -29.690 18.746 1.00 34.81 333 PHE A C 1
ATOM 2578 O O . PHE A 1 333 ? 4.815 -29.097 19.282 1.00 34.81 333 PHE A O 1
ATOM 2585 N N . LYS A 1 334 ? 4.071 -30.585 17.774 1.00 28.77 334 LYS A N 1
ATOM 2586 C CA . LYS A 1 334 ? 5.101 -30.309 16.776 1.00 28.77 334 LYS A CA 1
ATOM 2587 C C . LYS A 1 334 ? 4.739 -28.960 16.168 1.00 28.77 334 LYS A C 1
ATOM 2589 O O . LYS A 1 334 ? 3.750 -28.862 15.447 1.00 28.77 334 LYS A O 1
ATOM 2594 N N . VAL A 1 335 ? 5.527 -27.932 16.478 1.00 30.86 335 VAL A N 1
ATOM 2595 C CA . VAL A 1 335 ? 5.567 -26.689 15.705 1.00 30.86 335 VAL A CA 1
ATOM 2596 C C . VAL A 1 335 ? 5.721 -27.111 14.247 1.00 30.86 335 VAL A C 1
ATOM 2598 O O . VAL A 1 335 ? 6.785 -27.584 13.843 1.00 30.86 335 VAL A O 1
ATOM 2601 N N . VAL A 1 336 ? 4.639 -27.046 13.468 1.00 29.61 336 VAL A N 1
ATOM 2602 C CA . VAL A 1 336 ? 4.678 -27.399 12.049 1.00 29.61 336 VAL A CA 1
ATOM 2603 C C . VAL A 1 336 ? 5.359 -26.246 11.334 1.00 29.61 336 VAL A C 1
ATOM 2605 O O . VAL A 1 336 ? 4.700 -25.395 10.755 1.00 29.61 336 VAL A O 1
ATOM 2608 N N . SER A 1 337 ? 6.692 -26.249 11.403 1.00 30.25 337 SER A N 1
ATOM 2609 C CA . SER A 1 337 ? 7.606 -25.283 10.801 1.00 30.25 337 SER A CA 1
ATOM 2610 C C . SER A 1 337 ? 7.425 -23.843 11.318 1.00 30.25 337 SER A C 1
ATOM 2612 O O . SER A 1 337 ? 6.310 -23.380 11.542 1.00 30.25 337 SER A O 1
ATOM 2614 N N . PRO A 1 338 ? 8.511 -23.068 11.486 1.00 31.83 338 PRO A N 1
ATOM 2615 C CA . PRO A 1 338 ? 8.380 -21.636 11.703 1.00 31.83 338 PRO A CA 1
ATOM 2616 C C . PRO A 1 338 ? 7.523 -21.035 10.587 1.00 31.83 338 PRO A C 1
ATOM 2618 O O . PRO A 1 338 ? 7.652 -21.422 9.419 1.00 31.83 338 PRO A O 1
ATOM 2621 N N . CYS A 1 339 ? 6.649 -20.118 10.996 1.00 32.88 339 CYS A N 1
ATOM 2622 C CA . CYS A 1 339 ? 5.872 -19.198 10.180 1.00 32.88 339 CYS A CA 1
ATOM 2623 C C . CYS A 1 339 ? 6.491 -19.009 8.775 1.00 32.88 339 CYS A C 1
ATOM 2625 O O . CYS A 1 339 ? 7.675 -18.662 8.690 1.00 32.88 339 CYS A O 1
ATOM 2627 N N . PRO A 1 340 ? 5.752 -19.188 7.661 1.00 34.84 340 PRO A N 1
ATOM 2628 C CA . PRO A 1 340 ? 6.308 -19.010 6.313 1.00 34.84 340 PRO A CA 1
ATOM 2629 C C . PRO A 1 340 ? 6.925 -17.611 6.084 1.00 34.84 340 PRO A C 1
ATOM 2631 O O . PRO A 1 340 ? 7.709 -17.432 5.152 1.00 34.84 340 PRO A O 1
ATOM 2634 N N . PHE A 1 341 ? 6.659 -16.649 6.975 1.00 35.91 341 PHE A N 1
ATOM 2635 C CA . PHE A 1 341 ? 7.307 -15.339 7.055 1.00 35.91 341 PHE A CA 1
ATOM 2636 C C . PHE A 1 341 ? 8.819 -15.387 7.367 1.00 35.91 341 PHE A C 1
ATOM 2638 O O . PHE A 1 341 ? 9.567 -14.618 6.765 1.00 35.91 341 PHE A O 1
ATOM 2645 N N . LEU A 1 342 ? 9.310 -16.331 8.185 1.00 34.25 342 LEU A N 1
ATOM 2646 C CA . LEU A 1 342 ? 10.754 -16.505 8.454 1.00 34.25 342 LEU A CA 1
ATOM 2647 C C . LEU A 1 342 ? 11.531 -16.981 7.214 1.00 34.25 342 LEU A C 1
ATOM 2649 O O . LEU A 1 342 ? 12.721 -16.713 7.079 1.00 34.25 342 LEU A O 1
ATOM 2653 N N . ARG A 1 343 ? 10.857 -17.643 6.262 1.00 35.88 343 ARG A N 1
ATOM 2654 C CA . ARG A 1 343 ? 11.446 -17.981 4.953 1.00 35.88 343 ARG A CA 1
ATOM 2655 C C . ARG A 1 343 ? 11.457 -16.795 3.977 1.00 35.88 343 ARG A C 1
ATOM 2657 O O . ARG A 1 343 ? 12.232 -16.813 3.024 1.00 35.88 343 ARG A O 1
ATOM 2664 N N . LEU A 1 344 ? 10.606 -15.784 4.186 1.00 37.56 344 LEU A N 1
ATOM 2665 C CA . LEU A 1 344 ? 10.403 -14.649 3.271 1.00 37.56 344 LEU A CA 1
ATOM 2666 C C . LEU A 1 344 ? 11.217 -13.402 3.638 1.00 37.56 344 LEU A C 1
ATOM 2668 O O . LEU A 1 344 ? 11.545 -12.615 2.743 1.00 37.56 344 LEU A O 1
ATOM 2672 N N . PHE A 1 345 ? 11.566 -13.231 4.911 1.00 36.81 345 PHE A N 1
ATOM 2673 C CA . PHE A 1 345 ? 12.437 -12.169 5.402 1.00 36.81 345 PHE A CA 1
ATOM 2674 C C . PHE A 1 345 ? 13.724 -12.813 5.922 1.00 36.81 345 PHE A C 1
ATOM 2676 O O . PHE A 1 345 ? 13.778 -13.322 7.033 1.00 36.81 345 PHE A O 1
ATOM 2683 N N . LYS A 1 346 ? 14.775 -12.823 5.089 1.00 41.72 346 LYS A N 1
ATOM 2684 C CA . LYS A 1 346 ? 16.078 -13.434 5.425 1.00 41.72 346 LYS A CA 1
ATOM 2685 C C . LYS A 1 346 ? 16.827 -12.715 6.559 1.00 41.72 346 LYS A C 1
ATOM 2687 O O . LYS A 1 346 ? 17.903 -13.165 6.936 1.00 41.72 346 LYS A O 1
ATOM 2692 N N . ASN A 1 347 ? 16.277 -11.616 7.080 1.00 40.50 347 ASN A N 1
ATOM 2693 C CA . ASN A 1 347 ? 16.782 -10.942 8.265 1.00 40.50 347 ASN A CA 1
ATOM 2694 C C . ASN A 1 347 ? 15.827 -11.199 9.450 1.00 40.50 347 ASN A C 1
ATOM 2696 O O . ASN A 1 347 ? 14.784 -10.545 9.525 1.00 40.50 347 ASN A O 1
ATOM 2700 N N . PRO A 1 348 ? 16.156 -12.124 10.371 1.00 37.75 348 PRO A N 1
ATOM 2701 C CA . PRO A 1 348 ? 15.344 -12.393 11.558 1.00 37.75 348 PRO A CA 1
ATOM 2702 C C . PRO A 1 348 ? 15.231 -11.188 12.505 1.00 37.75 348 PRO A C 1
ATOM 2704 O O . PRO A 1 348 ? 14.347 -11.182 13.348 1.00 37.75 348 PRO A O 1
ATOM 2707 N N . ALA A 1 349 ? 16.056 -10.144 12.344 1.00 37.59 349 ALA A N 1
ATOM 2708 C CA . ALA A 1 349 ? 15.906 -8.891 13.086 1.00 37.59 349 ALA A CA 1
ATOM 2709 C C . ALA A 1 349 ? 14.757 -7.996 12.572 1.00 37.59 349 ALA A C 1
ATOM 2711 O O . ALA A 1 349 ? 14.332 -7.097 13.286 1.00 37.59 349 ALA A O 1
ATOM 2712 N N . MET A 1 350 ? 14.256 -8.218 11.346 1.00 35.00 350 MET A N 1
ATOM 2713 C CA . MET A 1 350 ? 13.164 -7.420 10.753 1.00 35.00 350 MET A CA 1
ATOM 2714 C C . MET A 1 350 ? 11.777 -8.036 10.948 1.00 35.00 350 MET A C 1
ATOM 2716 O O . MET A 1 350 ? 10.767 -7.374 10.730 1.00 35.00 350 MET A O 1
ATOM 2720 N N . VAL A 1 351 ? 11.715 -9.305 11.343 1.00 38.16 351 VAL A N 1
ATOM 2721 C CA . VAL A 1 351 ? 10.485 -9.928 11.820 1.00 38.16 351 VAL A CA 1
ATOM 2722 C C . VAL A 1 351 ? 10.654 -10.006 13.318 1.00 38.16 351 VAL A C 1
ATOM 2724 O O . VAL A 1 351 ? 11.263 -10.952 13.808 1.00 38.16 351 VAL A O 1
ATOM 2727 N N . GLN A 1 352 ? 10.161 -9.005 14.045 1.00 39.62 352 GLN A N 1
ATOM 2728 C CA . GLN A 1 352 ? 10.026 -9.192 15.480 1.00 39.62 352 GLN A CA 1
ATOM 2729 C C . GLN A 1 352 ? 9.133 -10.421 15.684 1.00 39.62 352 GLN A C 1
ATOM 2731 O O . GLN A 1 352 ? 7.999 -10.427 15.188 1.00 39.62 352 GLN A O 1
ATOM 2736 N N . PRO A 1 353 ? 9.646 -11.501 16.300 1.00 40.03 353 PRO A N 1
ATOM 2737 C CA . PRO A 1 353 ? 8.807 -12.638 16.614 1.00 40.03 353 PRO A CA 1
ATOM 2738 C C . PRO A 1 353 ? 7.664 -12.118 17.479 1.00 40.03 353 PRO A C 1
ATOM 2740 O O . PRO A 1 353 ? 7.894 -11.319 18.386 1.00 40.03 353 PRO A O 1
ATOM 2743 N N . ALA A 1 354 ? 6.437 -12.532 17.165 1.00 42.28 354 ALA A N 1
ATOM 2744 C CA . ALA A 1 354 ? 5.299 -12.266 18.027 1.00 42.28 354 ALA A CA 1
ATOM 2745 C C . ALA A 1 354 ? 5.694 -12.665 19.457 1.00 42.28 354 ALA A C 1
ATOM 2747 O O . ALA A 1 354 ? 6.141 -13.805 19.643 1.00 42.28 354 ALA A O 1
ATOM 2748 N N . PRO A 1 355 ? 5.601 -11.752 20.435 1.00 44.09 355 PRO A N 1
ATOM 2749 C CA . PRO A 1 355 ? 6.023 -12.040 21.784 1.00 44.09 355 PRO A CA 1
ATOM 2750 C C . PRO A 1 355 ? 5.411 -13.326 22.308 1.00 44.09 355 PRO A C 1
ATOM 2752 O O . PRO A 1 355 ? 4.187 -13.499 22.299 1.00 44.09 355 PRO A O 1
ATOM 2755 N N . MET A 1 356 ? 6.263 -14.242 22.752 1.00 48.25 356 MET A N 1
ATOM 2756 C CA . MET A 1 356 ? 5.792 -15.542 23.211 1.00 48.25 356 MET A CA 1
ATOM 2757 C C . MET A 1 356 ? 5.190 -15.418 24.612 1.00 48.25 356 MET A C 1
ATOM 2759 O O . MET A 1 356 ? 5.588 -14.577 25.421 1.00 48.25 356 MET A O 1
ATOM 2763 N N . TYR A 1 357 ? 4.216 -16.274 24.930 1.00 48.50 357 TYR A N 1
ATOM 2764 C CA . TYR A 1 357 ? 3.712 -16.396 26.298 1.00 48.50 357 TYR A CA 1
ATOM 2765 C C . TYR A 1 357 ? 4.887 -16.588 27.274 1.00 48.50 357 TYR A C 1
ATOM 2767 O O . TYR A 1 357 ? 5.739 -17.449 27.061 1.00 48.50 357 TYR A O 1
ATOM 2775 N N . GLY A 1 358 ? 4.935 -15.781 28.337 1.00 56.97 358 GLY A N 1
ATOM 2776 C CA . GLY A 1 358 ? 6.042 -15.777 29.300 1.00 56.97 358 GLY A CA 1
ATOM 2777 C C . GLY A 1 358 ? 7.175 -14.791 28.997 1.00 56.97 358 GLY A C 1
ATOM 2778 O O . GLY A 1 358 ? 8.031 -14.594 29.859 1.00 56.97 358 GLY A O 1
ATOM 2779 N N . GLU A 1 359 ? 7.173 -14.116 27.845 1.00 69.31 359 GLU A N 1
ATOM 2780 C CA . GLU A 1 359 ? 8.163 -13.080 27.553 1.00 69.31 359 GLU A CA 1
ATOM 2781 C C . GLU A 1 359 ? 8.043 -11.915 28.540 1.00 69.31 359 GLU A C 1
ATOM 2783 O O . GLU A 1 359 ? 6.947 -11.432 28.851 1.00 69.31 359 GLU A O 1
ATOM 2788 N N . SER A 1 360 ? 9.181 -11.511 29.103 1.00 76.38 360 SER A N 1
ATOM 2789 C CA . SER A 1 360 ? 9.210 -10.549 30.196 1.00 76.38 360 SER A CA 1
ATOM 2790 C C . SER A 1 360 ? 9.034 -9.130 29.688 1.00 76.38 360 SER A C 1
ATOM 2792 O O . SER A 1 360 ? 9.575 -8.721 28.668 1.00 76.38 360 SER A O 1
ATOM 2794 N N . CYS A 1 361 ? 8.292 -8.356 30.465 1.00 77.50 361 CYS A N 1
ATOM 2795 C CA . CYS A 1 361 ? 8.199 -6.923 30.297 1.00 77.50 361 CYS A CA 1
ATOM 2796 C C . CYS A 1 361 ? 9.591 -6.268 30.364 1.00 77.50 361 CYS A C 1
ATOM 2798 O O . CYS A 1 361 ? 10.444 -6.781 31.082 1.00 77.50 361 CYS A O 1
ATOM 2800 N N . LEU A 1 362 ? 9.799 -5.107 29.727 1.00 74.56 362 LEU A N 1
ATOM 2801 C CA . LEU A 1 362 ? 11.070 -4.353 29.771 1.00 74.56 362 LEU A CA 1
ATOM 2802 C C . LEU A 1 362 ? 11.648 -4.163 31.191 1.00 74.56 362 LEU A C 1
ATOM 2804 O O . LEU A 1 362 ? 12.857 -4.141 31.380 1.00 74.56 362 LEU A O 1
ATOM 2808 N N . CYS A 1 363 ? 10.798 -4.065 32.214 1.00 78.56 363 CYS A N 1
ATOM 2809 C CA . CYS A 1 363 ? 11.201 -3.910 33.617 1.00 78.56 363 CYS A CA 1
ATOM 2810 C C . CYS A 1 363 ? 11.298 -5.245 34.370 1.00 78.56 363 CYS A C 1
ATOM 2812 O O . CYS A 1 363 ? 11.456 -5.238 35.588 1.00 78.56 363 CYS A O 1
ATOM 2814 N N . GLY A 1 364 ? 11.097 -6.384 33.705 1.00 84.06 364 GLY A N 1
ATOM 2815 C CA . GLY A 1 364 ? 11.103 -7.738 34.274 1.00 84.06 364 GLY A CA 1
ATOM 2816 C C . GLY A 1 364 ? 9.945 -8.059 35.230 1.00 84.06 364 GLY A C 1
ATOM 2817 O O . GLY A 1 364 ? 9.787 -9.193 35.665 1.00 84.06 364 GLY A O 1
ATOM 2818 N N . ARG A 1 365 ? 9.103 -7.077 35.580 1.00 80.88 365 ARG A N 1
ATOM 2819 C CA . ARG A 1 365 ? 8.089 -7.202 36.652 1.00 80.88 365 ARG A CA 1
ATOM 2820 C C . ARG A 1 365 ? 6.820 -7.950 36.251 1.00 80.88 365 ARG A C 1
ATOM 2822 O O . ARG A 1 365 ? 6.037 -8.353 37.110 1.00 80.88 365 ARG A O 1
ATOM 2829 N N . LYS A 1 366 ? 6.552 -8.048 34.955 1.00 81.12 366 LYS A N 1
ATOM 2830 C CA . LYS A 1 366 ? 5.357 -8.674 34.382 1.00 81.12 366 LYS A CA 1
ATOM 2831 C C . LYS A 1 366 ? 5.776 -9.499 33.172 1.00 81.12 366 LYS A C 1
ATOM 2833 O O . LYS A 1 366 ? 6.870 -9.298 32.662 1.00 81.12 366 LYS A O 1
ATOM 2838 N N . MET A 1 367 ? 4.914 -10.403 32.723 1.00 74.44 367 MET A N 1
ATOM 2839 C CA . MET A 1 367 ? 5.184 -11.273 31.576 1.00 74.44 367 MET A CA 1
ATOM 2840 C C . MET A 1 367 ? 3.958 -11.349 30.675 1.00 74.44 367 MET A C 1
ATOM 2842 O O . MET A 1 367 ? 2.830 -11.282 31.175 1.00 74.44 367 MET A O 1
ATOM 2846 N N . MET A 1 368 ? 4.182 -11.509 29.373 1.00 55.56 368 MET A N 1
ATOM 2847 C CA . MET A 1 368 ? 3.135 -11.698 28.376 1.00 55.56 368 MET A CA 1
ATOM 2848 C C . MET A 1 368 ? 2.238 -12.881 28.758 1.00 55.56 368 MET A C 1
ATOM 2850 O O . MET A 1 368 ? 2.727 -13.942 29.150 1.00 55.56 368 MET A O 1
ATOM 2854 N N . GLY A 1 369 ? 0.919 -12.675 28.701 1.00 50.56 369 GLY A N 1
ATOM 2855 C CA . GLY A 1 369 ? -0.087 -13.631 29.181 1.00 50.56 369 GLY A CA 1
ATOM 2856 C C . GLY A 1 369 ? -0.510 -13.463 30.649 1.00 50.56 369 GLY A C 1
ATOM 2857 O O . GLY A 1 369 ? -1.428 -14.148 31.092 1.00 50.56 369 GLY A O 1
ATOM 2858 N N . ARG A 1 370 ? 0.097 -12.539 31.413 1.00 55.88 370 ARG A N 1
ATOM 2859 C CA . ARG A 1 370 ? -0.361 -12.161 32.765 1.00 55.88 370 ARG A CA 1
ATOM 2860 C C . ARG A 1 370 ? -1.032 -10.787 32.773 1.00 55.88 370 ARG A C 1
ATOM 2862 O O . ARG A 1 370 ? -0.611 -9.872 32.070 1.00 55.88 370 ARG A O 1
ATOM 2869 N N . ALA A 1 371 ? -2.026 -10.612 33.648 1.00 53.25 371 ALA A N 1
ATOM 2870 C CA . ALA A 1 371 ? -2.748 -9.349 33.797 1.00 53.25 371 ALA A CA 1
ATOM 2871 C C . ALA A 1 371 ? -1.800 -8.156 34.052 1.00 53.25 371 ALA A C 1
ATOM 2873 O O . ALA A 1 371 ? -0.980 -8.150 34.987 1.00 53.25 371 ALA A O 1
ATOM 2874 N N . GLY A 1 372 ? -1.943 -7.127 33.212 1.00 56.50 372 GLY A N 1
ATOM 2875 C CA . GLY A 1 372 ? -1.166 -5.891 33.277 1.00 56.50 372 GLY A CA 1
ATOM 2876 C C . GLY A 1 372 ? 0.161 -5.899 32.508 1.00 56.50 372 GLY A C 1
ATOM 2877 O O . GLY A 1 372 ? 0.900 -4.924 32.638 1.00 56.50 372 GLY A O 1
ATOM 2878 N N . ALA A 1 373 ? 0.467 -6.950 31.739 1.00 57.66 373 ALA A N 1
ATOM 2879 C CA . ALA A 1 373 ? 1.446 -6.911 30.648 1.00 57.66 373 ALA A CA 1
ATOM 2880 C C . ALA A 1 373 ? 0.724 -6.869 29.301 1.00 57.66 373 ALA A C 1
ATOM 2882 O O . ALA A 1 373 ? -0.304 -7.521 29.127 1.00 57.66 373 ALA A O 1
ATOM 2883 N N . TRP A 1 374 ? 1.271 -6.119 28.353 1.00 59.75 374 TRP A N 1
ATOM 2884 C CA . TRP A 1 374 ? 0.766 -6.059 26.989 1.00 59.75 374 TRP A CA 1
ATOM 2885 C C . TRP A 1 374 ? 1.902 -5.831 26.003 1.00 59.75 374 TRP A C 1
ATOM 2887 O O . TRP A 1 374 ? 2.982 -5.373 26.370 1.00 59.75 374 TRP A O 1
ATOM 2897 N N . MET A 1 375 ? 1.627 -6.141 24.743 1.00 57.97 375 MET A N 1
ATOM 2898 C CA . MET A 1 375 ? 2.515 -5.836 23.637 1.00 57.97 375 MET A CA 1
ATOM 2899 C C . MET A 1 375 ? 2.368 -4.366 23.265 1.00 57.97 375 MET A C 1
ATOM 2901 O O . MET A 1 375 ? 1.269 -3.881 22.990 1.00 57.97 375 MET A O 1
ATOM 2905 N N . HIS A 1 376 ? 3.477 -3.650 23.271 1.00 59.91 376 HIS A N 1
ATOM 2906 C CA . HIS A 1 376 ? 3.571 -2.300 22.786 1.00 59.91 376 HIS A CA 1
ATOM 2907 C C . HIS A 1 376 ? 3.256 -2.306 21.285 1.00 59.91 376 HIS A C 1
ATOM 2909 O O . HIS A 1 376 ? 3.941 -2.957 20.498 1.00 59.91 376 HIS A O 1
ATOM 2915 N N . PRO A 1 377 ? 2.200 -1.613 20.851 1.00 52.41 377 PRO A N 1
ATOM 2916 C CA . PRO A 1 377 ? 1.705 -1.753 19.484 1.00 52.41 377 PRO A CA 1
ATOM 2917 C C . PRO A 1 377 ? 2.605 -1.111 18.418 1.00 52.41 377 PRO A C 1
ATOM 2919 O O . PRO A 1 377 ? 2.404 -1.421 17.247 1.00 52.41 377 PRO A O 1
ATOM 2922 N N . LEU A 1 378 ? 3.562 -0.247 18.796 1.00 54.44 378 LEU A N 1
ATOM 2923 C CA . LEU A 1 378 ? 4.519 0.351 17.845 1.00 54.44 378 LEU A CA 1
ATOM 2924 C C . LEU A 1 378 ? 5.719 -0.556 17.544 1.00 54.44 378 LEU A C 1
ATOM 2926 O O . LEU A 1 378 ? 6.155 -0.611 16.404 1.00 54.44 378 LEU A O 1
ATOM 2930 N N . ASP A 1 379 ? 6.255 -1.258 18.542 1.00 57.62 379 ASP A N 1
ATOM 2931 C CA . ASP A 1 379 ? 7.564 -1.921 18.464 1.00 57.62 379 ASP A CA 1
ATOM 2932 C C . ASP A 1 379 ? 7.529 -3.354 19.011 1.00 57.62 379 ASP A C 1
ATOM 2934 O O . ASP A 1 379 ? 8.575 -3.907 19.337 1.00 57.62 379 ASP A O 1
ATOM 2938 N N . GLY A 1 380 ? 6.334 -3.917 19.213 1.00 56.03 380 GLY A N 1
ATOM 2939 C CA . GLY A 1 380 ? 6.137 -5.291 19.668 1.00 56.03 380 GLY A CA 1
ATOM 2940 C C . GLY A 1 380 ? 6.640 -5.596 21.083 1.00 56.03 380 GLY A C 1
ATOM 2941 O O . GLY A 1 380 ? 6.476 -6.723 21.540 1.00 56.03 380 GLY A O 1
ATOM 2942 N N . THR A 1 381 ? 7.228 -4.645 21.813 1.00 64.56 381 THR A N 1
ATOM 2943 C CA . THR A 1 381 ? 7.870 -4.932 23.105 1.00 64.56 381 THR A CA 1
ATOM 2944 C C . THR A 1 381 ? 6.854 -5.253 24.196 1.00 64.56 381 THR A C 1
ATOM 2946 O O . THR A 1 381 ? 5.774 -4.670 24.255 1.00 64.56 381 THR A O 1
ATOM 2949 N N . ILE A 1 382 ? 7.174 -6.156 25.126 1.00 64.06 382 ILE A N 1
ATOM 2950 C CA . ILE A 1 382 ? 6.290 -6.383 26.275 1.00 64.06 382 ILE A CA 1
ATOM 2951 C C . ILE A 1 382 ? 6.474 -5.257 27.292 1.00 64.06 382 ILE A C 1
ATOM 2953 O O . ILE A 1 382 ? 7.545 -5.047 27.864 1.00 64.06 382 ILE A O 1
ATOM 2957 N N . VAL A 1 383 ? 5.396 -4.540 27.577 1.00 68.00 383 VAL A N 1
ATOM 2958 C CA . VAL A 1 383 ? 5.373 -3.433 28.533 1.00 68.00 383 VAL A CA 1
ATOM 2959 C C . VAL A 1 383 ? 4.285 -3.644 29.585 1.00 68.00 383 VAL A C 1
ATOM 2961 O O . VAL A 1 383 ? 3.337 -4.405 29.408 1.00 68.00 383 VAL A O 1
ATOM 2964 N N . CYS A 1 384 ? 4.447 -2.991 30.730 1.00 70.75 384 CYS A N 1
ATOM 2965 C CA . CYS A 1 384 ? 3.465 -2.953 31.808 1.00 70.75 384 CYS A CA 1
ATOM 2966 C C . CYS A 1 384 ? 3.186 -1.502 32.195 1.00 70.75 384 CYS A C 1
ATOM 2968 O O . CYS A 1 384 ? 3.924 -0.601 31.800 1.00 70.75 384 CYS A O 1
ATOM 2970 N N . ALA A 1 385 ? 2.184 -1.275 33.045 1.00 66.62 385 ALA A N 1
ATOM 2971 C CA . ALA A 1 385 ? 1.774 0.071 33.462 1.00 66.62 385 ALA A CA 1
ATOM 2972 C C . ALA A 1 385 ? 2.893 0.909 34.090 1.00 66.62 385 ALA A C 1
ATOM 2974 O O . ALA A 1 385 ? 2.894 2.121 33.939 1.00 66.62 385 ALA A O 1
ATOM 2975 N N . LYS A 1 386 ? 3.869 0.275 34.751 1.00 70.44 386 LYS A N 1
ATOM 2976 C CA . LYS A 1 386 ? 5.030 0.980 35.321 1.00 70.44 386 LYS A CA 1
ATOM 2977 C C . LYS A 1 386 ? 6.151 1.224 34.315 1.00 70.44 386 LYS A C 1
ATOM 2979 O O . LYS A 1 386 ? 6.958 2.117 34.516 1.00 70.44 386 LYS A O 1
ATOM 2984 N N . CYS A 1 387 ? 6.220 0.399 33.278 1.00 68.38 387 CYS A N 1
ATOM 2985 C CA . CYS A 1 387 ? 7.251 0.451 32.250 1.00 68.38 387 CYS A CA 1
ATOM 2986 C C . CYS A 1 387 ? 6.989 1.536 31.197 1.00 68.38 387 CYS A C 1
ATOM 2988 O O . CYS A 1 387 ? 7.776 1.675 30.269 1.00 68.38 387 CYS A O 1
ATOM 2990 N N . LYS A 1 388 ? 5.890 2.289 31.319 1.00 60.75 388 LYS A N 1
ATOM 2991 C CA . LYS A 1 388 ? 5.550 3.346 30.378 1.00 60.75 388 LYS A CA 1
ATOM 2992 C C . LYS A 1 388 ? 5.234 4.664 31.062 1.00 60.75 388 LYS A C 1
ATOM 2994 O O . LYS A 1 388 ? 4.334 4.743 31.888 1.00 60.75 388 LYS A O 1
ATOM 2999 N N . HIS A 1 389 ? 5.937 5.699 30.621 1.00 48.00 389 HIS A N 1
ATOM 3000 C CA . HIS A 1 389 ? 5.578 7.104 30.813 1.00 48.00 389 HIS A CA 1
ATOM 3001 C C . HIS A 1 389 ? 4.693 7.640 29.665 1.00 48.00 389 HIS A C 1
ATOM 3003 O O . HIS A 1 389 ? 4.233 8.770 29.733 1.00 48.00 389 HIS A O 1
ATOM 3009 N N . GLU A 1 390 ? 4.406 6.832 28.633 1.00 50.81 390 GLU A N 1
ATOM 3010 C CA . GLU A 1 390 ? 3.800 7.317 27.378 1.00 50.81 390 GLU A CA 1
ATOM 3011 C C . GLU A 1 390 ? 2.344 6.879 27.129 1.00 50.81 390 GLU A C 1
ATOM 3013 O O . GLU A 1 390 ? 1.630 7.538 26.376 1.00 50.81 390 GLU A O 1
ATOM 3018 N N . VAL A 1 391 ? 1.855 5.799 27.759 1.00 56.34 391 VAL A N 1
ATOM 3019 C CA . VAL A 1 391 ? 0.431 5.418 27.632 1.00 56.34 391 VAL A CA 1
ATOM 3020 C C . VAL A 1 391 ? -0.382 6.311 28.559 1.00 56.34 391 VAL A C 1
ATOM 3022 O O . VAL A 1 391 ? -0.563 5.999 29.733 1.00 56.34 391 VAL A O 1
ATOM 3025 N N . GLY A 1 392 ? -0.793 7.462 28.031 1.00 60.06 392 GLY A N 1
ATOM 3026 C CA . GLY A 1 392 ? -1.398 8.535 28.814 1.00 60.06 392 GLY A CA 1
ATOM 3027 C C . GLY A 1 392 ? -2.852 8.259 29.192 1.00 60.06 392 GLY A C 1
ATOM 3028 O O . GLY A 1 392 ? -3.173 8.049 30.357 1.00 60.06 392 GLY A O 1
ATOM 3029 N N . VAL A 1 393 ? -3.747 8.282 28.201 1.00 73.12 393 VAL A N 1
ATOM 3030 C CA . VAL A 1 393 ? -5.200 8.383 28.418 1.00 73.12 393 VAL A CA 1
ATOM 3031 C C . VAL A 1 393 ? -5.892 7.081 28.029 1.00 73.12 393 VAL A C 1
ATOM 3033 O O . VAL A 1 393 ? -5.616 6.501 26.975 1.00 73.12 393 VAL A O 1
ATOM 3036 N N . LYS A 1 394 ? -6.796 6.619 28.897 1.00 82.31 394 LYS A N 1
ATOM 3037 C CA . LYS A 1 394 ? -7.673 5.469 28.671 1.00 82.31 394 LYS A CA 1
ATOM 3038 C C . LYS A 1 394 ? -9.100 5.981 28.510 1.00 82.31 394 LYS A C 1
ATOM 3040 O O . LYS A 1 394 ? -9.626 6.595 29.431 1.00 82.31 394 LYS A O 1
ATOM 3045 N N . LEU A 1 395 ? -9.724 5.670 27.382 1.00 84.25 395 LEU A N 1
ATOM 3046 C CA . LEU A 1 395 ? -11.157 5.846 27.180 1.00 84.25 395 LEU A CA 1
ATOM 3047 C C . LEU A 1 395 ? -11.827 4.485 27.318 1.00 84.25 395 LEU A C 1
ATOM 3049 O O . LEU A 1 395 ? -11.346 3.502 26.755 1.00 84.25 395 LEU A O 1
ATOM 3053 N N . GLU A 1 396 ? -12.913 4.416 28.078 1.00 87.00 396 GLU A N 1
ATOM 3054 C CA . GLU A 1 396 ? -13.648 3.176 28.313 1.00 87.00 396 GLU A CA 1
ATOM 3055 C C . GLU A 1 396 ? -15.134 3.379 28.044 1.00 87.00 396 GLU A C 1
ATOM 3057 O O . GLU A 1 396 ? -15.771 4.275 28.602 1.00 87.00 396 GLU A O 1
ATOM 3062 N N . SER A 1 397 ? -15.699 2.528 27.192 1.00 84.81 397 SER A N 1
ATOM 3063 C CA . SER A 1 397 ? -17.133 2.533 26.950 1.00 84.81 397 SER A CA 1
ATOM 3064 C C . SER A 1 397 ? -17.864 1.942 28.145 1.00 84.81 397 SER A C 1
ATOM 3066 O O . SER A 1 397 ? -17.728 0.761 28.458 1.00 84.81 397 SER A O 1
ATOM 3068 N N . LYS A 1 398 ? -18.737 2.739 28.765 1.00 87.75 398 LYS A N 1
ATOM 3069 C CA . LYS A 1 398 ? -19.634 2.266 29.833 1.00 87.75 398 LYS A CA 1
ATOM 3070 C C . LYS A 1 398 ? -20.619 1.194 29.353 1.00 87.75 398 LYS A C 1
ATOM 3072 O O . LYS A 1 398 ? -21.172 0.472 30.173 1.00 87.75 398 LYS A O 1
ATOM 3077 N N . LYS A 1 399 ? -20.875 1.117 28.042 1.00 85.62 399 LYS A N 1
ATOM 3078 C CA . LYS A 1 399 ? -21.855 0.197 27.454 1.00 85.62 399 LYS A CA 1
ATOM 3079 C C . LYS A 1 399 ? -21.278 -1.202 27.253 1.00 85.62 399 LYS A C 1
ATOM 3081 O O . LYS A 1 399 ? -21.979 -2.182 27.475 1.00 85.62 399 LYS A O 1
ATOM 3086 N N . THR A 1 400 ? -20.040 -1.287 26.780 1.00 79.75 400 THR A N 1
ATOM 3087 C CA . THR A 1 400 ? -19.437 -2.544 26.305 1.00 79.75 400 THR A CA 1
ATOM 3088 C C . THR A 1 400 ? -18.189 -2.943 27.096 1.00 79.75 400 THR A C 1
ATOM 3090 O O . THR A 1 400 ? -17.728 -4.073 26.969 1.00 79.75 400 THR A O 1
ATOM 3093 N N . GLY A 1 401 ? -17.618 -2.024 27.883 1.00 81.38 401 GLY A N 1
ATOM 3094 C CA . GLY A 1 401 ? -16.318 -2.191 28.535 1.00 81.38 401 GLY A CA 1
ATOM 3095 C C . GLY A 1 401 ? -15.124 -2.104 27.577 1.00 81.38 401 GLY A C 1
ATOM 3096 O O . GLY A 1 401 ? -13.994 -2.354 27.992 1.00 81.38 401 GLY A O 1
ATOM 3097 N N . VAL A 1 402 ? -15.336 -1.774 26.294 1.00 80.94 402 VAL A N 1
ATOM 3098 C CA . VAL A 1 402 ? -14.243 -1.624 25.323 1.00 80.94 402 VAL A CA 1
ATOM 3099 C C . VAL A 1 402 ? -13.359 -0.444 25.704 1.00 80.94 402 VAL A C 1
ATOM 3101 O O . VAL A 1 402 ? -13.841 0.618 26.100 1.00 80.94 402 VAL A O 1
ATOM 3104 N N . VAL A 1 403 ? -12.050 -0.637 25.549 1.00 79.50 403 VAL A N 1
ATOM 3105 C CA . VAL A 1 403 ? -11.029 0.337 25.919 1.00 79.50 403 VAL A CA 1
ATOM 3106 C C . VAL A 1 403 ? -10.260 0.804 24.687 1.00 79.50 403 VAL A C 1
ATOM 3108 O O . VAL A 1 403 ? -9.693 -0.015 23.965 1.00 79.50 403 VAL A O 1
ATOM 3111 N N . ALA A 1 404 ? -10.164 2.120 24.509 1.00 82.69 404 ALA A N 1
ATOM 3112 C CA . ALA A 1 404 ? -9.202 2.753 23.614 1.00 82.69 404 ALA A CA 1
ATOM 3113 C C . ALA A 1 404 ? -8.085 3.400 24.444 1.00 82.69 404 ALA A C 1
ATOM 3115 O O . ALA A 1 404 ? -8.347 4.042 25.465 1.00 82.69 404 ALA A O 1
ATOM 3116 N N . ARG A 1 405 ? -6.827 3.224 24.035 1.00 82.31 405 ARG A N 1
ATOM 3117 C CA . ARG A 1 405 ? -5.669 3.793 24.745 1.00 82.31 405 ARG A CA 1
ATOM 3118 C C . ARG A 1 405 ? -4.869 4.706 23.843 1.00 82.31 405 ARG A C 1
ATOM 3120 O O . ARG A 1 405 ? -4.520 4.307 22.737 1.00 82.31 405 ARG A O 1
ATOM 3127 N N . ARG A 1 406 ? -4.494 5.873 24.360 1.00 81.31 406 ARG A N 1
ATOM 3128 C CA . ARG A 1 406 ? -3.486 6.730 23.739 1.00 81.31 406 ARG A CA 1
ATOM 3129 C C . ARG A 1 406 ? -2.091 6.216 24.082 1.00 81.31 406 ARG A C 1
ATOM 3131 O O . ARG A 1 406 ? -1.778 6.026 25.254 1.00 81.31 406 ARG A O 1
ATOM 3138 N N . LEU A 1 407 ? -1.269 5.980 23.067 1.00 70.19 407 LEU A N 1
ATOM 3139 C CA . LEU A 1 407 ? 0.094 5.458 23.185 1.00 70.19 407 LEU A CA 1
ATOM 3140 C C . LEU A 1 407 ? 1.156 6.525 23.351 1.00 70.19 407 LEU A C 1
ATOM 3142 O O . LEU A 1 407 ? 2.184 6.246 23.958 1.00 70.19 407 LEU A O 1
ATOM 3146 N N . THR A 1 408 ? 0.933 7.665 22.709 1.00 70.69 408 THR A N 1
ATOM 3147 C CA . THR A 1 408 ? 1.798 8.836 22.720 1.00 70.69 408 THR A CA 1
ATOM 3148 C C . THR A 1 408 ? 0.976 10.040 22.268 1.00 70.69 408 THR A C 1
ATOM 3150 O O . THR A 1 408 ? 0.026 9.895 21.493 1.00 70.69 408 THR A O 1
ATOM 3153 N N . HIS A 1 409 ? 1.328 11.212 22.788 1.00 74.81 409 HIS A N 1
ATOM 3154 C CA . HIS A 1 409 ? 0.832 12.505 22.317 1.00 74.81 409 HIS A CA 1
ATOM 3155 C C . HIS A 1 409 ? 1.594 12.972 21.063 1.00 74.81 409 HIS A C 1
ATOM 3157 O O . HIS A 1 409 ? 1.113 13.816 20.311 1.00 74.81 409 HIS A O 1
ATOM 3163 N N . ASP A 1 410 ? 2.790 12.426 20.839 1.00 73.81 410 ASP A N 1
ATOM 3164 C CA . ASP A 1 410 ? 3.673 12.832 19.758 1.00 73.81 410 ASP A CA 1
ATOM 3165 C C . ASP A 1 410 ? 3.345 12.091 18.456 1.00 73.81 410 ASP A C 1
ATOM 3167 O O . ASP A 1 410 ? 3.558 10.884 18.317 1.00 73.81 410 ASP A O 1
ATOM 3171 N N . MET A 1 411 ? 2.825 12.850 17.496 1.00 72.25 411 MET A N 1
ATOM 3172 C CA . MET A 1 411 ? 2.498 12.393 16.148 1.00 72.25 411 MET A CA 1
ATOM 3173 C C . MET A 1 411 ? 3.699 12.449 15.195 1.00 72.25 411 MET A C 1
ATOM 3175 O O . MET A 1 411 ? 3.607 11.919 14.093 1.00 72.25 411 MET A O 1
ATOM 3179 N N . SER A 1 412 ? 4.830 13.045 15.590 1.00 66.88 412 SER A N 1
ATOM 3180 C CA . SER A 1 412 ? 6.016 13.182 14.729 1.00 66.88 412 SER A CA 1
ATOM 3181 C C . SER A 1 412 ? 6.670 11.842 14.385 1.00 66.88 412 SER A C 1
ATOM 3183 O O . SER A 1 412 ? 7.325 11.718 13.354 1.00 66.88 412 SER A O 1
ATOM 3185 N N . ASN A 1 413 ? 6.424 10.814 15.200 1.00 58.75 413 ASN A N 1
ATOM 3186 C CA . ASN A 1 413 ? 6.844 9.443 14.925 1.00 58.75 413 ASN A CA 1
ATOM 3187 C C . ASN A 1 413 ? 5.884 8.710 13.978 1.00 58.75 413 ASN A C 1
ATOM 3189 O O . ASN A 1 413 ? 6.183 7.605 13.548 1.00 58.75 413 ASN A O 1
ATOM 3193 N N . TYR A 1 414 ? 4.734 9.290 13.622 1.00 64.06 414 TYR A N 1
ATOM 3194 C CA . TYR A 1 414 ? 3.792 8.628 12.724 1.00 64.06 414 TYR A CA 1
ATOM 3195 C C . TYR A 1 414 ? 4.373 8.315 11.325 1.00 64.06 414 TYR A C 1
ATOM 3197 O O . TYR A 1 414 ? 4.213 7.193 10.850 1.00 64.06 414 TYR A O 1
ATOM 3205 N N . PRO A 1 415 ? 5.126 9.219 10.673 1.00 60.38 415 PRO A N 1
ATOM 3206 C CA . PRO A 1 415 ? 5.739 8.951 9.370 1.00 60.38 415 PRO A CA 1
ATOM 3207 C C . PRO A 1 415 ? 6.797 7.835 9.354 1.00 60.38 415 PRO A C 1
ATOM 3209 O O . PRO A 1 415 ? 7.045 7.238 8.301 1.00 60.38 415 PRO A O 1
ATOM 3212 N N . SER A 1 416 ? 7.425 7.499 10.488 1.00 55.44 416 SER A N 1
ATOM 3213 C CA . SER A 1 416 ? 8.331 6.340 10.538 1.00 55.44 416 SER A CA 1
ATOM 3214 C C . SER A 1 416 ? 7.557 5.019 10.427 1.00 55.44 416 SER A C 1
ATOM 3216 O O . SER A 1 416 ? 8.044 4.074 9.811 1.00 55.44 416 SER A O 1
ATOM 3218 N N . PHE A 1 417 ? 6.294 4.986 10.869 1.00 55.38 417 PHE A N 1
ATOM 3219 C CA . PHE A 1 417 ? 5.368 3.866 10.640 1.00 55.38 417 PHE A CA 1
ATOM 3220 C C . PHE A 1 417 ? 4.976 3.690 9.171 1.00 55.38 417 PHE A C 1
ATOM 3222 O O . PHE A 1 417 ? 4.640 2.585 8.751 1.00 55.38 417 PHE A O 1
ATOM 3229 N N . LEU A 1 418 ? 5.019 4.775 8.397 1.00 52.56 418 LEU A N 1
ATOM 3230 C CA . LEU A 1 418 ? 4.626 4.815 6.989 1.00 52.56 418 LEU A CA 1
ATOM 3231 C C . LEU A 1 418 ? 5.742 4.386 6.026 1.00 52.56 418 LEU A C 1
ATOM 3233 O O . LEU A 1 418 ? 5.468 3.885 4.933 1.00 52.56 418 LEU A O 1
ATOM 3237 N N . SER A 1 419 ? 7.002 4.605 6.412 1.00 46.28 419 SER A N 1
ATOM 3238 C CA . SER A 1 419 ? 8.152 4.584 5.496 1.00 46.28 419 SER A CA 1
ATOM 3239 C C . SER A 1 419 ? 8.952 3.274 5.483 1.00 46.28 419 SER A C 1
ATOM 3241 O O . SER A 1 419 ? 9.664 3.018 4.510 1.00 46.28 419 SER A O 1
ATOM 3243 N N . GLU A 1 420 ? 8.818 2.404 6.493 1.00 44.12 420 GLU A N 1
ATOM 3244 C CA . GLU A 1 420 ? 9.657 1.196 6.638 1.00 44.12 420 GLU A CA 1
ATOM 3245 C C . GLU A 1 420 ? 9.070 -0.115 6.066 1.00 44.12 420 GLU A C 1
ATOM 3247 O O . GLU A 1 420 ? 9.565 -1.207 6.349 1.00 44.12 420 GLU A O 1
ATOM 3252 N N . GLY A 1 421 ? 8.077 -0.041 5.173 1.00 47.22 421 GLY A N 1
ATOM 3253 C CA . GLY A 1 421 ? 7.594 -1.192 4.394 1.00 47.22 421 GLY A CA 1
ATOM 3254 C C . GLY A 1 421 ? 6.113 -1.510 4.607 1.00 47.22 421 GLY A C 1
ATOM 3255 O O . GLY A 1 421 ? 5.357 -0.635 5.026 1.00 47.22 421 GLY A O 1
ATOM 3256 N N . PRO A 1 422 ? 5.641 -2.725 4.252 1.00 43.59 422 PRO A N 1
ATOM 3257 C CA . PRO A 1 422 ? 4.273 -3.116 4.556 1.00 43.59 422 PRO A CA 1
ATOM 3258 C C . PRO A 1 422 ? 4.155 -3.156 6.075 1.00 43.59 422 PRO A C 1
ATOM 3260 O O . PRO A 1 422 ? 4.770 -4.028 6.692 1.00 43.59 422 PRO A O 1
ATOM 3263 N N . TRP A 1 423 ? 3.409 -2.200 6.647 1.00 52.34 423 TRP A N 1
ATOM 3264 C CA . TRP A 1 423 ? 3.027 -2.178 8.059 1.00 52.34 423 TRP A CA 1
ATOM 3265 C C . TRP A 1 423 ? 2.811 -3.618 8.507 1.00 52.34 423 TRP A C 1
ATOM 3267 O O . TRP A 1 423 ? 1.966 -4.297 7.897 1.00 52.34 423 TRP A O 1
ATOM 3277 N N . PRO A 1 424 ? 3.657 -4.130 9.419 1.00 47.53 424 PRO A N 1
ATOM 3278 C CA . PRO A 1 424 ? 3.886 -5.552 9.488 1.00 47.53 424 PRO A CA 1
ATOM 3279 C C . PRO A 1 424 ? 2.543 -6.235 9.689 1.00 47.53 424 PRO A C 1
ATOM 3281 O O . PRO A 1 424 ? 1.757 -5.872 10.568 1.00 47.53 424 PRO A O 1
ATOM 3284 N N . LEU A 1 425 ? 2.296 -7.262 8.874 1.00 38.34 425 LEU A N 1
ATOM 3285 C CA . LEU A 1 425 ? 1.479 -8.396 9.280 1.00 38.34 425 LEU A CA 1
ATOM 3286 C C . LEU A 1 425 ? 2.188 -9.029 10.488 1.00 38.34 425 LEU A C 1
ATOM 3288 O O . LEU A 1 425 ? 2.723 -10.129 10.408 1.00 38.34 425 LEU A O 1
ATOM 3292 N N . ALA A 1 426 ? 2.282 -8.286 11.590 1.00 32.88 426 ALA A N 1
ATOM 3293 C CA . ALA A 1 426 ? 2.645 -8.788 12.886 1.00 32.88 426 ALA A CA 1
ATOM 3294 C C . ALA A 1 426 ? 1.458 -9.664 13.258 1.00 32.88 426 ALA A C 1
ATOM 3296 O O . ALA A 1 426 ? 0.412 -9.194 13.706 1.00 32.88 426 ALA A O 1
ATOM 3297 N N . VAL A 1 427 ? 1.585 -10.934 12.889 1.00 28.55 427 VAL A N 1
ATOM 3298 C CA . VAL A 1 427 ? 0.745 -12.009 13.383 1.00 28.55 427 VAL A CA 1
ATOM 3299 C C . VAL A 1 427 ? 0.895 -11.959 14.899 1.00 28.55 427 VAL A C 1
ATOM 3301 O O . VAL A 1 427 ? 2.008 -12.111 15.392 1.00 28.55 427 VAL A O 1
ATOM 3304 N N . VAL A 1 428 ? -0.192 -11.668 15.608 1.00 30.88 428 VAL A N 1
ATOM 3305 C CA . VAL A 1 428 ? -0.340 -12.084 17.007 1.00 30.88 428 VAL A CA 1
ATOM 3306 C C . VAL A 1 428 ? -0.850 -13.515 16.989 1.00 30.88 428 VAL A C 1
ATOM 3308 O O . VAL A 1 428 ? -1.760 -13.789 16.165 1.00 30.88 428 VAL A O 1
#

Organism: NCBI:txid765915

Secondary structure (DSSP, 8-state):
----GGGTT-GGGG--EEEE-GGGGSTTTHHHHHHHHHHHHHH-TT--EEEE--SSS-HHHHHHHTHHHHS--TTT-PPP-EEEEEE---SPPPPPPSS-----TT---PPPPSSSPPTTS--EEEEEEGGGTT--TT--S--EEE-HHHHTT-SEEEEET--EEEPPGGG--TTS-SS--GGGS-TT-PPBPGGG-B-TT--EEEEEHHHH-SSTTS-HHHHSPB-TT--EEEEE--GGG-B-SSHHHHHHHHT-TT--EEEEEEE---HHHHHHHHHHHH--SSGGGSSSTT--EEEEEE--SSGGG-EEEEESTTSS---GGGS---S-----SS-HHHHH-S-TTTSPPPPPTTPBPTTSS-BTTSTTEEE-TTT--EEETTS-SS---EEE-TTT--EEEEEES--TTHHHHHHSSS------

pLDDT: mean 77.63, std 19.42, range [25.34, 97.19]